Protein AF-A0A7R9MDF3-F1 (afdb_monomer_lite)

Foldseek 3Di:
DVVLCCLCVVLVCVLCVCPPVDDDDPVSVVVNVVVVVVSVVVNVVVCLCVPLPVVQVVVCVVVVPDDNQQAAPLVPDPDVVSNVCGSGVPLNVCLCPPQLVVCCVVVVDNLVSQLRSQQVVLVVVQVVVCVVVVHHDSPSSCCSSVVSNVSVVVVVVVVVVVVVCVVVVVVVVVVVVPDDDDDDDDDDDDDDDPPPPPPPPPQPDDQADEDDLVRLVVLLVVLVVVCVVPVVPVVSLLSNQQSQQQVLLVVLLVLLVVDPLSVVCLVVLDQQFCVRDPLVVLCVADPQFLSVLLSVLCVVQVHGLVPFDQHYYHPDPSSSSLSNLCRNCLSSLCSLLVFHPPLLSQLLSLLLCCLQRVGPSSVCSVVVSLVPDDPVSNVCSVPPRVVLSNCQSPQFARPSSDPVSVRRNPRSVVVCVVRVRPDHDDPD

Structure (mmCIF, N/CA/C/O backbone):
data_AF-A0A7R9MDF3-F1
#
_entry.id   AF-A0A7R9MDF3-F1
#
loop_
_atom_site.group_PDB
_atom_site.id
_atom_site.type_symbol
_atom_site.label_atom_id
_atom_site.label_alt_id
_atom_site.label_comp_id
_atom_site.label_asym_id
_atom_site.label_entity_id
_atom_site.label_seq_id
_atom_site.pdbx_PDB_ins_code
_atom_site.Cartn_x
_atom_site.Cartn_y
_atom_site.Cartn_z
_atom_site.occupancy
_atom_site.B_iso_or_equiv
_atom_site.auth_seq_id
_atom_site.auth_comp_id
_atom_site.auth_asym_id
_atom_site.auth_atom_id
_atom_site.pdbx_PDB_model_num
ATOM 1 N N . MET A 1 1 ? 37.115 18.706 -24.169 1.00 68.38 1 MET A N 1
ATOM 2 C CA . MET A 1 1 ? 36.790 19.291 -22.845 1.00 68.38 1 MET A CA 1
ATOM 3 C C . MET A 1 1 ? 36.381 20.760 -22.928 1.00 68.38 1 MET A C 1
ATOM 5 O O . MET A 1 1 ? 35.330 21.080 -22.397 1.00 68.38 1 MET A O 1
ATOM 9 N N . PHE A 1 2 ? 37.115 21.628 -23.641 1.00 79.25 2 PHE A N 1
ATOM 10 C CA . PHE A 1 2 ? 36.755 23.050 -23.806 1.00 79.25 2 PHE A CA 1
ATOM 11 C C . PHE A 1 2 ? 35.311 23.286 -24.289 1.00 79.25 2 PHE A C 1
ATOM 13 O O . PHE A 1 2 ? 34.586 24.057 -23.675 1.00 79.25 2 PHE A O 1
ATOM 20 N N . CYS A 1 3 ? 34.848 22.566 -25.318 1.00 78.06 3 CYS A N 1
ATOM 21 C CA . CYS A 1 3 ? 33.466 22.692 -25.799 1.00 78.06 3 CYS A CA 1
ATOM 22 C C . CYS A 1 3 ? 32.425 22.297 -24.742 1.00 78.06 3 CYS A C 1
ATOM 24 O O . CYS A 1 3 ? 31.401 22.958 -24.634 1.00 78.06 3 CYS A O 1
ATOM 26 N N . MET A 1 4 ? 32.691 21.260 -23.936 1.00 79.06 4 MET A N 1
ATOM 27 C CA . MET A 1 4 ? 31.781 20.870 -22.851 1.00 79.06 4 MET A CA 1
ATOM 28 C C . MET A 1 4 ? 31.710 21.967 -21.790 1.00 79.06 4 MET A C 1
ATOM 30 O O . MET A 1 4 ? 30.611 22.351 -21.420 1.00 79.06 4 MET A O 1
ATOM 34 N N . PHE A 1 5 ? 32.864 22.508 -21.377 1.00 80.38 5 PHE A N 1
ATOM 35 C CA . PHE A 1 5 ? 32.950 23.621 -20.429 1.00 80.38 5 PHE A CA 1
ATOM 36 C C . PHE A 1 5 ? 32.245 24.880 -20.948 1.00 80.38 5 PHE A C 1
ATOM 38 O O . PHE A 1 5 ? 31.465 25.487 -20.229 1.00 80.38 5 PHE A O 1
ATOM 45 N N . ALA A 1 6 ? 32.466 25.257 -22.210 1.00 81.06 6 ALA A N 1
ATOM 46 C CA . ALA A 1 6 ? 31.825 26.423 -22.809 1.00 81.06 6 ALA A CA 1
ATOM 47 C C . ALA A 1 6 ? 30.296 26.272 -22.879 1.00 81.06 6 ALA A C 1
ATOM 49 O O . ALA A 1 6 ? 29.574 27.236 -22.633 1.00 81.06 6 ALA A O 1
ATOM 50 N N . ILE A 1 7 ? 29.800 25.066 -23.183 1.00 81.19 7 ILE A N 1
ATOM 51 C CA . ILE A 1 7 ? 28.367 24.759 -23.215 1.00 81.19 7 ILE A CA 1
ATOM 52 C C . ILE A 1 7 ? 27.772 24.800 -21.803 1.00 81.19 7 ILE A C 1
ATOM 54 O O . ILE A 1 7 ? 26.760 25.469 -21.602 1.00 81.19 7 ILE A O 1
ATOM 58 N N . THR A 1 8 ? 28.388 24.144 -20.812 1.00 76.31 8 THR A N 1
ATOM 59 C CA . THR A 1 8 ? 27.881 24.172 -19.431 1.00 76.31 8 THR A CA 1
ATOM 60 C C . THR A 1 8 ? 27.947 25.571 -18.832 1.00 76.31 8 THR A C 1
ATOM 62 O O . THR A 1 8 ? 26.946 26.036 -18.298 1.00 76.31 8 THR A O 1
ATOM 65 N N . TRP A 1 9 ? 29.060 26.286 -18.989 1.00 78.12 9 TRP A N 1
ATOM 66 C CA . TRP A 1 9 ? 29.215 27.658 -18.503 1.00 78.12 9 TRP A CA 1
ATOM 67 C C . TRP A 1 9 ? 28.186 28.607 -19.130 1.00 78.12 9 TRP A C 1
ATOM 69 O O . TRP A 1 9 ? 27.423 29.269 -18.438 1.00 78.12 9 TRP A O 1
ATOM 79 N N . ARG A 1 10 ? 28.087 28.637 -20.464 1.00 80.00 10 ARG A N 1
ATOM 80 C CA . ARG A 1 10 ? 27.216 29.596 -21.158 1.00 80.00 10 ARG A CA 1
ATOM 81 C C . ARG A 1 10 ? 25.730 29.282 -21.000 1.00 80.00 10 ARG A C 1
ATOM 83 O O . ARG A 1 10 ? 24.923 30.206 -20.996 1.00 80.00 10 ARG A O 1
ATOM 90 N N . PHE A 1 11 ? 25.359 28.006 -20.918 1.00 78.94 11 PHE A N 1
ATOM 91 C CA . PHE A 1 11 ? 23.957 27.599 -20.925 1.00 78.94 11 PHE A CA 1
ATOM 92 C C . PHE A 1 11 ? 23.422 27.265 -19.530 1.00 78.94 11 PHE A C 1
ATOM 94 O O . PHE A 1 11 ? 22.339 27.726 -19.177 1.00 78.94 11 PHE A O 1
ATOM 101 N N . VAL A 1 12 ? 24.151 26.493 -18.721 1.00 72.19 12 VAL A N 1
ATOM 102 C CA . VAL A 1 12 ? 23.658 26.066 -17.401 1.00 72.19 12 VAL A CA 1
ATOM 103 C C . VAL A 1 12 ? 23.708 27.231 -16.418 1.00 72.19 12 VAL A C 1
ATOM 105 O O . VAL A 1 12 ? 22.706 27.511 -15.769 1.00 72.19 12 VAL A O 1
ATOM 108 N N . GLU A 1 13 ? 24.809 27.982 -16.364 1.00 72.19 13 GLU A N 1
ATOM 109 C CA . GLU A 1 13 ? 24.901 29.131 -15.456 1.00 72.19 13 GLU A CA 1
ATOM 110 C C . GLU A 1 13 ? 23.872 30.211 -15.813 1.00 72.19 13 GLU A C 1
ATOM 112 O O . GLU A 1 13 ? 23.175 30.710 -14.937 1.00 72.19 13 GLU A O 1
ATOM 117 N N . HIS A 1 14 ? 23.705 30.534 -17.100 1.00 75.44 14 HIS A N 1
ATOM 118 C CA . HIS A 1 14 ? 22.776 31.580 -17.534 1.00 75.44 14 HIS A CA 1
ATOM 119 C C . HIS A 1 14 ? 21.306 31.236 -17.251 1.00 75.44 14 HIS A C 1
ATOM 121 O O . HIS A 1 14 ? 20.558 32.089 -16.776 1.00 75.44 14 HIS A O 1
ATOM 127 N N . ASN A 1 15 ? 20.888 29.994 -17.521 1.00 71.50 15 ASN A N 1
ATOM 128 C CA . ASN A 1 15 ? 19.489 29.589 -17.370 1.00 71.50 15 ASN A CA 1
ATOM 129 C C . ASN A 1 15 ? 19.119 29.214 -15.926 1.00 71.50 15 ASN A C 1
ATOM 131 O O . ASN A 1 15 ? 17.970 29.399 -15.530 1.00 71.50 15 ASN A O 1
ATOM 135 N N . PHE A 1 16 ? 20.072 28.714 -15.131 1.00 73.06 16 PHE A N 1
ATOM 136 C CA . PHE A 1 16 ? 19.813 28.229 -13.772 1.00 73.06 16 PHE A CA 1
ATOM 137 C C . PHE A 1 16 ? 20.320 29.190 -12.677 1.00 73.06 16 PHE A C 1
ATOM 139 O O . PHE A 1 16 ? 20.167 28.898 -11.500 1.00 73.06 16 PHE A O 1
ATOM 146 N N . LYS A 1 17 ? 20.837 30.387 -13.006 1.00 72.19 17 LYS A N 1
ATOM 147 C CA . LYS A 1 17 ? 21.328 31.366 -12.006 1.00 72.19 17 LYS A CA 1
ATOM 148 C C . LYS A 1 17 ? 20.311 31.742 -10.919 1.00 72.19 17 LYS A C 1
ATOM 150 O O . LYS A 1 17 ? 20.692 32.098 -9.810 1.00 72.19 17 LYS A O 1
ATOM 155 N N . TRP A 1 18 ? 19.021 31.712 -11.257 1.00 65.50 18 TRP A N 1
ATOM 156 C CA . TRP A 1 18 ? 17.923 32.175 -10.399 1.00 65.50 18 TRP A CA 1
ATOM 157 C C . TRP A 1 18 ? 17.080 31.039 -9.801 1.00 65.50 18 TRP A C 1
ATOM 159 O O . TRP A 1 18 ? 16.069 31.305 -9.145 1.00 65.50 18 TRP A O 1
ATOM 169 N N . THR A 1 19 ? 17.465 29.776 -10.018 1.00 65.31 19 THR A N 1
ATOM 170 C CA . THR A 1 19 ? 16.733 28.622 -9.478 1.00 65.31 19 THR A CA 1
ATOM 171 C C . THR A 1 19 ? 16.757 28.636 -7.954 1.00 65.31 19 THR A C 1
ATOM 173 O O . THR A 1 19 ? 17.828 28.676 -7.359 1.00 65.31 19 THR A O 1
ATOM 176 N N . GLY A 1 20 ? 15.579 28.599 -7.324 1.00 62.78 20 GLY A N 1
ATOM 177 C CA . GLY A 1 20 ? 15.430 28.628 -5.862 1.00 62.78 20 GLY A CA 1
ATOM 178 C C . GLY A 1 20 ? 15.254 30.024 -5.250 1.00 62.78 20 GLY A C 1
ATOM 179 O O . GLY A 1 20 ? 14.946 30.117 -4.068 1.00 62.78 20 GLY A O 1
ATOM 180 N N . ILE A 1 21 ? 15.386 31.101 -6.039 1.00 71.06 21 ILE A N 1
ATOM 181 C CA . ILE A 1 21 ? 15.177 32.492 -5.584 1.00 71.06 21 ILE A CA 1
ATOM 182 C C . ILE A 1 21 ? 13.791 33.011 -6.001 1.00 71.06 21 ILE A C 1
ATOM 184 O O . ILE A 1 21 ? 13.160 33.768 -5.266 1.00 71.06 21 ILE A O 1
ATOM 188 N N . LYS A 1 22 ? 13.293 32.597 -7.174 1.00 70.44 22 LYS A N 1
ATOM 189 C CA . LYS A 1 22 ? 11.940 32.909 -7.663 1.00 70.44 22 LYS A CA 1
ATOM 190 C C . LYS A 1 22 ? 11.190 31.616 -8.009 1.00 70.44 22 LYS A C 1
ATOM 192 O O . LYS A 1 22 ? 11.811 30.709 -8.569 1.00 70.44 22 LYS A O 1
ATOM 197 N N . PRO A 1 23 ? 9.884 31.506 -7.703 1.00 68.56 23 PRO A N 1
ATOM 198 C CA . PRO A 1 23 ? 9.081 30.372 -8.145 1.00 68.56 23 PRO A CA 1
ATOM 199 C C . PRO A 1 23 ? 8.959 30.378 -9.675 1.00 68.56 23 PRO A C 1
ATOM 201 O O . PRO A 1 23 ? 8.759 31.429 -10.284 1.00 68.56 23 PRO A O 1
ATOM 204 N N . PHE A 1 24 ? 9.095 29.206 -10.296 1.00 70.06 24 PHE A N 1
ATOM 205 C CA . PHE A 1 24 ? 8.968 29.054 -11.745 1.00 70.06 24 PHE A CA 1
ATOM 206 C C . PHE A 1 24 ? 7.504 29.054 -12.179 1.00 70.06 24 PHE A C 1
ATOM 208 O O . PHE A 1 24 ? 6.682 28.322 -11.629 1.00 70.06 24 PHE A O 1
ATOM 215 N N . GLU A 1 25 ? 7.192 29.799 -13.237 1.00 78.62 25 GLU A N 1
ATOM 216 C CA . GLU A 1 25 ? 5.942 29.614 -13.971 1.00 78.62 25 GLU A CA 1
ATOM 217 C C . GLU A 1 25 ? 6.011 28.350 -14.841 1.00 78.62 25 GLU A C 1
ATOM 219 O O . GLU A 1 25 ? 7.042 28.044 -15.444 1.00 78.62 25 GLU A O 1
ATOM 224 N N . ILE A 1 26 ? 4.887 27.644 -14.990 1.00 77.25 26 ILE A N 1
ATOM 225 C CA . ILE A 1 26 ? 4.800 26.388 -15.762 1.00 77.25 26 ILE A CA 1
ATOM 226 C C . ILE A 1 26 ? 5.305 26.567 -17.206 1.00 77.25 26 ILE A C 1
ATOM 228 O O . ILE A 1 26 ? 5.991 25.698 -17.740 1.00 77.25 26 ILE A O 1
ATOM 232 N N . ARG A 1 27 ? 5.029 27.718 -17.836 1.00 78.81 27 ARG A N 1
ATOM 233 C CA . ARG A 1 27 ? 5.501 28.029 -19.199 1.00 78.81 27 ARG A CA 1
ATOM 234 C C . ARG A 1 27 ? 7.026 28.126 -19.281 1.00 78.81 27 ARG A C 1
ATOM 236 O O . ARG A 1 27 ? 7.623 27.629 -20.233 1.00 78.81 27 ARG A O 1
ATOM 243 N N . GLN A 1 28 ? 7.652 28.729 -18.271 1.00 78.38 28 GLN A N 1
ATOM 244 C CA . GLN A 1 28 ? 9.106 28.865 -18.189 1.00 78.38 28 GLN A CA 1
ATOM 245 C C . GLN A 1 28 ? 9.766 27.511 -17.925 1.00 78.38 28 GLN A C 1
ATOM 247 O O . GLN A 1 28 ? 10.794 27.208 -18.525 1.00 78.38 28 GLN A O 1
ATOM 252 N N . LEU A 1 29 ? 9.140 26.665 -17.102 1.00 75.75 29 LEU A N 1
ATOM 253 C CA . LEU A 1 29 ? 9.618 25.310 -16.838 1.00 75.75 29 LEU A CA 1
ATOM 254 C C . LEU A 1 29 ? 9.637 24.451 -18.112 1.00 75.75 29 LEU A C 1
ATOM 256 O O . LEU A 1 29 ? 10.630 23.781 -18.383 1.00 75.75 29 LEU A O 1
ATOM 260 N N . VAL A 1 30 ? 8.576 24.502 -18.925 1.00 77.00 30 VAL A N 1
ATOM 261 C CA . VAL A 1 30 ? 8.514 23.768 -20.203 1.00 77.00 30 VAL A CA 1
ATOM 262 C C . VAL A 1 30 ? 9.592 24.254 -21.177 1.00 77.00 30 VAL A C 1
ATOM 264 O O . VAL A 1 30 ? 10.297 23.437 -21.769 1.00 77.00 30 VAL A O 1
ATOM 267 N N . TYR A 1 31 ? 9.769 25.572 -21.309 1.00 80.62 31 TYR A N 1
ATOM 268 C CA . TYR A 1 31 ? 10.821 26.156 -22.148 1.00 80.62 31 TYR A CA 1
ATOM 269 C C . TYR A 1 31 ? 12.228 25.742 -21.686 1.00 80.62 31 TYR A C 1
ATOM 271 O O . TYR A 1 31 ? 13.074 25.359 -22.499 1.00 80.62 31 TYR A O 1
ATOM 279 N N . LEU A 1 32 ? 12.465 25.760 -20.373 1.00 78.38 32 LEU A N 1
ATOM 280 C CA . LEU A 1 32 ? 13.730 25.360 -19.765 1.00 78.38 32 LEU A CA 1
ATOM 281 C C . LEU A 1 32 ? 14.026 23.872 -19.992 1.00 78.38 32 LEU A C 1
ATOM 283 O O . LEU A 1 32 ? 15.152 23.528 -20.348 1.00 78.38 32 LEU A O 1
ATOM 287 N N . LEU A 1 33 ? 13.027 22.998 -19.838 1.00 76.38 33 LEU A N 1
ATOM 288 C CA . LEU A 1 33 ? 13.158 21.556 -20.073 1.00 76.38 33 LEU A CA 1
ATOM 289 C C . LEU A 1 33 ? 13.522 21.245 -21.529 1.00 76.38 33 LEU A C 1
ATOM 291 O O . LEU A 1 33 ? 14.462 20.489 -21.779 1.00 76.38 33 LEU A O 1
ATOM 295 N N . LEU A 1 34 ? 12.822 21.854 -22.490 1.00 74.69 34 LEU A N 1
ATOM 296 C CA . LEU A 1 34 ? 13.073 21.630 -23.915 1.00 74.69 34 LEU A CA 1
ATOM 297 C C . LEU A 1 34 ? 14.469 22.108 -24.325 1.00 74.69 34 LEU A C 1
ATOM 299 O O . LEU A 1 34 ? 15.221 21.342 -24.930 1.00 74.69 34 LEU A O 1
ATOM 303 N N . ASN A 1 35 ? 14.873 23.317 -23.930 1.00 77.75 35 ASN A N 1
ATOM 304 C CA . ASN A 1 35 ? 16.210 23.808 -24.266 1.00 77.75 35 ASN A CA 1
ATOM 305 C C . ASN A 1 35 ? 17.319 23.012 -23.561 1.00 77.75 35 ASN A C 1
ATOM 307 O O . ASN A 1 35 ? 18.345 22.708 -24.171 1.00 77.75 35 ASN A O 1
ATOM 311 N N . SER A 1 36 ? 17.102 22.608 -22.305 1.00 77.38 36 SER A N 1
ATOM 312 C CA . SER A 1 36 ? 18.065 21.780 -21.567 1.00 77.38 36 SER A CA 1
ATOM 313 C C . SER A 1 36 ? 18.221 20.389 -22.180 1.00 77.38 36 SER A C 1
ATOM 315 O O . SER A 1 36 ? 19.314 19.830 -22.142 1.00 77.38 36 SER A O 1
ATOM 317 N N . SER A 1 37 ? 17.169 19.838 -22.795 1.00 74.50 37 SER A N 1
ATOM 318 C CA . SER A 1 37 ? 17.240 18.537 -23.469 1.00 74.50 37 SER A CA 1
ATOM 319 C C . SER A 1 37 ? 18.177 18.552 -24.683 1.00 74.50 37 SER A C 1
ATOM 321 O O . SER A 1 37 ? 18.998 17.647 -24.833 1.00 74.50 37 SER A O 1
ATOM 323 N N . LEU A 1 38 ? 18.134 19.613 -25.499 1.00 76.56 38 LEU A N 1
ATOM 324 C CA . LEU A 1 38 ? 19.012 19.779 -26.663 1.00 76.56 38 LEU A CA 1
ATOM 325 C C . LEU A 1 38 ? 20.480 19.880 -26.243 1.00 76.56 38 LEU A C 1
ATOM 327 O O . LEU A 1 38 ? 21.344 19.196 -26.795 1.00 76.56 38 LEU A O 1
ATOM 331 N N . VAL A 1 39 ? 20.748 20.686 -25.217 1.00 81.06 39 VAL A N 1
ATOM 332 C CA . VAL A 1 39 ? 22.092 20.843 -24.652 1.00 81.06 39 VAL A CA 1
ATOM 333 C C . VAL A 1 39 ? 22.578 19.544 -24.008 1.00 81.06 39 VAL A C 1
ATOM 335 O O . VAL A 1 39 ? 23.728 19.149 -24.199 1.00 81.06 39 VAL A O 1
ATOM 338 N N . GLY A 1 40 ? 21.694 18.822 -23.317 1.00 79.06 40 GLY A N 1
ATOM 339 C CA . GLY A 1 40 ? 21.985 17.506 -22.754 1.00 79.06 40 GLY A CA 1
ATOM 340 C C . GLY A 1 40 ? 22.382 16.479 -23.818 1.00 79.06 40 GLY A C 1
ATOM 341 O O . GLY A 1 40 ? 23.361 15.756 -23.633 1.00 79.06 40 GLY A O 1
ATOM 342 N N . ILE A 1 41 ? 21.684 16.442 -24.960 1.00 80.75 41 ILE A N 1
ATOM 343 C CA . ILE A 1 41 ? 22.022 15.553 -26.085 1.00 80.75 41 ILE A CA 1
ATOM 344 C C . ILE A 1 41 ? 23.405 15.898 -26.652 1.00 80.75 41 ILE A C 1
ATOM 346 O O . ILE A 1 41 ? 24.223 15.000 -26.852 1.00 80.75 41 ILE A O 1
ATOM 350 N N . GLN A 1 42 ? 23.703 17.183 -26.856 1.00 82.06 42 GLN A N 1
ATOM 351 C CA . GLN A 1 42 ? 25.012 17.628 -27.347 1.00 82.06 42 GLN A CA 1
ATOM 352 C C . GLN A 1 42 ? 26.146 17.244 -26.390 1.00 82.06 42 GLN A C 1
ATOM 354 O O . GLN A 1 42 ? 27.158 16.687 -26.821 1.00 82.06 42 GLN A O 1
ATOM 359 N N . LEU A 1 43 ? 25.967 17.482 -25.087 1.00 83.31 43 LEU A N 1
ATOM 360 C CA . LEU A 1 43 ? 26.940 17.087 -24.068 1.00 83.31 43 LEU A CA 1
ATOM 361 C C . LEU A 1 43 ? 27.136 15.569 -24.040 1.00 83.31 43 LEU A C 1
ATOM 363 O O . LEU A 1 43 ? 28.276 15.112 -23.983 1.00 83.31 43 LEU A O 1
ATOM 367 N N . LYS A 1 44 ? 26.059 14.781 -24.156 1.00 82.69 44 LYS A N 1
ATOM 368 C CA . LYS A 1 44 ? 26.135 13.315 -24.216 1.00 82.69 44 LYS A CA 1
ATOM 369 C C . LYS A 1 44 ? 26.933 12.832 -25.430 1.00 82.69 44 LYS A C 1
ATOM 371 O O . LYS A 1 44 ? 27.767 11.946 -25.276 1.00 82.69 44 LYS A O 1
ATOM 376 N N . LEU A 1 45 ? 26.726 13.422 -26.609 1.00 86.44 45 LEU A N 1
ATOM 377 C CA . LEU A 1 45 ? 27.477 13.082 -27.827 1.00 86.44 45 LEU A CA 1
ATOM 378 C C . LEU A 1 45 ? 28.963 13.438 -27.709 1.00 86.44 45 LEU A C 1
ATOM 380 O O . LEU A 1 45 ? 29.822 12.629 -28.058 1.00 86.44 45 LEU A O 1
ATOM 384 N N . LEU A 1 46 ? 29.276 14.621 -27.176 1.00 88.44 46 LEU A N 1
ATOM 385 C CA . LEU A 1 46 ? 30.659 15.044 -26.949 1.00 88.44 46 LEU A CA 1
ATOM 386 C C . LEU A 1 46 ? 31.364 14.154 -25.923 1.00 88.44 46 LEU A C 1
ATOM 388 O O . LEU A 1 46 ? 32.536 13.827 -26.098 1.00 88.44 46 LEU A O 1
ATOM 392 N N . MET A 1 47 ? 30.664 13.769 -24.856 1.00 86.00 47 MET A N 1
ATOM 393 C CA . MET A 1 47 ? 31.196 12.890 -23.817 1.00 86.00 47 MET A CA 1
ATOM 394 C C . MET A 1 47 ? 31.410 11.472 -24.351 1.00 86.00 47 MET A C 1
ATOM 396 O O . MET A 1 47 ? 32.471 10.896 -24.127 1.00 86.00 47 MET A O 1
ATOM 400 N N . PHE A 1 48 ? 30.456 10.953 -25.131 1.00 89.00 48 PHE A N 1
ATOM 401 C CA . PHE A 1 48 ? 30.581 9.690 -25.856 1.00 89.00 48 PHE A CA 1
ATOM 402 C C . PHE A 1 48 ? 31.826 9.684 -26.751 1.00 89.00 48 PHE A C 1
ATOM 404 O O . PHE A 1 48 ? 32.679 8.810 -26.611 1.00 89.00 48 PHE A O 1
ATOM 411 N N . TYR A 1 49 ? 31.966 10.682 -27.627 1.00 90.56 49 TYR A N 1
ATOM 412 C CA . TYR A 1 49 ? 33.092 10.761 -28.555 1.00 90.56 49 TYR A CA 1
ATOM 413 C C . TYR A 1 49 ? 34.420 10.959 -27.813 1.00 90.56 49 TYR A C 1
ATOM 415 O O . TYR A 1 49 ? 35.399 10.269 -28.080 1.00 90.56 49 TYR A O 1
ATOM 423 N N . GLY A 1 50 ? 34.455 11.851 -26.821 1.00 89.12 50 GLY A N 1
ATOM 424 C CA . GLY A 1 50 ? 35.659 12.106 -26.034 1.00 89.12 50 GLY A CA 1
ATOM 425 C C . GLY A 1 50 ? 36.150 10.874 -25.270 1.00 89.12 50 GLY A C 1
ATOM 426 O O . GLY A 1 50 ? 37.351 10.612 -25.257 1.00 89.12 50 GLY A O 1
ATOM 427 N N . LEU A 1 51 ? 35.239 10.109 -24.664 1.00 88.06 51 LEU A N 1
ATOM 428 C CA . LEU A 1 51 ? 35.585 8.944 -23.852 1.00 88.06 51 LEU A CA 1
ATOM 429 C C . LEU A 1 51 ? 35.754 7.672 -24.696 1.00 88.06 51 LEU A C 1
ATOM 431 O O . LEU A 1 51 ? 36.836 7.092 -24.734 1.00 88.06 51 LEU A O 1
ATOM 435 N N . LEU A 1 52 ? 34.697 7.223 -25.376 1.00 88.00 52 LEU A N 1
ATOM 436 C CA . LEU A 1 52 ? 34.701 5.924 -26.057 1.00 88.00 52 LEU A CA 1
ATOM 437 C C . LEU A 1 52 ? 35.498 5.946 -27.362 1.00 88.00 52 LEU A C 1
ATOM 439 O O . LEU A 1 52 ? 36.117 4.942 -27.704 1.00 88.00 52 LEU A O 1
ATOM 443 N N . HIS A 1 53 ? 35.512 7.073 -28.081 1.00 90.38 53 HIS A N 1
ATOM 444 C CA . HIS A 1 53 ? 36.305 7.187 -29.301 1.00 90.38 53 HIS A CA 1
ATOM 445 C C . HIS A 1 53 ? 37.727 7.666 -29.001 1.00 90.38 53 HIS A C 1
ATOM 447 O O . HIS A 1 53 ? 38.662 6.901 -29.196 1.00 90.38 53 HIS A O 1
ATOM 453 N N . CYS A 1 54 ? 37.924 8.885 -28.493 1.00 91.44 54 CYS A N 1
ATOM 454 C CA . CYS A 1 54 ? 39.272 9.447 -28.354 1.00 91.44 54 CYS A CA 1
ATOM 455 C C . CYS A 1 54 ? 40.084 8.812 -27.216 1.00 91.44 54 CYS A C 1
ATOM 457 O O . CYS A 1 54 ? 41.203 8.360 -27.446 1.00 91.44 54 CYS A O 1
ATOM 459 N N . TRP A 1 55 ? 39.546 8.786 -25.993 1.00 88.69 55 TRP A N 1
ATOM 460 C CA . TRP A 1 55 ? 40.294 8.333 -24.817 1.00 88.69 55 TRP A CA 1
ATOM 461 C C . TRP A 1 55 ? 40.626 6.841 -24.890 1.00 88.69 55 TRP A C 1
ATOM 463 O O . TRP A 1 55 ? 41.796 6.475 -24.802 1.00 88.69 55 TRP A O 1
ATOM 473 N N . LEU A 1 56 ? 39.633 5.976 -25.119 1.00 88.94 56 LEU A N 1
ATOM 474 C CA . LEU A 1 56 ? 39.879 4.532 -25.179 1.00 88.94 56 LEU A CA 1
ATOM 475 C C . LEU A 1 56 ? 40.760 4.115 -26.360 1.00 88.94 56 LEU A C 1
ATOM 477 O O . LEU A 1 56 ? 41.629 3.270 -26.168 1.00 88.94 56 LEU A O 1
ATOM 481 N N . ASN A 1 57 ? 40.616 4.721 -27.547 1.00 89.06 57 ASN A N 1
ATOM 482 C CA . ASN A 1 57 ? 41.547 4.430 -28.646 1.00 89.06 57 ASN A CA 1
ATOM 483 C C . ASN A 1 57 ? 42.959 4.949 -28.356 1.00 89.06 57 ASN A C 1
ATOM 485 O O . ASN A 1 57 ? 43.921 4.262 -28.685 1.00 89.06 57 ASN A O 1
ATOM 489 N N . GLY A 1 58 ? 43.104 6.105 -27.698 1.00 91.19 58 GLY A N 1
ATOM 490 C CA . GLY A 1 58 ? 44.411 6.608 -27.268 1.00 91.19 58 GLY A CA 1
ATOM 491 C C . GLY A 1 58 ? 45.110 5.655 -26.293 1.00 91.19 58 GLY A C 1
ATOM 492 O O . GLY A 1 58 ? 46.281 5.325 -26.475 1.00 91.19 58 GLY A O 1
ATOM 493 N N . PHE A 1 59 ? 44.375 5.140 -25.304 1.00 87.62 59 PHE A N 1
ATOM 494 C CA . PHE A 1 59 ? 44.886 4.123 -24.380 1.00 87.62 59 PHE A CA 1
ATOM 495 C C . PHE A 1 59 ? 45.168 2.787 -25.070 1.00 87.62 59 PHE A C 1
ATOM 497 O O . PHE A 1 59 ? 46.179 2.151 -24.777 1.00 87.62 59 PHE A O 1
ATOM 504 N N . ALA A 1 60 ? 44.314 2.365 -26.003 1.00 90.81 60 ALA A N 1
ATOM 505 C CA . ALA A 1 60 ? 44.525 1.146 -26.771 1.00 90.81 60 ALA A CA 1
ATOM 506 C C . ALA A 1 60 ? 45.784 1.229 -27.640 1.00 90.81 60 ALA A C 1
ATOM 508 O O . ALA A 1 60 ? 46.537 0.264 -27.702 1.00 90.81 60 ALA A O 1
ATOM 509 N N . GLU A 1 61 ? 46.058 2.377 -28.261 1.00 92.62 61 GLU A N 1
ATOM 510 C CA . GLU A 1 61 ? 47.296 2.602 -29.011 1.00 92.62 61 GLU A CA 1
ATOM 511 C C . GLU A 1 61 ? 48.519 2.551 -28.085 1.00 92.62 61 GLU A C 1
ATOM 513 O O . GLU A 1 61 ? 49.466 1.809 -28.344 1.00 92.62 61 GLU A O 1
ATOM 518 N N . MET A 1 62 ? 48.460 3.254 -26.948 1.00 92.75 62 MET A N 1
ATOM 519 C CA . MET A 1 62 ? 49.541 3.280 -25.956 1.00 92.75 62 MET A CA 1
ATOM 520 C C . MET A 1 62 ? 49.865 1.885 -25.401 1.00 92.75 62 MET A C 1
ATOM 522 O O . MET A 1 62 ? 51.032 1.548 -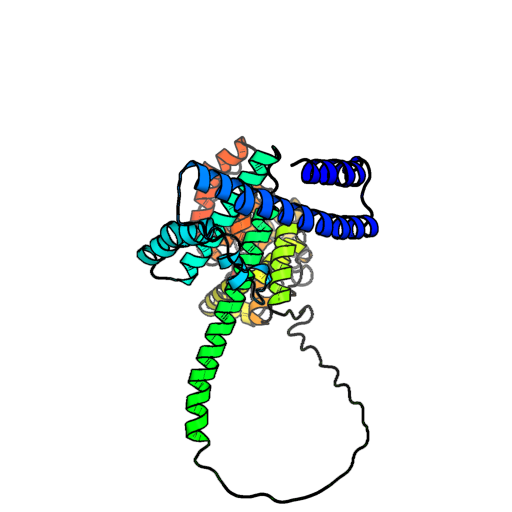25.213 1.00 92.75 62 MET A O 1
ATOM 526 N N . MET A 1 63 ? 48.844 1.056 -25.174 1.00 92.31 63 MET A N 1
ATOM 527 C CA . MET A 1 63 ? 48.994 -0.317 -24.680 1.00 92.31 63 MET A CA 1
ATOM 528 C C . MET A 1 63 ? 49.151 -1.360 -25.798 1.00 92.31 63 MET A C 1
ATOM 530 O O . MET A 1 63 ? 49.235 -2.550 -25.501 1.00 92.31 63 MET A O 1
ATOM 534 N N . ARG A 1 64 ? 49.178 -0.947 -27.075 1.00 90.00 64 ARG A N 1
ATOM 535 C CA . ARG A 1 64 ? 49.184 -1.836 -28.257 1.00 90.00 64 ARG A CA 1
ATOM 536 C C . ARG A 1 64 ? 48.048 -2.869 -28.252 1.00 90.00 64 ARG A C 1
ATOM 538 O O . ARG A 1 64 ? 48.201 -3.997 -28.717 1.00 90.00 64 ARG A O 1
ATOM 545 N N . PHE A 1 65 ? 46.893 -2.479 -27.730 1.00 86.88 65 PHE A N 1
ATOM 546 C CA . PHE A 1 65 ? 45.695 -3.300 -27.688 1.00 86.88 65 PHE A CA 1
ATOM 547 C C . PHE A 1 65 ? 45.013 -3.329 -29.067 1.00 86.88 65 PHE A C 1
ATOM 549 O O . PHE A 1 65 ? 44.671 -2.288 -29.641 1.00 86.88 65 PHE A O 1
ATOM 556 N N . GLY A 1 66 ? 44.845 -4.537 -29.615 1.00 84.56 66 GLY A N 1
ATOM 557 C CA . GLY A 1 66 ? 44.335 -4.754 -30.974 1.00 84.56 66 GLY A CA 1
ATOM 558 C C . GLY A 1 66 ? 42.809 -4.746 -31.102 1.00 84.56 66 GLY A C 1
ATOM 559 O O . GLY A 1 66 ? 42.297 -4.426 -32.172 1.00 84.56 66 GLY A O 1
ATOM 560 N N . TYR A 1 67 ? 42.065 -5.057 -30.035 1.00 84.19 67 TYR A N 1
ATOM 561 C CA . TYR A 1 67 ? 40.601 -5.139 -30.089 1.00 84.19 67 TYR A CA 1
ATOM 562 C C . TYR A 1 67 ? 39.964 -3.783 -29.756 1.00 84.19 67 TYR A C 1
ATOM 564 O O . TYR A 1 67 ? 39.797 -3.429 -28.594 1.00 84.19 67 TYR A O 1
ATOM 572 N N . ARG A 1 68 ? 39.639 -2.982 -30.775 1.00 86.38 68 ARG A N 1
ATOM 573 C CA . ARG A 1 68 ? 39.213 -1.573 -30.602 1.00 86.38 68 ARG A CA 1
ATOM 574 C C . ARG A 1 68 ? 37.714 -1.337 -30.782 1.00 86.38 68 ARG A C 1
ATOM 576 O O . ARG A 1 68 ? 37.270 -0.202 -30.947 1.00 86.38 68 ARG A O 1
ATOM 583 N N . GLU A 1 69 ? 36.922 -2.402 -30.755 1.00 89.75 69 GLU A N 1
ATOM 584 C CA . GLU A 1 69 ? 35.472 -2.324 -30.923 1.00 89.75 69 GLU A CA 1
ATOM 585 C C . GLU A 1 69 ? 34.783 -1.923 -29.607 1.00 89.75 69 GLU A C 1
ATOM 587 O O . GLU A 1 69 ? 34.149 -2.720 -28.923 1.00 89.75 69 GLU A O 1
ATOM 592 N N . PHE A 1 70 ? 34.938 -0.659 -29.211 1.00 91.31 70 PHE A N 1
ATOM 593 C CA . PHE A 1 70 ? 34.341 -0.137 -27.975 1.00 91.31 70 PHE A CA 1
ATOM 594 C C . PHE A 1 70 ? 32.847 0.200 -28.126 1.00 91.31 70 PHE A C 1
ATOM 596 O O . PHE A 1 70 ? 32.103 0.236 -27.142 1.00 91.31 70 PHE A O 1
ATOM 603 N N . TYR A 1 71 ? 32.406 0.451 -29.358 1.00 92.69 71 TYR A N 1
ATOM 604 C CA . TYR A 1 71 ? 31.027 0.735 -29.743 1.00 92.69 71 TYR A CA 1
ATOM 605 C C . TYR A 1 71 ? 30.808 0.362 -31.220 1.00 92.69 71 TYR A C 1
ATOM 607 O O . TYR A 1 71 ? 31.768 0.260 -31.983 1.00 92.69 71 TYR A O 1
ATOM 615 N N . SER A 1 72 ? 29.548 0.203 -31.630 1.00 90.88 72 SER A N 1
ATOM 616 C CA . SER A 1 72 ? 29.139 -0.098 -33.015 1.00 90.88 72 SER A CA 1
ATOM 617 C C . SER A 1 72 ? 28.216 1.001 -33.574 1.00 90.88 72 SER A C 1
ATOM 619 O O . SER A 1 72 ? 28.097 2.070 -32.979 1.00 90.88 72 SER A O 1
ATOM 621 N N . ASP A 1 73 ? 27.556 0.778 -34.711 1.00 89.50 73 ASP A N 1
ATOM 622 C CA . ASP A 1 73 ? 26.678 1.719 -35.430 1.00 89.50 73 ASP A CA 1
ATOM 623 C C . ASP A 1 73 ? 25.334 1.976 -34.711 1.00 89.50 73 ASP A C 1
ATOM 625 O O . ASP A 1 73 ? 24.235 1.810 -35.246 1.00 89.50 73 ASP A O 1
ATOM 629 N N . TRP A 1 74 ? 25.408 2.397 -33.448 1.00 86.50 74 TRP A N 1
ATOM 630 C CA . TRP A 1 74 ? 24.257 2.606 -32.572 1.00 86.50 74 TRP A CA 1
ATOM 631 C C . TRP A 1 74 ? 23.341 3.747 -33.033 1.00 86.50 74 TRP A C 1
ATOM 633 O O . TRP A 1 74 ? 22.158 3.752 -32.701 1.00 86.50 74 TRP A O 1
ATOM 643 N N . TRP A 1 75 ? 23.860 4.697 -33.813 1.00 84.81 75 TRP A N 1
ATOM 644 C CA . TRP A 1 75 ? 23.100 5.829 -34.357 1.00 84.81 75 TRP A CA 1
ATOM 645 C C . TRP A 1 75 ? 22.134 5.431 -35.482 1.00 84.81 75 TRP A C 1
ATOM 647 O O . TRP A 1 75 ? 21.186 6.163 -35.742 1.00 84.81 75 TRP A O 1
ATOM 657 N N . ASN A 1 76 ? 22.328 4.265 -36.105 1.00 83.44 76 ASN A N 1
ATOM 658 C CA . ASN A 1 76 ? 21.428 3.720 -37.128 1.00 83.44 76 ASN A CA 1
ATOM 659 C C . ASN A 1 76 ? 20.352 2.789 -36.541 1.00 83.44 76 ASN A C 1
ATOM 661 O O . ASN A 1 76 ? 19.605 2.146 -37.277 1.00 83.44 76 ASN A O 1
ATOM 665 N N . CYS A 1 77 ? 20.286 2.655 -35.214 1.00 79.38 77 CYS A N 1
ATOM 666 C CA . CYS A 1 77 ? 19.358 1.734 -34.572 1.00 79.38 77 CYS A CA 1
ATOM 667 C C . CYS A 1 77 ? 17.924 2.274 -34.599 1.00 79.38 77 CYS A C 1
ATOM 669 O O . CYS A 1 77 ? 17.653 3.360 -34.098 1.00 79.38 77 CYS A O 1
ATOM 671 N N . SER A 1 78 ? 16.990 1.464 -35.098 1.00 74.69 78 SER A N 1
ATOM 672 C CA . SER A 1 78 ? 15.547 1.730 -35.031 1.00 74.69 78 SER A CA 1
ATOM 673 C C . SER A 1 78 ? 14.904 1.272 -33.715 1.00 74.69 78 SER A C 1
ATOM 675 O O . SER A 1 78 ? 13.745 1.582 -33.454 1.00 74.69 78 SER A O 1
ATOM 677 N N . ASP A 1 79 ? 15.639 0.515 -32.896 1.00 75.25 79 ASP A N 1
ATOM 678 C CA . ASP A 1 79 ? 15.158 -0.088 -31.654 1.00 75.25 79 ASP A CA 1
ATOM 679 C C . ASP A 1 79 ? 16.108 0.232 -30.490 1.00 75.25 79 ASP A C 1
ATOM 681 O O . ASP A 1 79 ? 17.336 0.122 -30.601 1.00 75.25 79 ASP A O 1
ATOM 685 N N . TYR A 1 80 ? 15.526 0.604 -29.350 1.00 72.44 80 TYR A N 1
ATOM 686 C CA . TYR A 1 80 ? 16.251 0.943 -28.129 1.00 72.44 80 TYR A CA 1
ATOM 687 C C . TYR A 1 80 ? 17.085 -0.216 -27.568 1.00 72.44 80 TYR A C 1
ATOM 689 O O . TYR A 1 80 ? 18.151 0.017 -27.001 1.00 72.44 80 TYR A O 1
ATOM 697 N N . VAL A 1 81 ? 16.646 -1.466 -27.717 1.00 77.38 81 VAL A N 1
ATOM 698 C CA . VAL A 1 81 ? 17.419 -2.635 -27.275 1.00 77.38 81 VAL A CA 1
ATOM 699 C C . VAL A 1 81 ? 18.691 -2.759 -28.091 1.00 77.38 81 VAL A C 1
ATOM 701 O O . VAL A 1 81 ? 19.762 -2.997 -27.540 1.00 77.38 81 VAL A O 1
ATOM 704 N N . VAL A 1 82 ? 18.596 -2.565 -29.407 1.00 79.69 82 VAL A N 1
ATOM 705 C CA . VAL A 1 82 ? 19.768 -2.604 -30.285 1.00 79.69 82 VAL A CA 1
ATOM 706 C C . VAL A 1 82 ? 20.717 -1.458 -29.931 1.00 79.69 82 VAL A C 1
ATOM 708 O O . VAL A 1 82 ? 21.918 -1.695 -29.805 1.00 79.69 82 VAL A O 1
ATOM 711 N N . PHE A 1 83 ? 20.180 -0.263 -29.664 1.00 83.12 83 PHE A N 1
ATOM 712 C CA . PHE A 1 83 ? 20.953 0.879 -29.177 1.00 83.12 83 PHE A CA 1
ATOM 713 C C . PHE A 1 83 ? 21.739 0.544 -27.896 1.00 83.12 83 PHE A C 1
ATOM 715 O O . PHE A 1 83 ? 22.954 0.736 -27.869 1.00 83.12 83 PHE A O 1
ATOM 722 N N . TYR A 1 84 ? 21.093 -0.020 -26.866 1.00 83.19 84 TYR A N 1
ATOM 723 C CA . TYR A 1 84 ? 21.746 -0.329 -25.584 1.00 83.19 84 TYR A CA 1
ATOM 724 C C . TYR A 1 84 ? 22.877 -1.360 -25.692 1.00 83.19 84 TYR A C 1
ATOM 726 O O . TYR A 1 84 ? 23.818 -1.302 -24.904 1.00 83.19 84 TYR A O 1
ATOM 734 N N . ARG A 1 85 ? 22.822 -2.261 -26.678 1.00 85.44 85 ARG A N 1
ATOM 735 C CA . ARG A 1 85 ? 23.904 -3.224 -26.941 1.00 85.44 85 ARG A CA 1
ATOM 736 C C . ARG A 1 85 ? 25.066 -2.611 -27.719 1.00 85.44 85 ARG A C 1
ATOM 738 O O . ARG A 1 85 ? 26.211 -2.976 -27.492 1.00 85.44 85 ARG A O 1
ATOM 745 N N . LYS A 1 86 ? 24.777 -1.694 -28.646 1.00 87.88 86 LYS A N 1
ATOM 746 C CA . LYS A 1 86 ? 25.776 -1.154 -29.580 1.00 87.88 86 LYS A CA 1
ATOM 747 C C . LYS A 1 86 ? 26.490 0.100 -29.080 1.00 87.88 86 LYS A C 1
ATOM 749 O O . LYS A 1 86 ? 27.616 0.346 -29.502 1.00 87.88 86 LYS A O 1
ATOM 754 N N . TRP A 1 87 ? 25.856 0.919 -28.237 1.00 86.44 87 TRP A N 1
ATOM 755 C CA . TRP A 1 87 ? 26.425 2.222 -27.865 1.00 86.44 87 TRP A CA 1
ATOM 756 C C . TRP A 1 87 ? 27.666 2.106 -26.973 1.00 86.44 87 TRP A C 1
ATOM 758 O O . TRP A 1 87 ? 28.553 2.943 -27.059 1.00 86.44 87 TRP A O 1
ATOM 768 N N . ASN A 1 88 ? 27.741 1.080 -26.126 1.00 91.19 88 ASN A N 1
ATOM 769 C CA . ASN A 1 88 ? 28.876 0.833 -25.247 1.00 91.19 88 ASN A CA 1
ATOM 770 C C . ASN A 1 88 ? 29.034 -0.676 -25.062 1.00 91.19 88 ASN A C 1
ATOM 772 O O . ASN A 1 88 ? 28.453 -1.269 -24.149 1.00 91.19 88 ASN A O 1
ATOM 776 N N . ILE A 1 89 ? 29.796 -1.284 -25.970 1.00 92.06 89 ILE A N 1
ATOM 777 C CA . ILE A 1 89 ? 29.973 -2.738 -26.037 1.00 92.06 89 ILE A CA 1
ATOM 778 C C . ILE A 1 89 ? 30.698 -3.238 -24.790 1.00 92.06 89 ILE A C 1
ATOM 780 O O . ILE A 1 89 ? 30.308 -4.250 -24.226 1.00 92.06 89 ILE A O 1
ATOM 784 N N . ILE A 1 90 ? 31.673 -2.475 -24.289 1.00 90.62 90 ILE A N 1
ATOM 785 C CA . ILE A 1 90 ? 32.453 -2.833 -23.095 1.00 90.62 90 ILE A CA 1
ATOM 786 C C . ILE A 1 90 ? 31.534 -3.052 -21.893 1.00 90.62 90 ILE A C 1
ATOM 788 O O . ILE A 1 90 ? 31.599 -4.083 -21.225 1.00 90.62 90 ILE A O 1
ATOM 792 N N . VAL A 1 91 ? 30.664 -2.077 -21.614 1.00 90.69 91 VAL A N 1
ATOM 793 C CA 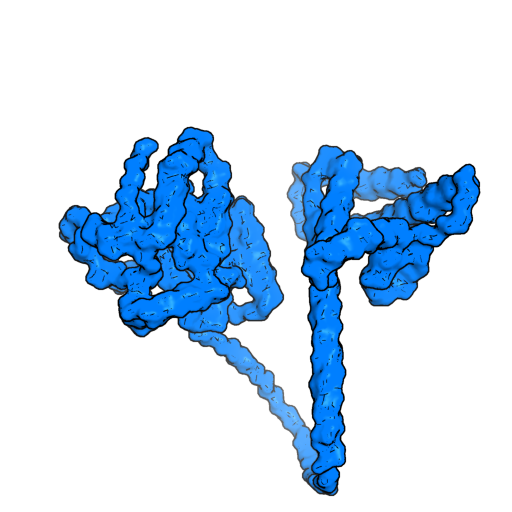. VAL A 1 91 ? 29.737 -2.166 -20.482 1.00 90.69 91 VAL A CA 1
ATOM 794 C C . VAL A 1 91 ? 28.682 -3.231 -20.744 1.00 90.69 91 VAL A C 1
ATOM 796 O O . VAL A 1 91 ? 28.364 -3.991 -19.835 1.00 90.69 91 VAL A O 1
ATOM 799 N N . HIS A 1 92 ? 28.155 -3.320 -21.966 1.00 89.50 92 HIS A N 1
ATOM 800 C CA . HIS A 1 92 ? 27.189 -4.355 -22.321 1.00 89.50 92 HIS A CA 1
ATOM 801 C C . HIS A 1 92 ? 27.743 -5.766 -22.073 1.00 89.50 92 HIS A C 1
ATOM 803 O O . HIS A 1 92 ? 27.088 -6.571 -21.409 1.00 89.50 92 HIS A O 1
ATOM 809 N N . ASP A 1 93 ? 28.947 -6.056 -22.557 1.00 90.88 93 ASP A N 1
ATOM 810 C CA . ASP A 1 93 ? 29.562 -7.377 -22.448 1.00 90.88 93 ASP A CA 1
ATOM 811 C C . ASP A 1 93 ? 29.936 -7.701 -21.004 1.00 90.88 93 ASP A C 1
ATOM 813 O O . ASP A 1 93 ? 29.722 -8.827 -20.556 1.00 90.88 93 ASP A O 1
ATOM 817 N N . TRP A 1 94 ? 30.390 -6.704 -20.237 1.00 92.44 94 TRP A N 1
ATOM 818 C CA . TRP A 1 94 ? 30.627 -6.860 -18.805 1.00 92.44 94 TRP A CA 1
ATOM 819 C C . TRP A 1 94 ? 29.332 -7.174 -18.040 1.00 92.44 94 TRP A C 1
ATOM 821 O O . TRP A 1 94 ? 29.277 -8.141 -17.279 1.00 92.44 94 TRP A O 1
ATOM 831 N N . LEU A 1 95 ? 28.260 -6.407 -18.277 1.00 90.19 95 LEU A N 1
ATOM 832 C CA . LEU A 1 95 ? 26.948 -6.652 -17.667 1.00 90.19 95 LEU A CA 1
ATOM 833 C C . LEU A 1 95 ? 26.415 -8.039 -18.048 1.00 90.19 95 LEU A C 1
ATOM 835 O O . LEU A 1 95 ? 25.830 -8.732 -17.216 1.00 90.19 95 LEU A O 1
ATOM 839 N N . ARG A 1 96 ? 26.623 -8.466 -19.296 1.00 88.75 96 ARG A N 1
ATOM 840 C CA . ARG A 1 96 ? 26.192 -9.780 -19.764 1.00 88.75 96 ARG A CA 1
ATOM 841 C C . ARG A 1 96 ? 26.962 -10.907 -19.074 1.00 88.75 96 ARG A C 1
ATOM 843 O O . ARG A 1 96 ? 26.339 -11.761 -18.450 1.00 88.75 96 ARG A O 1
ATOM 850 N N . ALA A 1 97 ? 28.288 -10.881 -19.150 1.00 89.38 97 ALA A N 1
ATOM 851 C CA . ALA A 1 97 ? 29.131 -11.965 -18.661 1.00 89.38 97 ALA A CA 1
ATOM 852 C C . ALA A 1 97 ? 29.092 -12.102 -17.131 1.00 89.38 97 ALA A C 1
ATOM 854 O O . ALA A 1 97 ? 29.019 -13.214 -16.615 1.00 89.38 97 ALA A O 1
ATOM 855 N N . TYR A 1 98 ? 29.125 -10.985 -16.396 1.00 90.44 98 TYR A N 1
ATOM 856 C CA . TYR A 1 98 ? 29.276 -11.024 -14.938 1.00 90.44 98 TYR A CA 1
ATOM 857 C C . TYR A 1 98 ? 27.960 -10.953 -14.173 1.00 90.44 98 TYR A C 1
ATOM 859 O O . TYR A 1 98 ? 27.876 -11.504 -13.076 1.00 90.44 98 TYR A O 1
ATOM 867 N N . ILE A 1 99 ? 26.935 -10.297 -14.720 1.00 90.56 99 ILE A N 1
ATOM 868 C CA . ILE A 1 99 ? 25.647 -10.146 -14.033 1.00 90.56 99 ILE A CA 1
ATOM 869 C C . ILE A 1 99 ? 24.609 -11.061 -14.663 1.00 90.56 99 ILE A C 1
ATOM 871 O O . ILE A 1 99 ? 24.057 -11.910 -13.972 1.00 90.56 99 ILE A O 1
ATOM 875 N N . PHE A 1 100 ? 24.335 -10.916 -15.960 1.00 89.06 100 PHE A N 1
ATOM 876 C CA . PHE A 1 100 ? 23.230 -11.632 -16.593 1.00 89.06 100 PHE A CA 1
ATOM 877 C C . PHE A 1 100 ? 23.430 -13.150 -16.578 1.00 89.06 100 PHE A C 1
ATOM 879 O O . PHE A 1 100 ? 22.554 -13.869 -16.094 1.00 89.06 100 PHE A O 1
ATOM 886 N N . ASP A 1 101 ? 24.578 -13.632 -17.060 1.00 88.88 101 ASP A N 1
ATOM 887 C CA . ASP A 1 101 ? 24.871 -15.065 -17.150 1.00 88.88 101 ASP A CA 1
ATOM 888 C C . ASP A 1 101 ? 24.990 -15.695 -15.749 1.00 88.88 101 ASP A C 1
ATOM 890 O O . ASP A 1 101 ? 24.422 -16.762 -15.498 1.00 88.88 101 ASP A O 1
ATOM 894 N N . THR A 1 102 ? 25.601 -14.987 -14.791 1.00 90.12 102 THR A N 1
ATOM 895 C CA . THR A 1 102 ? 25.637 -15.391 -13.374 1.00 90.12 102 THR A CA 1
ATOM 896 C C . THR A 1 102 ? 24.229 -15.502 -12.786 1.00 90.12 102 THR A C 1
ATOM 898 O O . THR A 1 102 ? 23.861 -16.550 -12.256 1.00 90.12 102 THR A O 1
ATOM 901 N N . CYS A 1 103 ? 23.389 -14.472 -12.930 1.00 86.31 103 CYS A N 1
ATOM 902 C CA . CYS A 1 103 ? 22.011 -14.502 -12.439 1.00 86.31 103 CYS A CA 1
ATOM 903 C C . CYS A 1 103 ? 21.185 -15.607 -13.109 1.00 86.31 103 CYS A C 1
ATOM 905 O O . CYS A 1 103 ? 20.357 -16.225 -12.445 1.00 86.31 103 CYS A O 1
ATOM 907 N N . ILE A 1 104 ? 21.386 -15.871 -14.405 1.00 89.62 104 ILE A N 1
ATOM 908 C CA . ILE A 1 104 ? 20.731 -16.990 -15.097 1.00 89.62 104 ILE A CA 1
ATOM 909 C C . ILE A 1 104 ? 21.152 -18.321 -14.489 1.00 89.62 104 ILE A C 1
ATOM 911 O O . ILE A 1 104 ? 20.285 -19.151 -14.228 1.00 89.62 104 ILE A O 1
ATOM 915 N N . SER A 1 105 ? 22.447 -18.527 -14.243 1.00 86.81 105 SER A N 1
ATOM 916 C CA . SER A 1 105 ? 22.934 -19.784 -13.669 1.00 86.81 105 SER A CA 1
ATOM 917 C C . SER A 1 105 ? 22.372 -20.063 -12.271 1.00 86.81 105 SER A C 1
ATOM 919 O O . SER A 1 105 ? 22.187 -21.222 -11.915 1.00 86.81 105 SER A O 1
ATOM 921 N N . TRP A 1 106 ? 22.056 -19.019 -11.496 1.00 83.75 106 TRP A N 1
ATOM 922 C CA . TRP A 1 106 ? 21.530 -19.151 -10.133 1.00 83.75 106 TRP A CA 1
ATOM 923 C C . TRP A 1 106 ? 20.001 -19.239 -10.077 1.00 83.75 106 TRP A C 1
ATOM 925 O O . TRP A 1 106 ? 19.455 -20.017 -9.302 1.00 83.75 106 TRP A O 1
ATOM 935 N N . ILE A 1 107 ? 19.300 -18.424 -10.869 1.00 84.94 107 ILE A N 1
ATOM 936 C CA . ILE A 1 107 ? 17.842 -18.234 -10.762 1.00 84.94 107 ILE A CA 1
ATOM 937 C C . ILE A 1 107 ? 17.092 -19.035 -11.838 1.00 84.94 107 ILE A C 1
ATOM 939 O O . ILE A 1 107 ? 15.910 -19.335 -11.686 1.00 84.94 107 ILE A O 1
ATOM 943 N N . GLY A 1 108 ? 17.742 -19.354 -12.960 1.00 81.38 108 GLY A N 1
ATOM 944 C CA . GLY A 1 108 ? 17.142 -20.058 -14.099 1.00 81.38 108 GLY A CA 1
ATOM 945 C C . GLY A 1 108 ? 16.129 -19.235 -14.907 1.00 81.38 108 GLY A C 1
ATOM 946 O O . GLY A 1 108 ? 15.660 -19.692 -15.950 1.00 81.38 108 GLY A O 1
ATOM 947 N N . ASN A 1 109 ? 15.797 -18.013 -14.474 1.00 83.69 109 ASN A N 1
ATOM 948 C CA . ASN A 1 109 ? 14.800 -17.165 -15.119 1.00 83.69 109 ASN A CA 1
ATOM 949 C C . ASN A 1 109 ? 15.429 -15.932 -15.786 1.00 83.69 109 ASN A C 1
ATOM 951 O O . ASN A 1 109 ? 15.842 -14.988 -15.113 1.00 83.69 109 ASN A O 1
ATOM 955 N N . LYS A 1 110 ? 15.395 -15.913 -17.126 1.00 80.50 110 LYS A N 1
ATOM 956 C CA . LYS A 1 110 ? 15.887 -14.811 -17.973 1.00 80.50 110 LYS A CA 1
ATOM 957 C C . LYS A 1 110 ? 15.260 -13.463 -17.620 1.00 80.50 110 LYS A C 1
ATOM 959 O O . LYS A 1 110 ? 15.921 -12.433 -17.745 1.00 80.50 110 LYS A O 1
ATOM 964 N N . ASP A 1 111 ? 14.006 -13.483 -17.174 1.00 77.19 111 ASP A N 1
ATOM 965 C CA . ASP A 1 111 ? 13.235 -12.283 -16.887 1.00 77.19 111 ASP A CA 1
ATOM 966 C C . ASP A 1 111 ? 13.758 -11.558 -15.643 1.00 77.19 111 ASP A C 1
ATOM 968 O O . ASP A 1 111 ? 13.981 -10.346 -15.636 1.00 77.19 111 ASP A O 1
ATOM 972 N N . ILE A 1 112 ? 14.042 -12.336 -14.604 1.00 81.19 112 ILE A N 1
ATOM 973 C CA . ILE A 1 112 ? 14.595 -11.833 -13.350 1.00 81.19 112 ILE A CA 1
ATOM 974 C C . ILE A 1 112 ? 16.045 -11.383 -13.568 1.00 81.19 112 ILE A C 1
ATOM 976 O O . ILE A 1 112 ? 16.437 -10.321 -13.090 1.00 81.19 112 ILE A O 1
ATOM 980 N N . SER A 1 113 ? 16.830 -12.126 -14.353 1.00 84.44 113 SER A N 1
ATOM 981 C CA . SER A 1 113 ? 18.214 -11.760 -14.681 1.00 84.44 113 SER A CA 1
ATOM 982 C C . SER A 1 113 ? 18.311 -10.440 -15.449 1.00 84.44 113 SER A C 1
ATOM 984 O O . SER A 1 113 ? 19.187 -9.626 -15.163 1.00 84.44 113 SER A O 1
ATOM 986 N N . ALA A 1 114 ? 17.396 -10.182 -16.389 1.00 83.88 114 ALA A N 1
ATOM 987 C CA . ALA A 1 114 ? 17.343 -8.903 -17.095 1.00 83.88 114 ALA A CA 1
ATOM 988 C C . ALA A 1 114 ? 17.008 -7.741 -16.146 1.00 83.88 114 ALA A C 1
ATOM 990 O O . ALA A 1 114 ? 17.639 -6.685 -16.219 1.00 83.88 114 ALA A O 1
ATOM 991 N N . LEU A 1 115 ? 16.065 -7.943 -15.218 1.00 85.25 115 LEU A N 1
ATOM 992 C CA . LEU A 1 115 ? 15.717 -6.941 -14.209 1.00 85.25 115 LEU A CA 1
ATOM 993 C C . LEU A 1 115 ? 16.920 -6.581 -13.322 1.00 85.25 115 LEU A C 1
ATOM 995 O O . LEU A 1 115 ? 17.151 -5.401 -13.060 1.00 85.25 115 LEU A O 1
ATOM 999 N N . TRP A 1 116 ? 17.719 -7.574 -12.918 1.00 85.88 116 TRP A N 1
ATOM 1000 C CA . TRP A 1 116 ? 18.950 -7.360 -12.148 1.00 85.88 116 TRP A CA 1
ATOM 1001 C C . TRP A 1 116 ? 19.992 -6.530 -12.898 1.00 85.88 116 TRP A C 1
ATOM 1003 O O . TRP A 1 116 ? 20.592 -5.632 -12.307 1.00 85.88 116 TRP A O 1
ATOM 1013 N N . VAL A 1 117 ? 20.168 -6.766 -14.202 1.00 87.50 117 VAL A N 1
ATOM 1014 C CA . VAL A 1 117 ? 21.066 -5.955 -15.042 1.00 87.50 117 VAL A CA 1
ATOM 1015 C C . VAL A 1 117 ? 20.627 -4.490 -15.054 1.00 87.50 117 VAL A C 1
ATOM 1017 O O . VAL A 1 117 ? 21.455 -3.601 -14.850 1.00 87.50 117 VAL A O 1
ATOM 1020 N N . PHE A 1 118 ? 19.331 -4.222 -15.239 1.00 86.81 118 PHE A N 1
ATOM 1021 C CA . PHE A 1 118 ? 18.811 -2.852 -15.211 1.00 86.81 118 PHE A CA 1
ATOM 1022 C C . PHE A 1 118 ? 18.936 -2.204 -13.831 1.00 86.81 118 PHE A C 1
ATOM 1024 O O . PHE A 1 118 ? 19.294 -1.030 -13.750 1.00 86.81 118 PHE A O 1
ATOM 1031 N N . LEU A 1 119 ? 18.680 -2.955 -12.756 1.00 87.88 119 LEU A N 1
ATOM 1032 C CA . LEU A 1 119 ? 18.797 -2.462 -11.385 1.00 87.88 119 LEU A CA 1
ATOM 1033 C C . LEU A 1 119 ? 20.234 -2.041 -11.064 1.00 87.88 119 LEU A C 1
ATOM 1035 O O . LEU A 1 119 ? 20.468 -0.905 -10.657 1.00 87.88 119 LEU A O 1
ATOM 1039 N N . ILE A 1 120 ? 21.199 -2.935 -11.289 1.00 88.81 120 ILE A N 1
ATOM 1040 C CA . ILE A 1 120 ? 22.612 -2.668 -10.997 1.00 88.81 120 ILE A CA 1
ATOM 1041 C C . ILE A 1 120 ? 23.126 -1.521 -11.867 1.00 88.81 120 ILE A C 1
ATOM 1043 O O . ILE A 1 120 ? 23.797 -0.618 -11.367 1.00 88.81 120 ILE A O 1
ATOM 1047 N N . SER A 1 121 ? 22.755 -1.501 -13.151 1.00 89.06 121 SER A N 1
ATOM 1048 C CA . SER A 1 121 ? 23.104 -0.396 -14.040 1.00 89.06 121 SER A CA 1
ATOM 1049 C C . SER A 1 121 ? 22.561 0.938 -13.513 1.00 89.06 121 SER A C 1
ATOM 1051 O O . SER A 1 121 ? 23.320 1.900 -13.422 1.00 89.06 121 SER A O 1
ATOM 1053 N N . ALA A 1 122 ? 21.293 1.004 -13.093 1.00 87.88 122 ALA A N 1
ATOM 1054 C CA . ALA A 1 122 ? 20.693 2.227 -12.556 1.00 87.88 122 ALA A CA 1
ATOM 1055 C C . ALA A 1 122 ? 21.393 2.718 -11.275 1.00 87.88 122 ALA A C 1
ATOM 1057 O O . ALA A 1 122 ? 21.649 3.915 -11.148 1.00 87.88 122 ALA A O 1
ATOM 1058 N N . ILE A 1 123 ? 21.751 1.809 -10.358 1.00 88.25 123 ILE A N 1
ATOM 1059 C CA . ILE A 1 123 ? 22.485 2.142 -9.124 1.00 88.25 123 ILE A CA 1
ATOM 1060 C C . ILE A 1 123 ? 23.849 2.753 -9.453 1.00 88.25 123 ILE A C 1
ATOM 1062 O O . ILE A 1 123 ? 24.208 3.788 -8.899 1.00 88.25 123 ILE A O 1
ATOM 1066 N N . ILE A 1 124 ? 24.601 2.139 -10.371 1.00 88.12 124 ILE A N 1
ATOM 1067 C CA . ILE A 1 124 ? 25.937 2.618 -10.747 1.00 88.12 124 ILE A CA 1
ATOM 1068 C C . ILE A 1 124 ? 25.856 4.003 -11.400 1.00 88.12 124 ILE A C 1
ATOM 1070 O O . ILE A 1 124 ? 26.654 4.879 -11.073 1.00 88.12 124 ILE A O 1
ATOM 1074 N N . HIS A 1 125 ? 24.890 4.227 -12.293 1.00 86.56 125 HIS A N 1
ATOM 1075 C CA . HIS A 1 125 ? 24.716 5.534 -12.931 1.00 86.56 125 HIS A CA 1
ATOM 1076 C C . HIS A 1 125 ? 24.374 6.628 -11.912 1.00 86.56 125 HIS A C 1
ATOM 1078 O O . HIS A 1 125 ? 24.948 7.714 -11.971 1.00 86.56 125 HIS A O 1
ATOM 1084 N N . GLU A 1 126 ? 23.484 6.340 -10.960 1.00 87.62 126 GLU A N 1
ATOM 1085 C CA . GLU A 1 126 ? 23.142 7.270 -9.881 1.00 87.62 126 GLU A CA 1
ATOM 1086 C C . GLU A 1 126 ? 24.341 7.546 -8.970 1.00 87.62 126 GLU A C 1
ATOM 1088 O O . GLU A 1 126 ? 24.615 8.694 -8.641 1.00 87.62 126 GLU A O 1
ATOM 1093 N N . TYR A 1 127 ? 25.110 6.513 -8.621 1.00 87.50 127 TYR A N 1
ATOM 1094 C CA . TYR A 1 127 ? 26.323 6.653 -7.820 1.00 87.50 127 TYR A CA 1
ATOM 1095 C C . TYR A 1 127 ? 27.361 7.558 -8.495 1.00 87.50 127 TYR A C 1
ATOM 1097 O O . TYR A 1 127 ? 27.885 8.473 -7.862 1.00 87.50 127 TYR A O 1
ATOM 1105 N N . ILE A 1 128 ? 27.625 7.350 -9.790 1.00 84.56 128 ILE A N 1
ATOM 1106 C CA . ILE A 1 128 ? 28.569 8.178 -10.555 1.00 84.56 128 ILE A CA 1
ATOM 1107 C C . ILE A 1 128 ? 28.111 9.639 -10.569 1.00 84.56 128 ILE A C 1
ATOM 1109 O O . ILE A 1 128 ? 28.931 10.531 -10.356 1.00 84.56 128 ILE A O 1
ATOM 1113 N N . LEU A 1 129 ? 26.816 9.897 -10.784 1.00 81.69 129 LEU A N 1
ATOM 1114 C CA . LEU A 1 129 ? 26.285 11.260 -10.753 1.00 81.69 129 LEU A CA 1
ATOM 1115 C C . LEU A 1 129 ? 26.346 11.880 -9.356 1.00 81.69 129 LEU A C 1
ATOM 1117 O O . LEU A 1 129 ? 26.733 13.039 -9.235 1.00 81.69 129 LEU A O 1
ATOM 1121 N N . ALA A 1 130 ? 26.017 11.120 -8.313 1.00 82.94 130 ALA A N 1
ATOM 1122 C CA . ALA A 1 130 ? 26.058 11.600 -6.938 1.00 82.94 130 ALA A CA 1
ATOM 1123 C C . ALA A 1 130 ? 27.478 12.011 -6.524 1.00 82.94 130 ALA A C 1
ATOM 1125 O O . ALA A 1 130 ? 27.669 13.061 -5.913 1.00 82.94 130 ALA A O 1
ATOM 1126 N N . VAL A 1 131 ? 28.484 11.224 -6.920 1.00 82.88 131 VAL A N 1
ATOM 1127 C CA . VAL A 1 131 ? 29.899 11.561 -6.710 1.00 82.88 131 VAL A CA 1
ATOM 1128 C C . VAL A 1 131 ? 30.316 12.761 -7.564 1.00 82.88 131 VAL A C 1
ATOM 1130 O O . VAL A 1 131 ? 31.005 13.647 -7.066 1.00 82.88 131 VAL A O 1
ATOM 1133 N N . ALA A 1 132 ? 29.891 12.827 -8.830 1.00 78.94 132 ALA A N 1
ATOM 1134 C CA . ALA A 1 132 ? 30.270 13.910 -9.739 1.00 78.94 132 ALA A CA 1
ATOM 1135 C C . ALA A 1 132 ? 29.677 15.273 -9.344 1.00 78.94 132 ALA A C 1
ATOM 1137 O O . ALA A 1 132 ? 30.338 16.296 -9.512 1.00 78.94 132 ALA A O 1
ATOM 1138 N N . PHE A 1 133 ? 28.444 15.299 -8.833 1.00 78.06 133 PHE A N 1
ATOM 1139 C CA . PHE A 1 133 ? 27.749 16.533 -8.461 1.00 78.06 133 PHE A CA 1
ATOM 1140 C C . PHE A 1 133 ? 27.848 16.881 -6.971 1.00 78.06 133 PHE A C 1
ATOM 1142 O O . PHE A 1 133 ? 27.542 18.011 -6.595 1.00 78.06 133 PHE A O 1
ATOM 1149 N N . GLY A 1 134 ? 28.266 15.941 -6.119 1.00 77.25 134 GLY A N 1
ATOM 1150 C CA . GLY A 1 134 ? 28.372 16.150 -4.672 1.00 77.25 134 GLY A CA 1
ATOM 1151 C C . GLY A 1 134 ? 27.026 16.194 -3.938 1.00 77.25 134 GLY A C 1
ATOM 1152 O O . GLY A 1 134 ? 26.982 16.567 -2.768 1.00 77.25 134 GLY A O 1
ATOM 1153 N N . PHE A 1 135 ? 25.928 15.816 -4.599 1.00 75.19 135 PHE A N 1
ATOM 1154 C CA . PHE A 1 135 ? 24.608 15.661 -3.990 1.00 75.19 135 PHE A CA 1
ATOM 1155 C C . PHE A 1 135 ? 23.869 14.468 -4.599 1.00 75.19 135 PHE A C 1
ATOM 1157 O O . PHE A 1 135 ? 24.080 14.113 -5.756 1.00 75.19 135 PHE A O 1
ATOM 1164 N N . PHE A 1 136 ? 22.986 13.853 -3.814 1.00 80.50 136 PHE A N 1
ATOM 1165 C CA . PHE A 1 136 ? 22.193 12.700 -4.237 1.00 80.50 136 PHE A CA 1
ATOM 1166 C C . PHE A 1 136 ? 20.802 13.143 -4.703 1.00 80.50 136 PHE A C 1
ATOM 1168 O O . PHE A 1 136 ? 20.066 13.767 -3.935 1.00 80.50 136 PHE A O 1
ATOM 1175 N N . LEU A 1 137 ? 20.432 12.817 -5.946 1.00 79.69 137 LEU A N 1
ATOM 1176 C CA . LEU A 1 137 ? 19.117 13.126 -6.508 1.00 79.69 137 LEU A CA 1
ATOM 1177 C C . LEU A 1 137 ? 18.652 11.977 -7.423 1.00 79.69 137 LEU A C 1
ATOM 1179 O O . LEU A 1 137 ? 18.986 11.992 -8.609 1.00 79.69 137 LEU A O 1
ATOM 1183 N N . PRO A 1 138 ? 17.793 11.055 -6.933 1.00 81.06 138 PRO A N 1
ATOM 1184 C CA . PRO A 1 138 ? 17.507 9.753 -7.557 1.00 81.06 138 PRO A CA 1
ATOM 1185 C C . PRO A 1 138 ? 16.653 9.804 -8.839 1.00 81.06 138 PRO A C 1
ATOM 1187 O O . PRO A 1 138 ? 15.963 8.846 -9.192 1.00 81.06 138 PRO A O 1
ATOM 1190 N N . VAL A 1 139 ? 16.658 10.924 -9.558 1.00 78.50 139 VAL A N 1
ATOM 1191 C CA . VAL A 1 139 ? 15.899 11.125 -10.796 1.00 78.50 139 VAL A CA 1
ATOM 1192 C C . VAL A 1 139 ? 16.430 10.226 -11.913 1.00 78.50 139 VAL A C 1
ATOM 1194 O O . VAL A 1 139 ? 15.633 9.676 -12.682 1.00 78.50 139 VAL A O 1
ATOM 1197 N N . LEU A 1 140 ? 17.752 10.028 -12.010 1.00 75.31 140 LEU A N 1
ATOM 1198 C CA . LEU A 1 140 ? 18.312 9.141 -13.029 1.00 75.31 140 LEU A CA 1
ATOM 1199 C C . LEU A 1 140 ? 18.037 7.679 -12.681 1.00 75.31 140 LEU A C 1
ATOM 1201 O O . LEU A 1 140 ? 17.568 6.950 -13.550 1.00 75.31 140 LEU A O 1
ATOM 1205 N N . PHE A 1 141 ? 18.227 7.272 -11.424 1.00 81.25 141 PHE A N 1
ATOM 1206 C CA . PHE A 1 141 ? 17.847 5.935 -10.962 1.00 81.25 141 PHE A CA 1
ATOM 1207 C C . PHE A 1 141 ? 16.397 5.586 -11.333 1.00 81.25 141 PHE A C 1
ATOM 1209 O O . PHE A 1 141 ? 16.142 4.577 -11.994 1.00 81.25 141 PHE A O 1
ATOM 1216 N N . LEU A 1 142 ? 15.448 6.458 -10.974 1.00 80.19 142 LEU A N 1
ATOM 1217 C CA . LEU A 1 142 ? 14.028 6.244 -11.243 1.00 80.19 142 LEU A CA 1
ATOM 1218 C C . LEU A 1 142 ? 13.731 6.225 -12.745 1.00 80.19 142 LEU A C 1
ATOM 1220 O O . LEU A 1 142 ? 13.052 5.320 -13.224 1.00 80.19 142 LEU A O 1
ATOM 1224 N N . SER A 1 143 ? 14.252 7.183 -13.514 1.00 75.38 143 SER A N 1
ATOM 1225 C CA . SER A 1 143 ? 13.984 7.246 -14.957 1.00 75.38 143 SER A CA 1
ATOM 1226 C C . SER A 1 143 ? 14.610 6.081 -15.727 1.00 75.38 143 SER A C 1
ATOM 1228 O O . SER A 1 143 ? 13.946 5.497 -16.583 1.00 75.38 143 SER A O 1
ATOM 1230 N N . PHE A 1 144 ? 15.843 5.693 -15.404 1.00 72.00 144 PHE A N 1
ATOM 1231 C CA . PHE A 1 144 ? 16.576 4.630 -16.090 1.00 72.00 144 PHE A CA 1
ATOM 1232 C C . PHE A 1 144 ? 16.013 3.246 -15.750 1.00 72.00 144 PHE A C 1
ATOM 1234 O O . PHE A 1 144 ? 15.777 2.441 -16.653 1.00 72.00 144 PHE A O 1
ATOM 1241 N N . PHE A 1 145 ? 15.703 2.990 -14.474 1.00 74.44 145 PHE A N 1
ATOM 1242 C CA . PHE A 1 145 ? 15.112 1.724 -14.040 1.00 74.44 145 PHE A CA 1
ATOM 1243 C C . PHE A 1 145 ? 13.671 1.565 -14.542 1.00 74.44 145 PHE A C 1
ATOM 1245 O O . PHE A 1 145 ? 13.330 0.528 -15.108 1.00 74.44 145 PHE A O 1
ATOM 1252 N N . ILE A 1 146 ? 12.829 2.602 -14.430 1.00 71.38 146 ILE A N 1
ATOM 1253 C CA . ILE A 1 146 ? 11.424 2.532 -14.864 1.00 71.38 146 ILE A CA 1
ATOM 1254 C C . ILE A 1 146 ? 11.316 2.438 -16.389 1.00 71.38 146 ILE A C 1
ATOM 1256 O O . ILE A 1 146 ? 10.508 1.660 -16.895 1.00 71.38 146 ILE A O 1
ATOM 1260 N N . MET A 1 147 ? 12.100 3.213 -17.145 1.00 65.94 147 MET A N 1
ATOM 1261 C CA . MET A 1 147 ? 12.054 3.184 -18.611 1.00 65.94 147 MET A CA 1
ATOM 1262 C C . MET A 1 147 ? 12.672 1.898 -19.171 1.00 65.94 147 MET A C 1
ATOM 1264 O O . MET A 1 147 ? 12.080 1.293 -20.065 1.00 65.94 147 MET A O 1
ATOM 1268 N N . GLY A 1 148 ? 13.793 1.439 -18.599 1.00 62.41 148 GLY A N 1
ATOM 1269 C CA . GLY A 1 148 ? 14.415 0.156 -18.932 1.00 62.41 148 GLY A CA 1
ATOM 1270 C C . GLY A 1 148 ? 13.485 -1.027 -18.655 1.00 62.41 148 GLY A C 1
ATOM 1271 O O . GLY A 1 148 ? 13.239 -1.838 -19.549 1.00 62.41 148 GLY A O 1
ATOM 1272 N N . ALA A 1 149 ? 12.862 -1.068 -17.472 1.00 60.44 149 ALA A N 1
ATOM 1273 C CA . ALA A 1 149 ? 11.904 -2.109 -17.103 1.00 60.44 149 ALA A CA 1
ATOM 1274 C C . ALA A 1 149 ? 10.625 -2.070 -17.956 1.00 60.44 149 ALA A C 1
ATOM 1276 O O . ALA A 1 149 ? 10.143 -3.117 -18.381 1.00 60.44 149 ALA A O 1
ATOM 1277 N N . LYS A 1 150 ? 10.082 -0.882 -18.270 1.00 59.28 150 LYS A N 1
ATOM 1278 C CA . LYS A 1 150 ? 8.884 -0.735 -19.122 1.00 59.28 150 LYS A CA 1
ATOM 1279 C C . LYS A 1 150 ? 9.130 -1.153 -20.569 1.00 59.28 150 LYS A C 1
ATOM 1281 O O . LYS A 1 150 ? 8.266 -1.793 -21.167 1.00 59.28 150 LYS A O 1
ATOM 1286 N N . LEU A 1 151 ? 10.274 -0.784 -21.142 1.00 59.31 151 LEU A N 1
ATOM 1287 C CA . LEU A 1 151 ? 10.637 -1.168 -22.505 1.00 59.31 151 LEU A CA 1
ATOM 1288 C C . LEU A 1 151 ? 10.842 -2.685 -22.605 1.00 59.31 151 LEU A C 1
ATOM 1290 O O . LEU A 1 151 ? 10.324 -3.325 -23.516 1.00 59.31 151 LEU A O 1
ATOM 1294 N N . TRP A 1 152 ? 11.531 -3.263 -21.624 1.00 51.69 152 TRP A N 1
ATOM 1295 C CA . TRP A 1 152 ? 11.774 -4.696 -21.557 1.00 51.69 152 TRP A CA 1
ATOM 1296 C C . TRP A 1 152 ? 10.477 -5.497 -21.293 1.00 51.69 152 TRP A C 1
ATOM 1298 O O . TRP A 1 152 ? 10.209 -6.478 -21.986 1.00 51.69 152 TRP A O 1
ATOM 1308 N N . ALA A 1 153 ? 9.579 -5.010 -20.427 1.00 54.28 153 ALA A N 1
ATOM 1309 C CA . ALA A 1 153 ? 8.253 -5.600 -20.204 1.00 54.28 153 ALA A CA 1
ATOM 1310 C C . ALA A 1 153 ? 7.351 -5.556 -21.453 1.00 54.28 153 ALA A C 1
ATOM 1312 O O . ALA A 1 153 ? 6.664 -6.535 -21.754 1.00 54.28 153 ALA A O 1
ATOM 1313 N N . ARG A 1 154 ? 7.377 -4.457 -22.226 1.00 57.50 154 ARG A N 1
ATOM 1314 C CA . ARG A 1 154 ? 6.665 -4.362 -23.515 1.00 57.50 154 ARG A CA 1
ATOM 1315 C C . ARG A 1 154 ? 7.145 -5.412 -24.517 1.00 57.50 154 ARG A C 1
ATOM 1317 O O . ARG A 1 154 ? 6.330 -5.945 -25.262 1.00 57.50 154 ARG A O 1
ATOM 1324 N N . LEU A 1 155 ? 8.433 -5.742 -24.511 1.00 54.19 155 LEU A N 1
ATOM 1325 C CA . LEU A 1 155 ? 9.016 -6.743 -25.405 1.00 54.19 155 LEU A CA 1
ATOM 1326 C C . LEU A 1 155 ? 8.721 -8.176 -24.967 1.00 54.19 155 LEU A C 1
ATOM 1328 O O . LEU A 1 155 ? 8.413 -9.005 -25.817 1.00 54.19 155 LEU A O 1
ATOM 1332 N N . VAL A 1 156 ? 8.741 -8.471 -23.664 1.00 53.56 156 VAL A N 1
ATOM 1333 C CA . VAL A 1 156 ? 8.267 -9.766 -23.144 1.00 53.56 156 VAL A CA 1
ATOM 1334 C C . VAL A 1 156 ? 6.802 -9.980 -23.527 1.00 53.56 156 VAL A C 1
ATOM 1336 O O . VAL A 1 156 ? 6.442 -11.059 -23.994 1.00 53.56 156 VAL A O 1
ATOM 1339 N N . PHE A 1 157 ? 5.968 -8.944 -23.403 1.00 52.03 157 PHE A N 1
ATOM 1340 C CA . PHE A 1 157 ? 4.557 -9.014 -23.778 1.00 52.03 157 PHE A CA 1
ATOM 1341 C C . PHE A 1 157 ? 4.368 -9.174 -25.294 1.00 52.03 157 PHE A C 1
ATOM 1343 O O . PHE A 1 157 ? 3.615 -10.044 -25.725 1.00 52.03 157 PHE A O 1
ATOM 1350 N N . ALA A 1 158 ? 5.096 -8.409 -26.114 1.00 52.72 158 ALA A N 1
ATOM 1351 C CA . ALA A 1 158 ? 5.051 -8.517 -27.573 1.00 52.72 158 ALA A CA 1
ATOM 1352 C C . ALA A 1 158 ? 5.553 -9.882 -28.078 1.00 52.72 158 ALA A C 1
ATOM 1354 O O . ALA A 1 158 ? 4.915 -10.479 -28.941 1.00 52.72 158 ALA A O 1
ATOM 1355 N N . ASN A 1 159 ? 6.636 -10.416 -27.503 1.00 46.03 159 ASN A N 1
ATOM 1356 C CA . ASN A 1 159 ? 7.187 -11.724 -27.867 1.00 46.03 159 ASN A CA 1
ATOM 1357 C C . ASN A 1 159 ? 6.286 -12.879 -27.416 1.00 46.03 159 ASN A C 1
ATOM 1359 O O . ASN A 1 159 ? 6.059 -13.800 -28.197 1.00 46.03 159 ASN A O 1
ATOM 1363 N N . LYS A 1 160 ? 5.709 -12.826 -26.205 1.00 47.81 160 LYS A N 1
ATOM 1364 C CA . LYS A 1 160 ? 4.707 -13.814 -25.768 1.00 47.81 160 LYS A CA 1
ATOM 1365 C C . LYS A 1 160 ? 3.461 -13.764 -26.655 1.00 47.81 160 LYS A C 1
ATOM 1367 O O . LYS A 1 160 ? 2.986 -14.811 -27.077 1.00 47.81 160 LYS A O 1
ATOM 1372 N N . CYS A 1 161 ? 2.998 -12.569 -27.021 1.00 41.06 161 CYS A N 1
ATOM 1373 C CA . CYS A 1 161 ? 1.851 -12.380 -27.908 1.00 41.06 161 CYS A CA 1
ATOM 1374 C C . CYS A 1 161 ? 2.135 -12.855 -29.348 1.00 41.06 161 CYS A C 1
ATOM 1376 O O . CYS A 1 161 ? 1.272 -13.469 -29.965 1.00 41.06 161 CYS A O 1
ATOM 1378 N N . LEU A 1 162 ? 3.351 -12.661 -29.876 1.00 48.22 162 LEU A N 1
ATOM 1379 C CA . LEU A 1 162 ? 3.773 -13.173 -31.189 1.00 48.22 162 LEU A CA 1
ATOM 1380 C C . LEU A 1 162 ? 3.895 -14.700 -31.218 1.00 48.22 162 LEU A C 1
ATOM 1382 O O . LEU A 1 162 ? 3.409 -15.322 -32.160 1.00 48.22 162 LEU A O 1
ATOM 1386 N N . ILE A 1 163 ? 4.478 -15.309 -30.181 1.00 50.72 163 ILE A N 1
ATOM 1387 C CA . ILE A 1 163 ? 4.556 -16.772 -30.044 1.00 50.72 163 ILE A CA 1
ATOM 1388 C C . ILE A 1 163 ? 3.145 -17.354 -29.917 1.00 50.72 163 ILE A C 1
ATOM 1390 O O . ILE A 1 163 ? 2.813 -18.324 -30.591 1.00 50.72 163 ILE A O 1
ATOM 1394 N N . GLN A 1 164 ? 2.271 -16.715 -29.139 1.00 46.53 164 GLN A N 1
ATOM 1395 C CA . GLN A 1 164 ? 0.868 -17.103 -29.029 1.00 46.53 164 GLN A CA 1
ATOM 1396 C C . GLN A 1 164 ? 0.140 -16.931 -30.375 1.00 46.53 164 GLN A C 1
ATOM 1398 O O . GLN A 1 164 ? -0.570 -17.827 -30.813 1.00 46.53 164 GLN A O 1
ATOM 1403 N N . ARG A 1 165 ? 0.392 -15.857 -31.128 1.00 45.53 165 ARG A N 1
ATOM 1404 C CA . ARG A 1 165 ? -0.192 -15.644 -32.462 1.00 45.53 165 ARG A CA 1
ATOM 1405 C C . ARG A 1 165 ? 0.323 -16.635 -33.513 1.00 45.53 165 ARG A C 1
ATOM 1407 O O . ARG A 1 165 ? -0.446 -17.012 -34.392 1.00 45.53 165 ARG A O 1
ATOM 1414 N N . GLN A 1 166 ? 1.571 -17.097 -33.424 1.00 50.34 166 GLN A N 1
ATOM 1415 C CA . GLN A 1 166 ? 2.110 -18.156 -34.290 1.00 50.34 166 GLN A CA 1
ATOM 1416 C C . GLN A 1 166 ? 1.566 -19.541 -33.915 1.00 50.34 166 GLN A C 1
ATOM 1418 O O . GLN A 1 166 ? 1.141 -20.277 -34.801 1.00 50.34 166 GLN A O 1
ATOM 1423 N N . VAL A 1 167 ? 1.503 -19.877 -32.623 1.00 53.72 167 VAL A N 1
ATOM 1424 C CA . VAL A 1 167 ? 1.003 -21.174 -32.131 1.00 53.72 167 VAL A CA 1
ATOM 1425 C C . VAL A 1 167 ? -0.510 -21.317 -32.351 1.00 53.72 167 VAL A C 1
ATOM 1427 O O . VAL A 1 167 ? -0.963 -22.336 -32.868 1.00 53.72 167 VAL A O 1
ATOM 1430 N N . TYR A 1 168 ? -1.301 -20.283 -32.052 1.00 51.34 168 TYR A N 1
ATOM 1431 C CA . TYR A 1 168 ? -2.749 -20.286 -32.301 1.00 51.34 168 TYR A CA 1
ATOM 1432 C C . TYR A 1 168 ? -3.095 -20.021 -33.781 1.00 51.34 168 TYR A C 1
ATOM 1434 O O . TYR A 1 168 ? -4.087 -20.546 -34.288 1.00 51.34 168 TYR A O 1
ATOM 1442 N N . GLY A 1 169 ? -2.260 -19.274 -34.514 1.00 47.31 169 GLY A N 1
ATOM 1443 C CA . GLY A 1 169 ? -2.427 -19.032 -35.953 1.00 47.31 169 GLY A CA 1
ATOM 1444 C C . GLY A 1 169 ? -2.141 -20.255 -36.834 1.00 47.31 169 GLY A C 1
ATOM 1445 O O . GLY A 1 169 ? -2.789 -20.423 -37.866 1.00 47.31 169 GLY A O 1
ATOM 1446 N N . LEU A 1 170 ? -1.228 -21.144 -36.421 1.00 47.34 170 LEU A N 1
ATOM 1447 C CA . LEU A 1 170 ? -0.974 -22.425 -37.097 1.00 47.34 170 LEU A CA 1
ATOM 1448 C C . LEU A 1 170 ? -2.106 -23.440 -36.873 1.00 47.34 170 LEU A C 1
ATOM 1450 O O . LEU A 1 170 ? -2.467 -24.154 -37.807 1.00 47.34 170 LEU A O 1
ATOM 1454 N N . ASN A 1 171 ? -2.723 -23.454 -35.686 1.00 43.34 171 ASN A N 1
ATOM 1455 C CA . ASN A 1 171 ? -3.883 -24.311 -35.412 1.00 43.34 171 ASN A CA 1
ATOM 1456 C C . ASN A 1 171 ? -5.141 -23.859 -36.171 1.00 43.34 171 ASN A C 1
ATOM 1458 O O . ASN A 1 171 ? -5.888 -24.699 -36.664 1.00 43.34 171 ASN A O 1
ATOM 1462 N N . SER A 1 172 ? -5.339 -22.549 -36.359 1.00 41.81 172 SER A N 1
ATOM 1463 C CA . SER A 1 172 ? -6.481 -22.024 -37.126 1.00 41.81 172 SER A CA 1
ATOM 1464 C C . SER A 1 172 ? -6.371 -22.304 -38.638 1.00 41.81 172 SER A C 1
ATOM 1466 O O . SER A 1 172 ? -7.360 -22.636 -39.291 1.00 41.81 172 SER A O 1
ATOM 1468 N N . ARG A 1 173 ? -5.153 -22.300 -39.208 1.00 42.12 173 ARG A N 1
ATOM 1469 C CA . ARG A 1 173 ? -4.928 -22.633 -40.632 1.00 42.12 173 ARG A CA 1
ATOM 1470 C C . ARG A 1 173 ? -5.179 -24.102 -40.985 1.00 42.12 173 ARG A C 1
ATOM 1472 O O . ARG A 1 173 ? -5.436 -24.393 -42.148 1.00 42.12 173 ARG A O 1
ATOM 1479 N N . ARG A 1 174 ? -5.136 -25.019 -40.012 1.00 39.62 174 ARG A N 1
ATOM 1480 C CA . ARG A 1 174 ? -5.485 -26.434 -40.229 1.00 39.62 174 ARG A CA 1
ATOM 1481 C C . ARG A 1 174 ? -7.000 -26.663 -40.275 1.00 39.62 174 ARG A C 1
ATOM 1483 O O . ARG A 1 174 ? -7.441 -27.578 -40.958 1.00 39.62 174 ARG A O 1
ATOM 1490 N N . CYS A 1 175 ? -7.782 -25.810 -39.610 1.00 36.84 175 CYS A N 1
ATOM 1491 C CA . CYS A 1 175 ? -9.246 -25.883 -39.608 1.00 36.84 175 CYS A CA 1
ATOM 1492 C C . CYS A 1 175 ? -9.890 -25.159 -40.802 1.00 36.84 175 CYS A C 1
ATOM 1494 O O . CYS A 1 175 ? -10.976 -25.535 -41.224 1.00 36.84 175 CYS A O 1
ATOM 1496 N N . LEU A 1 176 ? -9.212 -24.165 -41.387 1.00 39.31 176 LEU A N 1
ATOM 1497 C CA . LEU A 1 176 ? -9.720 -23.386 -42.528 1.00 39.31 176 LEU A CA 1
ATOM 1498 C C . LEU A 1 176 ? -9.451 -24.018 -43.906 1.00 39.31 176 LEU A C 1
ATOM 1500 O O . LEU A 1 176 ? -9.868 -23.469 -44.918 1.00 39.31 176 LEU A O 1
ATOM 1504 N N . ALA A 1 177 ? -8.783 -25.173 -43.970 1.00 37.50 177 ALA A N 1
ATOM 1505 C CA . ALA A 1 177 ? -8.542 -25.885 -45.228 1.00 37.50 177 ALA A CA 1
ATOM 1506 C C . ALA A 1 177 ? -9.721 -26.776 -45.671 1.00 37.50 177 ALA A C 1
ATOM 1508 O O . ALA A 1 177 ? -9.600 -27.463 -46.679 1.00 37.50 177 ALA A O 1
ATOM 1509 N N . ASN A 1 178 ? -10.835 -26.796 -44.926 1.00 37.94 178 ASN A N 1
ATOM 1510 C CA . ASN A 1 178 ? -11.900 -27.780 -45.129 1.00 37.94 178 ASN A CA 1
ATOM 1511 C C . ASN A 1 178 ? -13.320 -27.201 -45.201 1.00 37.94 178 ASN A C 1
ATOM 1513 O O . ASN A 1 178 ? -14.264 -27.897 -44.840 1.00 37.94 178 ASN A O 1
ATOM 1517 N N . GLN A 1 179 ? -13.486 -25.959 -45.665 1.00 32.25 179 GLN A N 1
ATOM 1518 C CA . GLN A 1 179 ? -14.790 -25.435 -46.091 1.00 32.25 179 GLN A CA 1
ATOM 1519 C C . GLN A 1 179 ? -14.600 -24.487 -47.284 1.00 32.25 179 GLN A C 1
ATOM 1521 O O . GLN A 1 179 ? -14.188 -23.342 -47.125 1.00 32.25 179 GLN A O 1
ATOM 1526 N N . GLY A 1 180 ? -14.842 -25.015 -48.485 1.00 29.48 180 GLY A N 1
ATOM 1527 C CA . GLY A 1 180 ? -15.085 -24.239 -49.703 1.00 29.48 180 GLY A CA 1
ATOM 1528 C C . GLY A 1 180 ? -16.583 -24.182 -50.030 1.00 29.48 180 GLY A C 1
ATOM 1529 O O . GLY A 1 180 ? -17.361 -24.868 -49.368 1.00 29.48 180 GLY A O 1
ATOM 1530 N N . SER A 1 181 ? -16.914 -23.427 -51.090 1.00 28.00 181 SER A N 1
ATOM 1531 C CA . SER A 1 181 ? -18.231 -23.151 -51.731 1.00 28.00 181 SER A CA 1
ATOM 1532 C C . SER A 1 181 ? -19.181 -22.230 -50.944 1.00 28.00 181 SER A C 1
ATOM 1534 O O . SER A 1 181 ? -19.387 -22.462 -49.761 1.00 28.00 181 SER A O 1
ATOM 1536 N N . ASP A 1 182 ? -19.802 -21.164 -51.467 1.00 28.44 182 ASP A N 1
ATOM 1537 C CA . ASP A 1 182 ? -19.888 -20.506 -52.791 1.00 28.44 182 ASP A CA 1
ATOM 1538 C C . ASP A 1 182 ? -20.371 -19.034 -52.592 1.00 28.44 182 ASP A C 1
ATOM 1540 O O . ASP A 1 182 ? -20.761 -18.693 -51.470 1.00 28.44 182 ASP A O 1
ATOM 1544 N N . PRO A 1 183 ? -20.351 -18.146 -53.618 1.00 37.50 183 PRO A N 1
ATOM 1545 C CA . PRO A 1 183 ? -20.693 -16.720 -53.493 1.00 37.50 183 PRO A CA 1
ATOM 1546 C C . PRO A 1 183 ? -21.928 -16.268 -54.310 1.00 37.50 183 PRO A C 1
ATOM 1548 O O . PRO A 1 183 ? -21.948 -16.460 -55.517 1.00 37.50 183 PRO A O 1
ATOM 1551 N N . GLU A 1 184 ? -22.872 -15.545 -53.695 1.00 26.70 184 GLU A N 1
ATOM 1552 C CA . GLU A 1 184 ? -23.968 -14.762 -54.328 1.00 26.70 184 GLU A CA 1
ATOM 1553 C C . GLU A 1 184 ? -24.458 -13.723 -53.289 1.00 26.70 184 GLU A C 1
ATOM 1555 O O . GLU A 1 184 ? -24.409 -14.016 -52.097 1.00 26.70 184 GLU A O 1
ATOM 1560 N N . GLU A 1 185 ? -24.981 -12.521 -53.541 1.00 23.97 185 GLU A N 1
ATOM 1561 C CA . GLU A 1 185 ? -25.082 -11.543 -54.639 1.00 23.97 185 GLU A CA 1
ATOM 1562 C C . GLU A 1 185 ? -25.641 -10.233 -53.984 1.00 23.97 185 GLU A C 1
ATOM 1564 O O . GLU A 1 185 ? -26.306 -10.342 -52.958 1.00 23.97 185 GLU A O 1
ATOM 1569 N N . TYR A 1 186 ? -25.343 -9.049 -54.566 1.00 22.92 186 TYR A N 1
ATOM 1570 C CA . TYR A 1 186 ? -26.062 -7.729 -54.627 1.00 22.92 186 TYR A CA 1
ATOM 1571 C C . TYR A 1 186 ? -26.885 -7.178 -53.405 1.00 22.92 186 TYR A C 1
ATOM 1573 O O . TYR A 1 186 ? -27.504 -7.918 -52.665 1.00 22.92 186 TYR A O 1
ATOM 1581 N N . GLU A 1 187 ? -27.049 -5.882 -53.079 1.00 24.52 187 GLU A N 1
ATOM 1582 C CA . GLU A 1 187 ? -26.846 -4.576 -53.728 1.00 24.52 187 GLU A CA 1
ATOM 1583 C C . GLU A 1 187 ? -27.011 -3.416 -52.697 1.00 24.52 187 GLU A C 1
ATOM 1585 O O . GLU A 1 187 ? -27.794 -3.518 -51.761 1.00 24.52 187 GLU A O 1
ATOM 1590 N N . GLN A 1 188 ? -26.287 -2.312 -52.937 1.00 24.59 188 GLN A N 1
ATOM 1591 C CA . GLN A 1 188 ? -26.613 -0.870 -52.792 1.00 24.59 188 GLN A CA 1
ATOM 1592 C C . GLN A 1 188 ? -27.268 -0.171 -51.563 1.00 24.59 188 GLN A C 1
ATOM 1594 O O . GLN A 1 188 ? -28.327 -0.527 -51.067 1.00 24.59 188 GLN A O 1
ATOM 1599 N N . GLN A 1 189 ? -26.691 1.028 -51.327 1.00 23.41 189 GLN A N 1
ATOM 1600 C CA . GLN A 1 189 ? -27.267 2.334 -50.917 1.00 23.41 189 GLN A CA 1
ATOM 1601 C C . GLN A 1 189 ? -27.134 2.823 -49.453 1.00 23.41 189 GLN A C 1
ATOM 1603 O O . GLN A 1 189 ? -27.891 2.479 -48.555 1.00 23.41 189 GLN A O 1
ATOM 1608 N N . ASP A 1 190 ? -26.176 3.749 -49.289 1.00 26.38 190 ASP A N 1
ATOM 1609 C CA . ASP A 1 190 ? -26.071 4.845 -48.298 1.00 26.38 190 ASP A CA 1
ATOM 1610 C C . ASP A 1 190 ? -27.234 5.864 -48.527 1.00 26.38 190 ASP A C 1
ATOM 1612 O O . ASP A 1 190 ? -27.695 5.929 -49.674 1.00 26.38 190 ASP A O 1
ATOM 1616 N N . PRO A 1 191 ? -27.710 6.708 -47.568 1.00 34.69 191 PRO A N 1
ATOM 1617 C CA . PRO A 1 191 ? -26.865 7.585 -46.752 1.00 34.69 191 PRO A CA 1
ATOM 1618 C C . PRO A 1 191 ? -27.279 7.810 -45.277 1.00 34.69 191 PRO A C 1
ATOM 1620 O O . PRO A 1 191 ? -28.442 8.011 -44.943 1.00 34.69 191 PRO A O 1
ATOM 1623 N N . LYS A 1 192 ? -26.260 7.977 -44.426 1.00 35.97 192 LYS A N 1
ATOM 1624 C CA . LYS A 1 192 ? -26.220 8.902 -43.268 1.00 35.97 192 LYS A CA 1
ATOM 1625 C C . LYS A 1 192 ? -27.393 8.852 -42.270 1.00 35.97 192 LYS A C 1
ATOM 1627 O O . LYS A 1 192 ? -28.318 9.659 -42.333 1.00 35.97 192 LYS A O 1
ATOM 1632 N N . HIS A 1 193 ? -27.204 8.082 -41.200 1.00 27.67 193 HIS A N 1
ATOM 1633 C CA . HIS A 1 193 ? -27.704 8.469 -39.881 1.00 27.67 193 HIS A CA 1
ATOM 1634 C C . HIS A 1 193 ? -26.557 8.365 -38.872 1.00 27.67 193 HIS A C 1
ATOM 1636 O O . HIS A 1 193 ? -26.107 7.276 -38.522 1.00 27.67 193 HIS A O 1
ATOM 1642 N N . ASP A 1 194 ? -26.047 9.522 -38.453 1.00 32.00 194 ASP A N 1
ATOM 1643 C CA . ASP A 1 194 ? -25.102 9.658 -37.348 1.00 32.00 194 ASP A CA 1
ATOM 1644 C C . ASP A 1 194 ? -25.830 9.283 -36.051 1.00 32.00 194 ASP A C 1
ATOM 1646 O O . ASP A 1 194 ? -26.482 10.105 -35.412 1.00 32.00 194 ASP A O 1
ATOM 1650 N N . HIS A 1 195 ? -25.791 7.999 -35.708 1.00 31.83 195 HIS A N 1
ATOM 1651 C CA . HIS A 1 195 ? -25.953 7.552 -34.336 1.00 31.83 195 HIS A CA 1
ATOM 1652 C C . HIS A 1 195 ? -24.558 7.309 -33.781 1.00 31.83 195 HIS A C 1
ATOM 1654 O O . HIS A 1 195 ? -24.070 6.181 -33.723 1.00 31.83 195 HIS A O 1
ATOM 1660 N N . ARG A 1 196 ? -23.917 8.393 -33.340 1.00 31.28 196 ARG A N 1
ATOM 1661 C CA . ARG A 1 196 ? -22.928 8.321 -32.274 1.00 31.28 196 ARG A CA 1
ATOM 1662 C C . ARG A 1 196 ? -23.618 7.660 -31.083 1.00 31.28 196 ARG A C 1
ATOM 1664 O O . ARG A 1 196 ? -24.359 8.297 -30.342 1.00 31.28 196 ARG A O 1
ATOM 1671 N N . SER A 1 197 ? -23.449 6.349 -30.967 1.00 33.09 197 SER A N 1
ATOM 1672 C CA . SER A 1 197 ? -23.792 5.602 -29.773 1.00 33.09 197 SER A CA 1
ATOM 1673 C C . SER A 1 197 ? -22.956 6.189 -28.645 1.00 33.09 197 SER A C 1
ATOM 1675 O O . SER A 1 197 ? -21.753 5.932 -28.567 1.00 33.09 197 SER A O 1
ATOM 1677 N N . ASP A 1 198 ? -23.582 7.016 -27.812 1.00 36.66 198 ASP A N 1
ATOM 1678 C CA . ASP A 1 198 ? -23.097 7.273 -26.468 1.00 36.66 198 ASP A CA 1
ATOM 1679 C C . ASP A 1 198 ? -22.914 5.899 -25.814 1.00 36.66 198 ASP A C 1
ATOM 1681 O O . ASP A 1 198 ? -23.884 5.232 -25.446 1.00 36.66 198 ASP A O 1
ATOM 1685 N N . GLU A 1 199 ? -21.665 5.430 -25.748 1.00 40.38 199 GLU A N 1
ATOM 1686 C CA . GLU A 1 199 ? -21.275 4.323 -24.887 1.00 40.38 199 GLU A CA 1
ATOM 1687 C C . GLU A 1 199 ? -21.698 4.726 -23.476 1.00 40.38 199 GLU A C 1
ATOM 1689 O O . GLU A 1 199 ? -21.025 5.501 -22.795 1.00 40.38 199 GLU A O 1
ATOM 1694 N N . LYS A 1 200 ? -22.870 4.244 -23.053 1.00 42.78 200 LYS A N 1
ATOM 1695 C CA . LYS A 1 200 ? -23.300 4.278 -21.662 1.00 42.78 200 LYS A CA 1
ATOM 1696 C C . LYS A 1 200 ? -22.190 3.605 -20.870 1.00 42.78 200 LYS A C 1
ATOM 1698 O O . LYS A 1 200 ? -22.077 2.381 -20.870 1.00 42.78 200 LYS A O 1
ATOM 1703 N N . ILE A 1 201 ? -21.361 4.413 -20.223 1.00 51.88 201 ILE A N 1
ATOM 1704 C CA . ILE A 1 201 ? -20.431 3.942 -19.213 1.00 51.88 201 ILE A CA 1
ATOM 1705 C C . ILE A 1 201 ? -21.278 3.185 -18.187 1.00 51.88 201 ILE A C 1
ATOM 1707 O O . ILE A 1 201 ? -22.127 3.774 -17.517 1.00 51.88 201 ILE A O 1
ATOM 1711 N N . ILE A 1 202 ? -21.115 1.864 -18.128 1.00 58.47 202 ILE A N 1
ATOM 1712 C CA . ILE A 1 202 ? -21.816 1.026 -17.159 1.00 58.47 202 ILE A CA 1
ATOM 1713 C C . ILE A 1 202 ? -21.164 1.305 -15.804 1.00 58.47 202 ILE A C 1
ATOM 1715 O O . ILE A 1 202 ? -20.137 0.716 -15.473 1.00 58.47 202 ILE A O 1
ATOM 1719 N N . ASN A 1 203 ? -21.734 2.234 -15.037 1.00 69.00 203 ASN A N 1
ATOM 1720 C CA . ASN A 1 203 ? -21.346 2.430 -13.644 1.00 69.00 203 ASN A CA 1
ATOM 1721 C C . ASN A 1 203 ? -21.821 1.212 -12.845 1.00 69.00 203 ASN A C 1
ATOM 1723 O O . ASN A 1 203 ? -23.022 0.948 -12.777 1.00 69.00 203 ASN A O 1
ATOM 1727 N N . LEU A 1 204 ? -20.882 0.469 -12.255 1.00 83.19 204 LEU A N 1
ATOM 1728 C CA . LEU A 1 204 ? -21.181 -0.737 -11.469 1.00 83.19 204 LEU A CA 1
ATOM 1729 C C . LEU A 1 204 ? -21.943 -0.413 -10.173 1.00 83.19 204 LEU A C 1
ATOM 1731 O O . LEU A 1 204 ? -22.726 -1.222 -9.684 1.00 83.19 204 LEU A O 1
ATOM 1735 N N . TYR A 1 205 ? -21.713 0.779 -9.625 1.00 85.12 205 TYR A N 1
ATOM 1736 C CA . TYR A 1 205 ? -22.394 1.348 -8.464 1.00 85.12 205 TYR A CA 1
ATOM 1737 C C . TYR A 1 205 ? -22.341 2.884 -8.545 1.00 85.12 205 TYR A C 1
ATOM 1739 O O . TYR A 1 205 ? -21.583 3.438 -9.340 1.00 85.12 205 TYR A O 1
ATOM 1747 N N . GLU A 1 206 ? -23.146 3.584 -7.740 1.00 82.38 206 GLU A N 1
ATOM 1748 C CA . GLU A 1 206 ? -23.411 5.032 -7.867 1.00 82.38 206 GLU A CA 1
ATOM 1749 C C . GLU A 1 206 ? -22.146 5.909 -7.945 1.00 82.38 206 GLU A C 1
ATOM 1751 O O . GLU A 1 206 ? -22.085 6.851 -8.731 1.00 82.38 206 GLU A O 1
ATOM 1756 N N . THR A 1 207 ? -21.112 5.574 -7.168 1.00 86.69 207 THR A N 1
ATOM 1757 C CA . THR A 1 207 ? -19.843 6.316 -7.094 1.00 86.69 207 THR A CA 1
ATOM 1758 C C . THR A 1 207 ? -18.712 5.714 -7.934 1.00 86.69 207 THR A C 1
ATOM 1760 O O . THR A 1 207 ? -17.568 6.160 -7.810 1.00 86.69 207 THR A O 1
ATOM 1763 N N . HIS A 1 208 ? -18.990 4.691 -8.751 1.00 90.94 208 HIS A N 1
ATOM 1764 C CA . HIS A 1 208 ? -17.977 3.986 -9.540 1.00 90.94 208 HIS A CA 1
ATOM 1765 C C . HIS A 1 208 ? -17.400 4.888 -10.631 1.00 90.94 208 HIS A C 1
ATOM 1767 O O . HIS A 1 208 ? -18.126 5.537 -11.381 1.00 90.94 208 HIS A O 1
ATOM 1773 N N . ILE A 1 209 ? -16.072 4.913 -10.712 1.00 87.44 209 ILE A N 1
ATOM 1774 C CA . ILE A 1 209 ? -15.314 5.561 -11.773 1.00 87.44 209 ILE A CA 1
ATOM 1775 C C . ILE A 1 209 ? -14.536 4.452 -12.483 1.00 87.44 209 ILE A C 1
ATOM 1777 O O . ILE A 1 209 ? -13.550 3.958 -11.922 1.00 87.44 209 ILE A O 1
ATOM 1781 N N . PRO A 1 210 ? -14.936 4.054 -13.703 1.00 85.25 210 PRO A N 1
ATOM 1782 C CA . PRO A 1 210 ? -14.228 3.018 -14.437 1.00 85.25 210 PRO A CA 1
ATOM 1783 C C . PRO A 1 210 ? -12.815 3.485 -14.771 1.00 85.25 210 PRO A C 1
ATOM 1785 O O . PRO A 1 210 ? -12.591 4.619 -15.207 1.00 85.25 210 PRO A O 1
ATOM 1788 N N . THR A 1 211 ? -11.846 2.593 -14.591 1.00 85.69 211 THR A N 1
ATOM 1789 C CA . THR A 1 211 ? -10.445 2.885 -14.896 1.00 85.69 211 THR A CA 1
ATOM 1790 C C . THR A 1 211 ? -9.824 1.788 -15.742 1.00 85.69 211 THR A C 1
ATOM 1792 O O . THR A 1 211 ? -10.015 0.598 -15.518 1.00 85.69 211 THR A O 1
ATOM 1795 N N . THR A 1 212 ? -9.021 2.184 -16.725 1.00 85.88 212 THR A N 1
ATOM 1796 C CA . THR A 1 212 ? -8.136 1.251 -17.432 1.00 85.88 212 THR A CA 1
ATOM 1797 C C . THR A 1 212 ? -6.988 0.817 -16.519 1.00 85.88 212 THR A C 1
ATOM 1799 O O . THR A 1 212 ? -6.584 1.556 -15.621 1.00 85.88 212 THR A O 1
ATOM 1802 N N . ASN A 1 213 ? -6.361 -0.329 -16.800 1.00 83.25 213 ASN A N 1
ATOM 1803 C CA . ASN A 1 213 ? -5.180 -0.784 -16.049 1.00 83.25 213 ASN A CA 1
ATOM 1804 C C . ASN A 1 213 ? -4.061 0.274 -16.005 1.00 83.25 213 ASN A C 1
ATOM 1806 O O . ASN A 1 213 ? -3.390 0.431 -14.989 1.00 83.25 213 ASN A O 1
ATOM 1810 N N . ALA A 1 214 ? -3.879 1.038 -17.088 1.00 79.62 214 ALA A N 1
ATOM 1811 C CA . ALA A 1 214 ? -2.898 2.118 -17.135 1.00 79.62 214 ALA A CA 1
ATOM 1812 C C . ALA A 1 214 ? -3.273 3.288 -16.209 1.00 79.62 214 ALA A C 1
ATOM 1814 O O . ALA A 1 214 ? -2.417 3.775 -15.469 1.00 79.62 214 ALA A O 1
ATOM 1815 N N . GLN A 1 215 ? -4.542 3.713 -16.215 1.00 84.94 215 GLN A N 1
ATOM 1816 C CA . GLN A 1 215 ? -5.047 4.740 -15.297 1.00 84.94 215 GLN A CA 1
ATOM 1817 C C . GLN A 1 215 ? -4.960 4.275 -13.845 1.00 84.94 215 GLN A C 1
ATOM 1819 O O . GLN A 1 215 ? -4.528 5.047 -12.999 1.00 84.94 215 GLN A O 1
ATOM 1824 N N . LYS A 1 216 ? -5.286 3.010 -13.564 1.00 86.12 216 LYS A N 1
ATOM 1825 C CA . LYS A 1 216 ? -5.199 2.427 -12.223 1.00 86.12 216 LYS A CA 1
ATOM 1826 C C . LYS A 1 216 ? -3.769 2.444 -11.692 1.00 86.12 216 LYS A C 1
ATOM 1828 O O . LYS A 1 216 ? -3.544 2.953 -10.604 1.00 86.12 216 LYS A O 1
ATOM 1833 N N . VAL A 1 217 ? -2.791 2.016 -12.496 1.00 84.62 217 VAL A N 1
ATOM 1834 C CA . VAL A 1 217 ? -1.363 2.109 -12.136 1.00 84.62 217 VAL A CA 1
ATOM 1835 C C . VAL A 1 217 ? -0.936 3.560 -11.901 1.00 84.62 217 VAL A C 1
ATOM 1837 O O . VAL A 1 217 ? -0.220 3.846 -10.944 1.00 84.62 217 VAL A O 1
ATOM 1840 N N . MET A 1 218 ? -1.369 4.490 -12.756 1.00 85.56 218 MET A N 1
ATOM 1841 C CA . MET A 1 218 ? -1.049 5.910 -12.596 1.00 85.56 218 MET A CA 1
ATOM 1842 C C . MET A 1 218 ? -1.656 6.492 -11.314 1.00 85.56 218 MET A C 1
ATOM 1844 O O . MET A 1 218 ? -0.966 7.219 -10.601 1.00 85.56 218 MET A O 1
ATOM 1848 N N . LEU A 1 219 ? -2.907 6.142 -11.003 1.00 87.12 219 LEU A N 1
ATOM 1849 C CA . LEU A 1 219 ? -3.584 6.525 -9.769 1.00 87.12 219 LEU A CA 1
ATOM 1850 C C . LEU A 1 219 ? -2.866 5.945 -8.553 1.00 87.12 219 LEU A C 1
ATOM 1852 O O . LEU A 1 219 ? -2.568 6.716 -7.652 1.00 87.12 219 LEU A O 1
ATOM 1856 N N . SER A 1 220 ? -2.497 4.658 -8.558 1.00 85.50 220 SER A N 1
ATOM 1857 C CA . SER A 1 220 ? -1.744 4.036 -7.460 1.00 85.50 220 SER A CA 1
ATOM 1858 C C . SER A 1 220 ? -0.421 4.746 -7.190 1.00 85.50 220 SER A C 1
ATOM 1860 O O . SER A 1 220 ? -0.098 5.049 -6.046 1.00 85.50 220 SER A O 1
ATOM 1862 N N . VAL A 1 221 ? 0.362 5.025 -8.237 1.00 81.75 221 VAL A N 1
ATOM 1863 C CA . VAL A 1 221 ? 1.661 5.698 -8.084 1.00 81.75 221 VAL A CA 1
ATOM 1864 C C . VAL A 1 221 ? 1.467 7.139 -7.613 1.00 81.75 221 VAL A C 1
ATOM 1866 O O . VAL A 1 221 ? 2.140 7.575 -6.681 1.00 81.75 221 VAL A O 1
ATOM 1869 N N . GLY A 1 222 ? 0.537 7.875 -8.226 1.00 82.50 222 GLY A N 1
ATOM 1870 C CA . GLY A 1 222 ? 0.253 9.261 -7.864 1.00 82.50 222 GLY A CA 1
ATOM 1871 C C . GLY A 1 222 ? -0.265 9.399 -6.433 1.00 82.50 222 GLY A C 1
ATOM 1872 O O . GLY A 1 222 ? 0.201 10.264 -5.694 1.00 82.50 222 GLY A O 1
ATOM 1873 N N . SER A 1 223 ? -1.175 8.517 -6.018 1.00 86.56 223 SER A N 1
ATOM 1874 C CA . SER A 1 223 ? -1.749 8.522 -4.675 1.00 86.56 223 SER A CA 1
ATOM 1875 C C . SER A 1 223 ? -0.743 8.069 -3.616 1.00 86.56 223 SER A C 1
ATOM 1877 O O . SER A 1 223 ? -0.711 8.653 -2.538 1.00 86.56 223 SER A O 1
ATOM 1879 N N . ALA A 1 224 ? 0.136 7.108 -3.926 1.00 82.69 224 ALA A N 1
ATOM 1880 C CA . ALA A 1 224 ? 1.231 6.715 -3.037 1.00 82.69 224 ALA A CA 1
ATOM 1881 C C . ALA A 1 224 ? 2.194 7.880 -2.772 1.00 82.69 224 ALA A C 1
ATOM 1883 O O . ALA A 1 224 ? 2.498 8.184 -1.620 1.00 82.69 224 ALA A O 1
ATOM 1884 N N . ILE A 1 225 ? 2.640 8.567 -3.832 1.00 78.50 225 ILE A N 1
ATOM 1885 C CA . ILE A 1 225 ? 3.518 9.739 -3.705 1.00 78.50 225 ILE A CA 1
ATOM 1886 C C . ILE A 1 225 ? 2.816 10.821 -2.881 1.00 78.50 225 ILE A C 1
ATOM 1888 O O . ILE A 1 225 ? 3.395 11.322 -1.920 1.00 78.50 225 ILE A O 1
ATOM 1892 N N . ALA A 1 226 ? 1.559 11.134 -3.211 1.00 79.94 226 ALA A N 1
ATOM 1893 C CA . ALA A 1 226 ? 0.795 12.168 -2.525 1.00 79.94 226 ALA A CA 1
ATOM 1894 C C . ALA A 1 226 ? 0.600 11.869 -1.026 1.00 79.94 226 ALA A C 1
ATOM 1896 O O . ALA A 1 226 ? 0.807 12.762 -0.207 1.00 79.94 226 ALA A O 1
ATOM 1897 N N . ALA A 1 227 ? 0.275 10.624 -0.661 1.00 79.31 227 ALA A N 1
ATOM 1898 C CA . ALA A 1 227 ? 0.098 10.201 0.731 1.00 79.31 227 ALA A CA 1
ATOM 1899 C C . ALA A 1 227 ? 1.406 10.233 1.546 1.00 79.31 227 ALA A C 1
ATOM 1901 O O . ALA A 1 227 ? 1.390 10.486 2.751 1.00 79.31 227 ALA A O 1
ATOM 1902 N N . ILE A 1 228 ? 2.553 9.993 0.900 1.00 73.75 228 ILE A N 1
ATOM 1903 C CA . ILE A 1 228 ? 3.868 10.117 1.545 1.00 73.75 228 ILE A CA 1
ATOM 1904 C C . ILE A 1 228 ? 4.213 11.592 1.777 1.00 73.75 228 ILE A C 1
ATOM 1906 O O . ILE A 1 228 ? 4.716 11.932 2.850 1.00 73.75 228 ILE A O 1
ATOM 1910 N N . THR A 1 229 ? 3.947 12.456 0.790 1.00 73.75 229 THR A N 1
ATOM 1911 C CA . THR A 1 229 ? 4.257 13.892 0.871 1.00 73.75 229 THR A CA 1
ATOM 1912 C C . THR A 1 229 ? 3.350 14.647 1.836 1.00 73.75 229 THR A C 1
ATOM 1914 O O . THR A 1 229 ? 3.837 15.508 2.562 1.00 73.75 229 THR A O 1
ATOM 1917 N N . ASP A 1 230 ? 2.057 14.319 1.863 1.00 72.81 230 ASP A N 1
ATOM 1918 C CA . ASP A 1 230 ? 1.069 14.927 2.749 1.00 72.81 230 ASP A CA 1
ATOM 1919 C C . ASP A 1 230 ? 0.234 13.831 3.432 1.00 72.81 230 ASP A C 1
ATOM 1921 O O . ASP A 1 230 ? -0.694 13.280 2.835 1.00 72.81 230 ASP A O 1
ATOM 1925 N N . PRO A 1 231 ? 0.548 13.497 4.693 1.00 66.50 231 PRO A N 1
ATOM 1926 C CA . PRO A 1 231 ? -0.145 12.446 5.432 1.00 66.50 231 PRO A CA 1
ATOM 1927 C C . PRO A 1 231 ? -1.594 12.769 5.794 1.00 66.50 231 PRO A C 1
ATOM 1929 O O . PRO A 1 231 ? -2.350 11.849 6.096 1.00 66.50 231 PRO A O 1
ATOM 1932 N N . TYR A 1 232 ? -1.977 14.049 5.787 1.00 70.25 232 TYR A N 1
ATOM 1933 C CA . TYR A 1 232 ? -3.342 14.483 6.101 1.00 70.25 232 TYR A CA 1
ATOM 1934 C C . TYR A 1 232 ? -4.286 14.312 4.904 1.00 70.25 232 TYR A C 1
ATOM 1936 O O . TYR A 1 232 ? -5.503 14.459 5.027 1.00 70.25 232 TYR A O 1
ATOM 1944 N N . ARG A 1 233 ? -3.747 13.929 3.740 1.00 75.50 233 ARG A N 1
ATOM 1945 C CA . ARG A 1 233 ? -4.512 13.531 2.559 1.00 75.50 233 ARG A CA 1
ATOM 1946 C C . ARG A 1 233 ? -5.003 12.092 2.651 1.00 75.50 233 ARG A C 1
ATOM 1948 O O . ARG A 1 233 ? -4.579 11.198 1.912 1.00 75.50 233 ARG A O 1
ATOM 1955 N N . HIS A 1 234 ? -5.948 11.879 3.562 1.00 78.62 234 HIS A N 1
ATOM 1956 C CA . HIS A 1 234 ? -6.632 10.597 3.747 1.00 78.62 234 HIS A CA 1
ATOM 1957 C C . HIS A 1 234 ? -7.316 10.104 2.458 1.00 78.62 234 HIS A C 1
ATOM 1959 O O . HIS A 1 234 ? -7.415 8.896 2.234 1.00 78.62 234 HIS A O 1
ATOM 1965 N N . ASP A 1 235 ? -7.702 11.023 1.565 1.00 84.38 235 ASP A N 1
ATOM 1966 C CA . ASP A 1 235 ? -8.221 10.719 0.231 1.00 84.38 235 ASP A CA 1
ATOM 1967 C C . ASP A 1 235 ? -7.225 9.910 -0.609 1.00 84.38 235 ASP A C 1
ATOM 1969 O O . ASP A 1 235 ? -7.607 8.944 -1.265 1.00 84.38 235 ASP A O 1
ATOM 1973 N N . MET A 1 236 ? -5.935 10.240 -0.563 1.00 88.19 236 MET A N 1
ATOM 1974 C CA . MET A 1 236 ? -4.915 9.544 -1.356 1.00 88.19 236 MET A CA 1
ATOM 1975 C C . MET A 1 236 ? -4.571 8.174 -0.799 1.00 88.19 236 MET A C 1
ATOM 1977 O O . MET A 1 236 ? -4.328 7.240 -1.562 1.00 88.19 236 MET A O 1
ATOM 1981 N N . VAL A 1 237 ? -4.624 8.025 0.520 1.00 85.19 237 VAL A N 1
ATOM 1982 C CA . VAL A 1 237 ? -4.500 6.721 1.176 1.00 85.19 237 VAL A CA 1
ATOM 1983 C C . VAL A 1 237 ? -5.665 5.810 0.766 1.00 85.19 237 VAL A C 1
ATOM 1985 O O . VAL A 1 237 ? -5.452 4.642 0.438 1.00 85.19 237 VAL A O 1
ATOM 1988 N N . ALA A 1 238 ? -6.881 6.360 0.680 1.00 86.75 238 ALA A N 1
ATOM 1989 C CA . ALA A 1 238 ? -8.061 5.650 0.194 1.00 86.75 238 ALA A CA 1
ATOM 1990 C C . ALA A 1 238 ? -7.927 5.222 -1.283 1.00 86.75 238 ALA A C 1
ATOM 1992 O O . ALA A 1 238 ? -8.151 4.049 -1.588 1.00 86.75 238 ALA A O 1
ATOM 1993 N N . VAL A 1 239 ? -7.497 6.122 -2.181 1.00 89.81 239 VAL A N 1
ATOM 1994 C CA . VAL A 1 239 ? -7.245 5.793 -3.603 1.00 89.81 239 VAL A CA 1
ATOM 1995 C C . VAL A 1 239 ? -6.150 4.737 -3.752 1.00 89.81 239 VAL A C 1
ATOM 1997 O O . VAL A 1 239 ? -6.283 3.807 -4.552 1.00 89.81 239 VAL A O 1
ATOM 2000 N N . PHE A 1 240 ? -5.076 4.840 -2.968 1.00 90.44 240 PHE A N 1
ATOM 2001 C CA . PHE A 1 240 ? -3.997 3.858 -2.991 1.00 90.44 240 PHE A CA 1
ATOM 2002 C C . PHE A 1 240 ? -4.507 2.465 -2.606 1.00 90.44 240 PHE A C 1
ATOM 2004 O O . PHE A 1 240 ? -4.224 1.493 -3.307 1.00 90.44 240 PHE A O 1
ATOM 2011 N N . GLY A 1 241 ? -5.325 2.381 -1.554 1.00 88.81 241 GLY A N 1
ATOM 2012 C CA . GLY A 1 241 ? -5.982 1.144 -1.134 1.00 88.81 241 GLY A CA 1
ATOM 2013 C C . GLY A 1 241 ? -6.858 0.519 -2.216 1.00 88.81 241 GLY A C 1
ATOM 2014 O O . GLY A 1 241 ? -6.702 -0.656 -2.527 1.00 88.81 241 GLY A O 1
ATOM 2015 N N . GLU A 1 242 ? -7.739 1.306 -2.838 1.00 92.25 242 GLU A N 1
ATOM 2016 C CA . GLU A 1 242 ? -8.660 0.809 -3.877 1.00 92.25 242 GLU A CA 1
ATOM 2017 C C . GLU A 1 242 ? -7.924 0.285 -5.112 1.00 92.25 242 GLU A C 1
ATOM 2019 O O . GLU A 1 242 ? -8.293 -0.736 -5.689 1.00 92.25 242 GLU A O 1
ATOM 2024 N N . THR A 1 243 ? -6.870 0.985 -5.524 1.00 91.25 243 THR A N 1
ATOM 2025 C CA . THR A 1 243 ? -6.173 0.682 -6.778 1.00 91.25 243 THR A CA 1
ATOM 2026 C C . THR A 1 243 ? -5.156 -0.453 -6.646 1.00 91.25 243 THR A C 1
ATOM 2028 O O . THR A 1 243 ? -4.831 -1.086 -7.650 1.00 91.25 243 THR A O 1
ATOM 2031 N N . THR A 1 244 ? -4.684 -0.749 -5.430 1.00 91.62 244 THR A N 1
ATOM 2032 C CA . THR A 1 244 ? -3.698 -1.815 -5.165 1.00 91.62 244 THR A CA 1
ATOM 2033 C C . THR A 1 244 ? -4.278 -3.037 -4.450 1.00 91.62 244 THR A C 1
ATOM 2035 O O . THR A 1 244 ? -3.688 -4.113 -4.508 1.00 91.62 244 THR A O 1
ATOM 2038 N N . GLY A 1 245 ? -5.444 -2.910 -3.813 1.00 92.00 245 GLY A N 1
ATOM 2039 C CA . GLY A 1 245 ? -6.007 -3.917 -2.912 1.00 92.00 245 GLY A CA 1
ATOM 2040 C C . GLY A 1 245 ? -6.790 -5.058 -3.564 1.00 92.00 245 GLY A C 1
ATOM 2041 O O . GLY A 1 245 ? -7.414 -5.816 -2.838 1.00 92.00 245 GLY A O 1
ATOM 2042 N N . TYR A 1 246 ? -6.799 -5.216 -4.893 1.00 93.69 246 TYR A N 1
ATOM 2043 C CA . TYR A 1 246 ? -7.673 -6.194 -5.570 1.00 93.69 246 TYR A CA 1
ATOM 2044 C C . TYR A 1 246 ? -7.558 -7.626 -5.013 1.00 93.69 246 TYR A C 1
ATOM 2046 O O . TYR A 1 246 ? -8.571 -8.252 -4.706 1.00 93.69 246 TYR A O 1
ATOM 2054 N N . PHE A 1 247 ? -6.334 -8.141 -4.854 1.00 93.56 247 PHE A N 1
ATOM 2055 C CA . PHE A 1 247 ? -6.118 -9.498 -4.337 1.00 93.56 247 PHE A CA 1
ATOM 2056 C C . PHE A 1 247 ? -6.537 -9.625 -2.867 1.00 93.56 247 PHE A C 1
ATOM 2058 O O . PHE A 1 247 ? -7.249 -10.562 -2.522 1.00 93.56 247 PHE A O 1
ATOM 2065 N N . ALA A 1 248 ? -6.183 -8.641 -2.040 1.00 95.75 248 ALA A N 1
ATOM 2066 C CA . ALA A 1 248 ? -6.587 -8.553 -0.639 1.00 95.75 248 ALA A CA 1
ATOM 2067 C C . ALA A 1 248 ? -8.119 -8.527 -0.476 1.00 95.75 248 ALA A C 1
ATOM 2069 O O . ALA A 1 248 ? -8.684 -9.289 0.303 1.00 95.75 248 ALA A O 1
ATOM 2070 N N . LEU A 1 249 ? -8.817 -7.715 -1.279 1.00 97.12 249 LEU A N 1
ATOM 2071 C CA . LEU A 1 249 ? -10.283 -7.656 -1.317 1.00 97.12 249 LEU A CA 1
ATOM 2072 C C . LEU A 1 249 ? -10.905 -8.990 -1.700 1.00 97.12 249 LEU A C 1
ATOM 2074 O O . LEU A 1 249 ? -11.887 -9.405 -1.087 1.00 97.12 249 LEU A O 1
ATOM 2078 N N . LYS A 1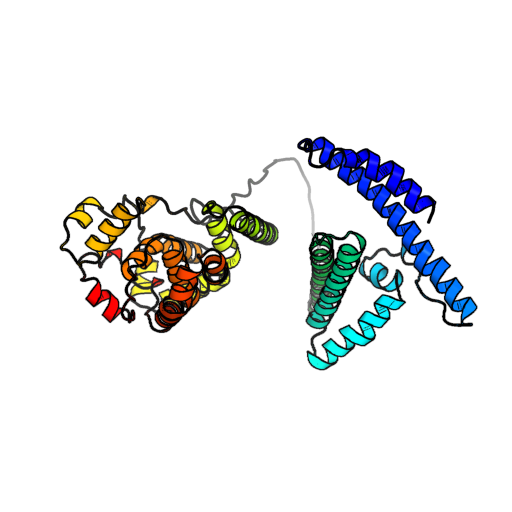 250 ? -10.323 -9.679 -2.683 1.00 96.94 250 LYS A N 1
ATOM 2079 C CA . LYS A 1 250 ? -10.792 -10.999 -3.090 1.00 96.94 250 LYS A CA 1
ATOM 2080 C C . LYS A 1 250 ? -10.655 -12.015 -1.956 1.00 96.94 250 LYS A C 1
ATOM 2082 O O . LYS A 1 250 ? -11.611 -12.736 -1.689 1.00 96.94 250 LYS A O 1
ATOM 2087 N N . GLU A 1 251 ? -9.518 -12.052 -1.269 1.00 96.56 251 GLU A N 1
ATOM 2088 C CA . GLU A 1 251 ? -9.311 -12.968 -0.141 1.00 96.56 251 GLU A CA 1
ATOM 2089 C C . GLU A 1 251 ? -10.213 -12.636 1.054 1.00 96.56 251 GLU A C 1
ATOM 2091 O O . GLU A 1 251 ? -10.813 -13.541 1.636 1.00 96.56 251 GLU A O 1
ATOM 2096 N N . MET A 1 252 ? -10.402 -11.351 1.372 1.00 97.38 252 MET A N 1
ATOM 2097 C CA . MET A 1 252 ? -11.362 -10.918 2.393 1.00 97.38 252 MET A CA 1
ATOM 2098 C C . MET A 1 252 ? -12.790 -11.345 2.044 1.00 97.38 252 MET A C 1
ATOM 2100 O O . MET A 1 252 ? -13.476 -11.918 2.886 1.00 97.38 252 MET A O 1
ATOM 2104 N N . TYR A 1 253 ? -13.220 -11.153 0.796 1.00 97.62 253 TYR A N 1
ATOM 2105 C CA . TYR A 1 253 ? -14.529 -11.608 0.326 1.00 97.62 253 TYR A CA 1
ATOM 2106 C C . TYR A 1 253 ? -14.694 -13.130 0.476 1.00 97.62 253 TYR A C 1
ATOM 2108 O O . TYR A 1 253 ? -15.703 -13.600 0.998 1.00 97.62 253 TYR A O 1
ATOM 2116 N N . GLN A 1 254 ? -13.680 -13.915 0.095 1.00 97.50 254 GLN A N 1
ATOM 2117 C CA . GLN A 1 254 ? -13.695 -15.373 0.279 1.00 97.50 254 GLN A CA 1
ATOM 2118 C C . GLN A 1 254 ? -13.678 -15.783 1.759 1.00 97.50 254 GLN A C 1
ATOM 2120 O O . GLN A 1 254 ? -14.264 -16.800 2.132 1.00 97.50 254 GLN A O 1
ATOM 2125 N N . SER A 1 255 ? -13.000 -15.025 2.621 1.00 96.69 255 SER A N 1
ATOM 2126 C CA . SER A 1 255 ? -13.049 -15.216 4.073 1.00 96.69 255 SER A CA 1
ATOM 2127 C C . SER A 1 255 ? -14.465 -14.992 4.613 1.00 96.69 255 SER A C 1
ATOM 2129 O O . SER A 1 255 ? -14.994 -15.860 5.307 1.00 96.69 255 SER A O 1
ATOM 2131 N N . MET A 1 256 ? -15.115 -13.896 4.211 1.00 97.88 256 MET A N 1
ATOM 2132 C CA . MET A 1 256 ? -16.486 -13.568 4.612 1.00 97.88 256 MET A CA 1
ATOM 2133 C C . MET A 1 256 ? -17.499 -14.600 4.105 1.00 97.88 256 MET A C 1
ATOM 2135 O O . MET A 1 256 ? -18.369 -15.007 4.860 1.00 97.88 256 MET A O 1
ATOM 2139 N N . ILE A 1 257 ? -17.365 -15.103 2.872 1.00 97.50 257 ILE A N 1
ATOM 2140 C CA . ILE A 1 257 ? -18.252 -16.158 2.344 1.00 97.50 257 ILE A CA 1
ATOM 2141 C C . ILE A 1 257 ? -18.143 -17.467 3.130 1.00 97.50 257 ILE A C 1
ATOM 2143 O O . ILE A 1 257 ? -19.123 -18.205 3.256 1.00 97.50 257 ILE A O 1
ATOM 2147 N N . ARG A 1 258 ? -16.952 -17.819 3.615 1.00 97.06 258 ARG A N 1
ATOM 2148 C CA . ARG A 1 258 ? -16.757 -19.072 4.360 1.00 97.06 258 ARG A CA 1
ATOM 2149 C C . ARG A 1 258 ? -17.397 -19.008 5.744 1.00 97.06 258 ARG A C 1
ATOM 2151 O O . ARG A 1 258 ? -17.879 -20.030 6.236 1.00 97.06 258 ARG A O 1
ATOM 2158 N N . ASP A 1 259 ? -17.469 -17.819 6.320 1.00 97.19 259 ASP A N 1
ATOM 2159 C CA . ASP A 1 259 ? -18.033 -17.571 7.637 1.00 97.19 259 ASP A CA 1
ATOM 2160 C C . ASP A 1 259 ? -19.561 -17.335 7.591 1.00 97.19 259 ASP A C 1
ATOM 2162 O O . ASP A 1 259 ? -20.040 -16.592 6.736 1.00 97.19 259 ASP A O 1
ATOM 2166 N N . PRO A 1 260 ? -20.371 -17.966 8.464 1.00 97.50 260 PRO A N 1
ATOM 2167 C CA . PRO A 1 260 ? -21.819 -17.744 8.483 1.00 97.50 260 PRO A CA 1
ATOM 2168 C C . PRO A 1 260 ? -22.233 -16.293 8.768 1.00 97.50 260 PRO A C 1
ATOM 2170 O O . PRO A 1 260 ? -23.158 -15.803 8.124 1.00 97.50 260 PRO A O 1
ATOM 2173 N N . GLU A 1 261 ? -21.557 -15.615 9.699 1.00 96.94 261 GLU A N 1
ATOM 2174 C CA . GLU A 1 261 ? -21.819 -14.212 10.045 1.00 96.94 261 GLU A CA 1
ATOM 2175 C C . GLU A 1 261 ? -21.330 -13.300 8.910 1.00 96.94 261 GLU A C 1
ATOM 2177 O O . GLU A 1 261 ? -22.058 -12.416 8.458 1.00 96.94 261 GLU A O 1
ATOM 2182 N N . GLY A 1 262 ? -20.155 -13.605 8.348 1.00 97.00 262 GLY A N 1
ATOM 2183 C CA . GLY A 1 262 ? -19.614 -12.947 7.157 1.00 97.00 262 GLY A CA 1
ATOM 2184 C C . GLY A 1 262 ? -20.546 -13.005 5.938 1.00 97.00 262 GLY A C 1
ATOM 2185 O O . GLY A 1 262 ? -20.733 -11.987 5.271 1.00 97.00 262 GLY A O 1
ATOM 2186 N N . ARG A 1 263 ? -21.184 -14.153 5.662 1.00 97.56 263 ARG A N 1
ATOM 2187 C CA . ARG A 1 263 ? -22.194 -14.276 4.591 1.00 97.56 263 ARG A CA 1
ATOM 2188 C C . ARG A 1 263 ? -23.393 -13.380 4.840 1.00 97.56 263 ARG A C 1
ATOM 2190 O O . ARG A 1 263 ? -23.799 -12.660 3.934 1.00 97.56 263 ARG A O 1
ATOM 2197 N N . GLN A 1 264 ? -23.912 -13.391 6.065 1.00 97.50 264 GLN A N 1
ATOM 2198 C CA . GLN A 1 264 ? -25.049 -12.556 6.426 1.00 97.50 264 GLN A CA 1
ATOM 2199 C C . GLN A 1 264 ? -24.721 -11.067 6.261 1.00 97.50 264 GLN A C 1
ATOM 2201 O O . GLN A 1 264 ? -25.542 -10.310 5.762 1.00 97.50 264 GLN A O 1
ATOM 2206 N N . ILE A 1 265 ? -23.505 -10.643 6.611 1.00 97.25 265 ILE A N 1
ATOM 2207 C CA . ILE A 1 265 ? -23.042 -9.268 6.390 1.00 97.25 265 ILE A CA 1
ATOM 2208 C C . ILE A 1 265 ? -23.008 -8.916 4.897 1.00 97.25 265 ILE A C 1
ATOM 2210 O O . ILE A 1 265 ? -23.372 -7.802 4.529 1.00 97.25 265 ILE A O 1
ATOM 2214 N N . LEU A 1 266 ? -22.552 -9.827 4.032 1.00 96.31 266 LEU A N 1
ATOM 2215 C CA . LEU A 1 266 ? -22.512 -9.588 2.584 1.00 96.31 266 LEU A CA 1
ATOM 2216 C C . LEU A 1 266 ? -23.917 -9.498 1.971 1.00 96.31 266 LEU A C 1
ATOM 2218 O O . LEU A 1 266 ? -24.119 -8.717 1.042 1.00 96.31 266 LEU A O 1
ATOM 2222 N N . GLU A 1 267 ? -24.869 -10.276 2.489 1.00 95.44 267 GLU A N 1
ATOM 2223 C CA . GLU A 1 267 ? -26.278 -10.250 2.081 1.00 95.44 267 GLU A CA 1
ATOM 2224 C C . GLU A 1 267 ? -26.992 -8.982 2.568 1.00 95.44 267 GLU A C 1
ATOM 2226 O O . GLU A 1 267 ? -27.586 -8.264 1.762 1.00 95.44 267 GLU A O 1
ATOM 2231 N N . ASP A 1 268 ? -26.887 -8.680 3.866 1.00 95.50 268 ASP A N 1
ATOM 2232 C CA . ASP A 1 268 ? -27.518 -7.515 4.496 1.00 95.50 268 ASP A CA 1
ATOM 2233 C C . ASP A 1 268 ? -26.870 -6.199 4.007 1.00 95.50 268 ASP A C 1
ATOM 2235 O O . ASP A 1 268 ? -27.524 -5.156 3.973 1.00 95.50 268 ASP A O 1
ATOM 2239 N N . ASN A 1 269 ? -25.582 -6.243 3.627 1.00 92.81 269 ASN A N 1
ATOM 2240 C CA . ASN A 1 269 ? -24.741 -5.108 3.221 1.00 92.81 269 ASN A CA 1
ATOM 2241 C C . ASN A 1 269 ? -24.978 -3.853 4.094 1.00 92.81 269 ASN A C 1
ATOM 2243 O O . ASN A 1 269 ? -25.311 -2.779 3.567 1.00 92.81 269 ASN A O 1
ATOM 2247 N N . PRO A 1 270 ? -24.850 -3.978 5.433 1.00 93.62 270 PRO A N 1
ATOM 2248 C CA . PRO A 1 270 ? -25.177 -2.899 6.350 1.00 93.62 270 PRO A CA 1
ATOM 2249 C C . PRO A 1 270 ? -24.248 -1.709 6.121 1.00 93.62 270 PRO A C 1
ATOM 2251 O O . PRO A 1 270 ? -23.060 -1.862 5.831 1.00 93.62 270 PRO A O 1
ATOM 2254 N N . ARG A 1 271 ? -24.807 -0.506 6.253 1.00 92.50 271 ARG A N 1
ATOM 2255 C CA . ARG A 1 271 ? -24.054 0.748 6.195 1.00 92.50 271 ARG A CA 1
ATOM 2256 C C . ARG A 1 271 ? -23.858 1.276 7.599 1.00 92.50 271 ARG A C 1
ATOM 2258 O O . ARG A 1 271 ? -24.807 1.267 8.372 1.00 92.50 271 ARG A O 1
ATOM 2265 N N . ILE A 1 272 ? -22.663 1.773 7.887 1.00 89.88 272 ILE A N 1
ATOM 2266 C CA . ILE A 1 272 ? -22.328 2.408 9.164 1.00 89.88 272 ILE A CA 1
ATOM 2267 C C . ILE A 1 272 ? -22.194 3.907 8.911 1.00 89.88 272 ILE A C 1
ATOM 2269 O O . ILE A 1 272 ? -21.184 4.384 8.397 1.00 89.88 272 ILE A O 1
ATOM 2273 N N . ASN A 1 273 ? -23.251 4.653 9.217 1.00 89.19 273 ASN A N 1
ATOM 2274 C CA . ASN A 1 273 ? -23.304 6.110 9.091 1.00 89.19 273 ASN A CA 1
ATOM 2275 C C . ASN A 1 273 ? -24.329 6.692 10.078 1.00 89.19 273 ASN A C 1
ATOM 2277 O O . ASN A 1 273 ? -25.110 5.953 10.681 1.00 89.19 273 ASN A O 1
ATOM 2281 N N . SER A 1 274 ? -24.393 8.015 10.215 1.00 85.94 274 SER A N 1
ATOM 2282 C CA . SER A 1 274 ? -25.295 8.645 11.195 1.00 85.94 274 SER A CA 1
ATOM 2283 C C . SER A 1 274 ? -26.786 8.490 10.862 1.00 85.94 274 SER A C 1
ATOM 2285 O O . SER A 1 274 ? -27.635 8.822 11.680 1.00 85.94 274 SER A O 1
ATOM 2287 N N . LYS A 1 275 ? -27.142 8.001 9.663 1.00 85.94 275 LYS A N 1
ATOM 2288 C CA . LYS A 1 275 ? -28.541 7.700 9.296 1.00 85.94 275 LYS A CA 1
ATOM 2289 C C . LYS A 1 275 ? -28.984 6.307 9.739 1.00 85.94 275 LYS A C 1
ATOM 2291 O O . LYS A 1 275 ? -30.177 6.037 9.782 1.00 85.94 275 LYS A O 1
ATOM 2296 N N . THR A 1 276 ? -28.030 5.417 9.978 1.00 87.62 276 THR A N 1
ATOM 2297 C CA . THR A 1 276 ? -28.261 3.994 10.268 1.00 87.62 276 THR A CA 1
ATOM 2298 C C . THR A 1 276 ? -27.972 3.655 11.723 1.00 87.62 276 THR A C 1
ATOM 2300 O O . THR A 1 276 ? -28.572 2.728 12.257 1.00 87.62 276 THR A O 1
ATOM 2303 N N . ILE A 1 277 ? -27.096 4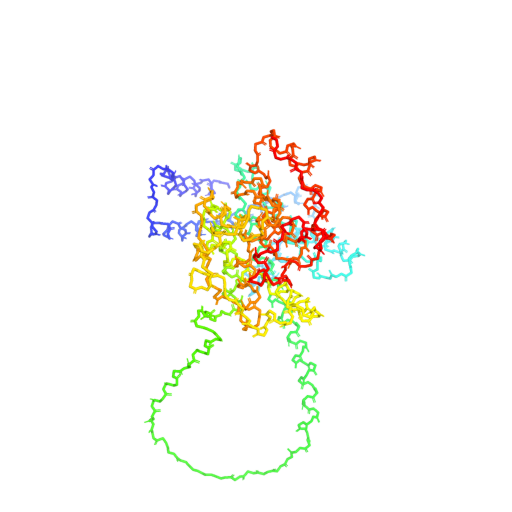.424 12.371 1.00 90.19 277 ILE A N 1
ATOM 2304 C CA . ILE A 1 277 ? -26.740 4.270 13.778 1.00 90.19 277 ILE A CA 1
ATOM 2305 C C . ILE A 1 277 ? -27.217 5.499 14.546 1.00 90.19 277 ILE A C 1
ATOM 2307 O O . ILE A 1 277 ? -26.799 6.620 14.258 1.00 90.19 277 ILE A O 1
ATOM 2311 N N . ASP A 1 278 ? -28.058 5.273 15.552 1.00 92.50 278 ASP A N 1
ATOM 2312 C CA . ASP A 1 278 ? -28.491 6.310 16.485 1.00 92.50 278 ASP A CA 1
ATOM 2313 C C . ASP A 1 278 ? -27.412 6.538 17.556 1.00 92.50 278 ASP A C 1
ATOM 2315 O O . ASP A 1 278 ? -27.264 5.771 18.510 1.00 92.50 278 ASP A O 1
ATOM 2319 N N . ILE A 1 279 ? -26.628 7.601 17.368 1.00 91.25 279 ILE A N 1
ATOM 2320 C CA . ILE A 1 279 ? -25.520 7.978 18.254 1.00 91.25 279 ILE A CA 1
ATOM 2321 C C . ILE A 1 279 ? -26.017 8.385 19.647 1.00 91.25 279 ILE A C 1
ATOM 2323 O O . ILE A 1 279 ? -25.344 8.099 20.639 1.00 91.25 279 ILE A O 1
ATOM 2327 N N . GLU A 1 280 ? -27.198 9.000 19.737 1.00 93.00 280 GLU A N 1
ATOM 2328 C CA . GLU A 1 280 ? -27.787 9.401 21.016 1.00 93.00 280 GLU A CA 1
ATOM 2329 C C . GLU A 1 280 ? -28.261 8.171 21.793 1.00 93.00 280 GLU A C 1
ATOM 2331 O O . GLU A 1 280 ? -28.034 8.069 22.998 1.00 93.00 280 GLU A O 1
ATOM 2336 N N . TRP A 1 281 ? -28.827 7.174 21.107 1.00 95.88 281 TRP A N 1
ATOM 2337 C CA . TRP A 1 281 ? -29.156 5.889 21.723 1.00 95.88 281 TRP A CA 1
ATOM 2338 C C . TRP A 1 281 ? -27.913 5.162 22.253 1.00 95.88 281 TRP A C 1
ATOM 2340 O O . TRP A 1 281 ? -27.933 4.686 23.392 1.00 95.88 281 TRP A O 1
ATOM 2350 N N . LEU A 1 282 ? -26.800 5.136 21.508 1.00 95.75 282 LEU A N 1
ATOM 2351 C CA . LEU A 1 282 ? -25.532 4.578 22.008 1.00 95.75 282 LEU A CA 1
ATOM 2352 C C . LEU A 1 282 ? -25.067 5.280 23.295 1.00 95.75 282 LEU A C 1
ATOM 2354 O O . LEU A 1 282 ? -24.520 4.643 24.200 1.00 95.75 282 LEU A O 1
ATOM 2358 N N . ALA A 1 283 ? -25.351 6.581 23.414 1.00 95.56 283 ALA A N 1
ATOM 2359 C CA . ALA A 1 283 ? -25.101 7.378 24.608 1.00 95.56 283 ALA A CA 1
ATOM 2360 C C . ALA A 1 283 ? -26.061 7.078 25.778 1.00 95.56 283 ALA A C 1
ATOM 2362 O O . ALA A 1 283 ? -25.936 7.697 26.839 1.00 95.56 283 ALA A O 1
ATOM 2363 N N . THR A 1 284 ? -26.992 6.132 25.652 1.00 97.44 284 THR A N 1
ATOM 2364 C CA . THR A 1 284 ? -27.849 5.664 26.757 1.00 97.44 284 THR A CA 1
ATOM 2365 C C . THR A 1 284 ? -27.457 4.282 27.283 1.00 97.44 284 THR A C 1
ATOM 2367 O O . THR A 1 284 ? -27.808 3.944 28.412 1.00 97.44 284 THR A O 1
ATOM 2370 N N . LEU A 1 285 ? -26.657 3.516 26.534 1.00 97.50 285 LEU A N 1
ATOM 2371 C CA . LEU A 1 285 ? -26.264 2.152 26.900 1.00 97.50 285 LEU A CA 1
ATOM 2372 C C . LEU A 1 285 ? -25.388 2.092 28.170 1.00 97.50 285 LEU A C 1
ATOM 2374 O O . LEU A 1 285 ? -24.692 3.058 28.478 1.00 97.50 285 LEU A O 1
ATOM 2378 N N . PRO A 1 286 ? -25.372 0.991 28.937 1.00 97.56 286 PRO A N 1
ATOM 2379 C CA . PRO A 1 286 ? -24.506 0.874 30.116 1.00 97.56 286 PRO A CA 1
ATOM 2380 C C . PRO A 1 286 ? -23.001 1.002 29.797 1.00 97.56 286 PRO A C 1
ATOM 2382 O O . PRO A 1 286 ? -22.552 0.618 28.716 1.00 97.56 286 PRO A O 1
ATOM 2385 N N . GLU A 1 287 ? -22.211 1.513 30.750 1.00 96.19 287 GLU A N 1
ATOM 2386 C CA . GLU A 1 287 ? -20.735 1.526 30.671 1.00 96.19 287 GLU A CA 1
ATOM 2387 C C . GLU A 1 287 ? -20.168 0.113 30.475 1.00 96.19 287 GLU A C 1
ATOM 2389 O O . GLU A 1 287 ? -20.681 -0.859 31.035 1.00 96.19 287 GLU A O 1
ATOM 2394 N N . GLY A 1 288 ? -19.125 -0.008 29.649 1.00 95.31 288 GLY A N 1
ATOM 2395 C CA . GLY A 1 288 ? -18.534 -1.294 29.273 1.00 95.31 288 GLY A CA 1
ATOM 2396 C C . GLY A 1 288 ? -19.301 -2.086 28.205 1.00 95.31 288 GLY A C 1
ATOM 2397 O O . GLY A 1 288 ? -18.858 -3.174 27.831 1.00 95.31 288 GLY A O 1
ATOM 2398 N N . THR A 1 289 ? -20.423 -1.578 27.682 1.00 98.19 289 THR A N 1
ATOM 2399 C CA . THR A 1 289 ? -21.016 -2.107 26.438 1.00 98.19 289 THR A CA 1
ATOM 2400 C C . THR A 1 289 ? -20.271 -1.578 25.215 1.00 98.19 289 THR A C 1
ATOM 2402 O O . THR A 1 289 ? -19.786 -0.446 25.214 1.00 98.19 289 THR A O 1
ATOM 2405 N N . PHE A 1 290 ? -20.188 -2.373 24.147 1.00 98.00 290 PHE A N 1
ATOM 2406 C CA . PHE A 1 290 ? -19.479 -1.985 22.928 1.00 98.00 290 PHE A CA 1
ATOM 2407 C C . PHE A 1 290 ? -20.014 -0.674 22.333 1.00 98.00 290 PHE A C 1
ATOM 2409 O O . PHE A 1 290 ? -19.241 0.186 21.919 1.00 98.00 290 PHE A O 1
ATOM 2416 N N . GLY A 1 291 ? -21.334 -0.484 22.343 1.00 97.25 291 GLY A N 1
ATOM 2417 C CA . GLY A 1 291 ? -21.988 0.719 21.843 1.00 97.25 291 GLY A CA 1
ATOM 2418 C C . GLY A 1 291 ? -21.672 1.969 22.663 1.00 97.25 291 GLY A C 1
ATOM 2419 O O . GLY A 1 291 ? -21.364 3.011 22.080 1.00 97.25 291 GLY A O 1
ATOM 2420 N N . ARG A 1 292 ? -21.662 1.863 24.001 1.00 97.44 292 ARG A N 1
ATOM 2421 C CA . ARG A 1 292 ? -21.243 2.965 24.881 1.00 97.44 292 ARG A CA 1
ATOM 2422 C C . ARG A 1 292 ? -19.785 3.352 24.637 1.00 97.44 292 ARG A C 1
ATOM 2424 O O . ARG A 1 292 ? -19.482 4.540 24.518 1.00 97.44 292 ARG A O 1
ATOM 2431 N N . GLU A 1 293 ? -18.898 2.365 24.529 1.00 97.06 293 GLU A N 1
ATOM 2432 C CA . GLU A 1 293 ? -17.476 2.600 24.257 1.00 97.06 293 GLU A CA 1
ATOM 2433 C C . GLU A 1 293 ? -17.253 3.204 22.867 1.00 97.06 293 GLU A C 1
ATOM 2435 O O . GLU A 1 293 ? -16.448 4.124 22.717 1.00 97.06 293 GLU A O 1
ATOM 2440 N N . TYR A 1 294 ? -18.012 2.766 21.859 1.00 96.62 294 TYR A N 1
ATOM 2441 C CA . TYR A 1 294 ? -17.957 3.339 20.515 1.00 96.62 294 TYR A CA 1
ATOM 2442 C C . TYR A 1 294 ? -18.419 4.801 20.507 1.00 96.62 294 TYR A C 1
ATOM 2444 O O . TYR A 1 294 ? -17.728 5.664 19.965 1.00 96.62 294 TYR A O 1
ATOM 2452 N N . HIS A 1 295 ? -19.521 5.124 21.191 1.00 96.44 295 HIS A N 1
ATOM 2453 C CA . HIS A 1 295 ? -19.945 6.513 21.389 1.00 96.44 295 HIS A CA 1
ATOM 2454 C C . HIS A 1 295 ? -18.851 7.348 22.082 1.00 96.44 295 HIS A C 1
ATOM 2456 O O . HIS A 1 295 ? -18.520 8.452 21.638 1.00 96.44 295 HIS A O 1
ATOM 2462 N N . ASN A 1 296 ? -18.248 6.820 23.152 1.00 95.75 296 ASN A N 1
ATOM 2463 C CA . ASN A 1 296 ? -17.160 7.490 23.862 1.00 95.75 296 ASN A CA 1
ATOM 2464 C C . ASN A 1 296 ? -15.948 7.729 22.950 1.00 95.75 296 ASN A C 1
ATOM 2466 O O . ASN A 1 296 ? -15.388 8.828 22.967 1.00 95.75 296 ASN A O 1
ATOM 2470 N N . PHE A 1 297 ? -15.587 6.753 22.115 1.00 94.94 297 PHE A N 1
ATOM 2471 C CA . PHE A 1 297 ? -14.524 6.875 21.123 1.00 94.94 297 PHE A CA 1
ATOM 2472 C C . PHE A 1 297 ? -14.801 8.003 20.120 1.00 94.94 297 PHE A C 1
ATOM 2474 O O . PHE A 1 297 ? -13.937 8.864 19.923 1.00 94.94 297 PHE A O 1
ATOM 2481 N N . LEU A 1 298 ? -16.001 8.044 19.528 1.00 93.44 298 LEU A N 1
ATOM 2482 C CA . LEU A 1 298 ? -16.395 9.093 18.579 1.00 93.44 298 LEU A CA 1
ATOM 2483 C C . LEU A 1 298 ? -16.306 10.484 19.227 1.00 93.44 298 LEU A C 1
ATOM 2485 O O . LEU A 1 298 ? -15.703 11.406 18.669 1.00 93.44 298 LEU A O 1
ATOM 2489 N N . ARG A 1 299 ? -16.825 10.618 20.455 1.00 94.00 299 ARG A N 1
ATOM 2490 C CA . ARG A 1 299 ? -16.817 11.870 21.226 1.00 94.00 299 ARG A CA 1
ATOM 2491 C C . ARG A 1 299 ? -15.404 12.340 21.581 1.00 94.00 299 ARG A C 1
ATOM 2493 O O . ARG A 1 299 ? -15.108 13.527 21.446 1.00 94.00 299 ARG A O 1
ATOM 2500 N N . ILE A 1 300 ? -14.538 11.440 22.053 1.00 91.69 300 ILE A N 1
ATOM 2501 C CA . ILE A 1 300 ? -13.165 11.768 22.479 1.00 91.69 300 ILE A CA 1
ATOM 2502 C C . ILE A 1 300 ? -12.311 12.184 21.281 1.00 91.69 300 ILE A C 1
ATOM 2504 O O . ILE A 1 300 ? -11.609 13.195 21.349 1.00 91.69 300 ILE A O 1
ATOM 2508 N N . ASN A 1 301 ? -12.396 11.437 20.179 1.00 88.19 301 ASN A N 1
ATOM 2509 C CA . ASN A 1 301 ? -11.573 11.679 18.995 1.00 88.19 301 ASN A CA 1
ATOM 2510 C C . ASN A 1 301 ? -12.179 12.726 18.046 1.00 88.19 301 ASN A C 1
ATOM 2512 O O . ASN A 1 301 ? -11.520 13.125 17.089 1.00 88.19 301 ASN A O 1
ATOM 2516 N N . LYS A 1 302 ? -13.396 13.216 18.333 1.00 89.00 302 LYS A N 1
ATOM 2517 C CA . LYS A 1 302 ? -14.131 14.209 17.529 1.00 89.00 302 LYS A CA 1
ATOM 2518 C C . LYS A 1 302 ? -14.309 13.766 16.072 1.00 89.00 302 LYS A C 1
ATOM 2520 O O . LYS A 1 302 ? -14.175 14.569 15.150 1.00 89.00 302 LYS A O 1
ATOM 2525 N N . VAL A 1 303 ? -14.600 12.482 15.881 1.00 85.62 303 VAL A N 1
ATOM 2526 C CA . VAL A 1 303 ? -14.845 11.867 14.570 1.00 85.62 303 VAL A CA 1
ATOM 2527 C C . VAL A 1 303 ? -16.311 11.461 14.446 1.00 85.62 303 VAL A C 1
ATOM 2529 O O . VAL A 1 303 ? -16.986 11.237 15.449 1.00 85.62 303 VAL A O 1
ATOM 2532 N N . SER A 1 304 ? -16.808 11.382 13.211 1.00 86.75 304 SER A N 1
ATOM 2533 C CA . SER A 1 304 ? -18.165 10.920 12.897 1.00 86.75 304 SER A CA 1
ATOM 2534 C C . SER A 1 304 ? -18.105 9.707 11.961 1.00 86.75 304 SER A C 1
ATOM 2536 O O . SER A 1 304 ? -17.233 9.685 11.081 1.00 86.75 304 SER A O 1
ATOM 2538 N N . PRO A 1 305 ? -19.047 8.748 12.077 1.00 83.56 305 PRO A N 1
ATOM 2539 C CA . PRO A 1 305 ? -19.198 7.650 11.121 1.00 83.56 305 PRO A CA 1
ATOM 2540 C C . PRO A 1 305 ? -19.303 8.116 9.656 1.00 83.56 305 PRO A C 1
ATOM 2542 O O . PRO A 1 305 ? -18.854 7.422 8.748 1.00 83.56 305 PRO A O 1
ATOM 2545 N N . ASP A 1 306 ? -19.820 9.326 9.409 1.00 84.00 306 ASP A N 1
ATOM 2546 C CA . ASP A 1 306 ? -20.011 9.872 8.054 1.00 84.00 306 ASP A CA 1
ATOM 2547 C C . ASP A 1 306 ? -18.717 10.349 7.377 1.00 84.00 306 ASP A C 1
ATOM 2549 O O . ASP A 1 306 ? -18.712 10.678 6.192 1.00 84.00 306 ASP A O 1
ATOM 2553 N N . THR A 1 307 ? -17.601 10.418 8.106 1.00 77.06 307 THR A N 1
ATOM 2554 C CA . THR A 1 307 ? -16.325 10.921 7.564 1.00 77.06 307 THR A CA 1
ATOM 2555 C C . THR A 1 307 ? -15.680 9.973 6.545 1.00 77.06 307 THR A C 1
ATOM 2557 O O . THR A 1 307 ? -14.710 10.339 5.874 1.00 77.06 307 THR A O 1
ATOM 2560 N N . ARG A 1 308 ? -16.209 8.751 6.393 1.00 84.44 308 ARG A N 1
ATOM 2561 C CA . ARG A 1 308 ? -15.649 7.704 5.533 1.00 84.44 308 ARG A CA 1
ATOM 2562 C C . ARG A 1 308 ? -16.045 7.896 4.069 1.00 84.44 308 ARG A C 1
ATOM 2564 O O . ARG A 1 308 ? -17.214 7.889 3.701 1.00 84.44 308 ARG A O 1
ATOM 2571 N N . MET A 1 309 ? -15.038 8.012 3.203 1.00 83.69 309 MET A N 1
ATOM 2572 C CA . MET A 1 309 ? -15.238 8.176 1.762 1.00 83.69 309 MET A CA 1
ATOM 2573 C C . MET A 1 309 ? -15.816 6.919 1.104 1.00 83.69 309 MET A C 1
ATOM 2575 O O . MET A 1 309 ? -15.300 5.813 1.297 1.00 83.69 309 MET A O 1
ATOM 2579 N N . SER A 1 310 ? -16.799 7.120 0.225 1.00 89.00 310 SER A N 1
ATOM 2580 C CA . SER A 1 310 ? -17.304 6.081 -0.674 1.00 89.00 310 SER A CA 1
ATOM 2581 C C . SER A 1 310 ? -16.203 5.553 -1.601 1.00 89.00 310 SER A C 1
ATOM 2583 O O . SER A 1 310 ? -15.387 6.328 -2.108 1.00 89.00 310 SER A O 1
ATOM 2585 N N . VAL A 1 311 ? -16.189 4.241 -1.830 1.00 93.06 311 VAL A N 1
ATOM 2586 C CA . VAL A 1 311 ? -15.307 3.565 -2.801 1.00 93.06 311 VAL A CA 1
ATOM 2587 C C . VAL A 1 311 ? -15.599 4.048 -4.228 1.00 93.06 311 VAL A C 1
ATOM 2589 O O . VAL A 1 311 ? -16.750 4.341 -4.551 1.00 93.06 311 VAL A O 1
ATOM 2592 N N . LYS A 1 312 ? -14.576 4.158 -5.092 1.00 91.56 312 LYS A N 1
ATOM 2593 C CA . LYS A 1 312 ? -14.706 4.712 -6.457 1.00 91.56 312 LYS A CA 1
ATOM 2594 C C . LYS A 1 312 ? -14.041 3.875 -7.553 1.00 91.56 312 LYS A C 1
ATOM 2596 O O . LYS A 1 312 ? -14.620 3.735 -8.619 1.00 91.56 312 LYS A O 1
ATOM 2601 N N . PHE A 1 313 ? -12.870 3.303 -7.303 1.00 91.62 313 PHE A N 1
ATOM 2602 C CA . PHE A 1 313 ? -11.962 2.727 -8.305 1.00 91.62 313 PHE A CA 1
ATOM 2603 C C . PHE A 1 313 ? -11.864 1.192 -8.257 1.00 91.62 313 PHE A C 1
ATOM 2605 O O . PHE A 1 313 ? -10.929 0.607 -8.816 1.00 91.62 313 PHE A O 1
ATOM 2612 N N . VAL A 1 314 ? -12.798 0.529 -7.567 1.00 92.19 314 VAL A N 1
ATOM 2613 C CA . VAL A 1 314 ? -12.883 -0.935 -7.509 1.00 92.19 314 VAL A CA 1
ATOM 2614 C C . VAL A 1 314 ? -13.859 -1.405 -8.585 1.00 92.19 314 VAL A C 1
ATOM 2616 O O . VAL A 1 314 ? -15.043 -1.104 -8.525 1.00 92.19 314 VAL A O 1
ATOM 2619 N N . ASP A 1 315 ? -13.369 -2.154 -9.572 1.00 90.31 315 ASP A N 1
ATOM 2620 C CA . ASP A 1 315 ? -14.161 -2.579 -10.740 1.00 90.31 315 ASP A CA 1
ATOM 2621 C C . ASP A 1 315 ? -14.948 -3.882 -10.495 1.00 90.31 315 ASP A C 1
ATOM 2623 O O . ASP A 1 315 ? -15.069 -4.724 -11.382 1.00 90.31 315 ASP A O 1
ATOM 2627 N N . ASP A 1 316 ? -15.448 -4.071 -9.274 1.00 92.00 316 ASP A N 1
ATOM 2628 C CA . ASP A 1 316 ? -16.280 -5.207 -8.871 1.00 92.00 316 ASP A CA 1
ATOM 2629 C C . ASP A 1 316 ? -17.191 -4.775 -7.712 1.00 92.00 316 ASP A C 1
ATOM 2631 O O . ASP A 1 316 ? -16.717 -4.209 -6.724 1.00 92.00 316 ASP A O 1
ATOM 2635 N N . VAL A 1 317 ? -18.499 -5.023 -7.835 1.00 93.19 317 VAL A N 1
ATOM 2636 C CA . VAL A 1 317 ? -19.506 -4.583 -6.853 1.00 93.19 317 VAL A CA 1
ATOM 2637 C C . VAL A 1 317 ? -19.290 -5.248 -5.493 1.00 93.19 317 VAL A C 1
ATOM 2639 O O . VAL A 1 317 ? -19.341 -4.570 -4.468 1.00 93.19 317 VAL A O 1
ATOM 2642 N N . HIS A 1 318 ? -18.999 -6.547 -5.469 1.00 94.31 318 HIS A N 1
ATOM 2643 C CA . HIS A 1 318 ? -18.805 -7.297 -4.232 1.00 94.31 318 HIS A CA 1
ATOM 2644 C C . HIS A 1 318 ? -17.510 -6.892 -3.531 1.00 94.31 318 HIS A C 1
ATOM 2646 O O . HIS A 1 318 ? -17.487 -6.686 -2.318 1.00 94.31 318 HIS A O 1
ATOM 2652 N N . LEU A 1 319 ? -16.430 -6.694 -4.290 1.00 96.12 319 LEU A N 1
ATOM 2653 C CA . LEU A 1 319 ? -15.176 -6.201 -3.716 1.00 96.12 319 LEU A CA 1
ATOM 2654 C C . LEU A 1 319 ? -15.303 -4.749 -3.237 1.00 96.12 319 LEU A C 1
ATOM 2656 O O . LEU A 1 319 ? -14.700 -4.382 -2.228 1.00 96.12 319 LEU A O 1
ATOM 2660 N N . ALA A 1 320 ? -16.105 -3.927 -3.919 1.00 95.12 320 ALA A N 1
ATOM 2661 C CA . ALA A 1 320 ? -16.400 -2.569 -3.478 1.00 95.12 320 ALA A CA 1
ATOM 2662 C C . ALA A 1 320 ? -17.180 -2.562 -2.154 1.00 95.12 320 ALA A C 1
ATOM 2664 O O . ALA A 1 320 ? -16.852 -1.765 -1.275 1.00 95.12 320 ALA A O 1
ATOM 2665 N N . GLN A 1 321 ? -18.143 -3.475 -1.966 1.00 95.25 321 GLN A N 1
ATOM 2666 C CA . GLN A 1 321 ? -18.845 -3.667 -0.688 1.00 95.25 321 GLN A CA 1
ATOM 2667 C C . GLN A 1 321 ? -17.868 -4.026 0.441 1.00 95.25 321 GLN A C 1
ATOM 2669 O O . GLN A 1 321 ? -17.890 -3.395 1.497 1.00 95.25 321 GLN A O 1
ATOM 2674 N N . VAL A 1 322 ? -16.951 -4.969 0.198 1.00 97.25 322 VAL A N 1
ATOM 2675 C CA . VAL A 1 322 ? -15.923 -5.371 1.176 1.00 97.25 322 VAL A CA 1
ATOM 2676 C C . VAL A 1 322 ? -14.990 -4.209 1.524 1.00 97.25 322 VAL A C 1
ATOM 2678 O O . VAL A 1 322 ? -14.761 -3.934 2.702 1.00 97.25 322 VAL A O 1
ATOM 2681 N N . MET A 1 323 ? -14.493 -3.477 0.521 1.00 96.56 323 MET A N 1
ATOM 2682 C CA . MET A 1 323 ? -13.629 -2.310 0.738 1.00 96.56 323 MET A CA 1
ATOM 2683 C C . MET A 1 323 ? -14.346 -1.218 1.537 1.00 96.56 323 MET A C 1
ATOM 2685 O O . MET A 1 323 ? -13.749 -0.543 2.377 1.00 96.56 323 MET A O 1
ATOM 2689 N N . GLN A 1 324 ? -15.635 -1.031 1.271 1.00 95.69 324 GLN A N 1
ATOM 2690 C CA . GLN A 1 324 ? -16.438 -0.036 1.950 1.00 95.69 324 GLN A CA 1
ATOM 2691 C C . GLN A 1 324 ? -16.715 -0.424 3.404 1.00 95.69 324 GLN A C 1
ATOM 2693 O O . GLN A 1 324 ? -16.552 0.425 4.279 1.00 95.69 324 GLN A O 1
ATOM 2698 N N . ARG A 1 325 ? -17.024 -1.699 3.677 1.00 95.75 325 ARG A N 1
ATOM 2699 C CA . ARG A 1 325 ? -17.127 -2.215 5.048 1.00 95.75 325 ARG A CA 1
ATOM 2700 C C . ARG A 1 325 ? -15.824 -2.006 5.810 1.00 95.75 325 ARG A C 1
ATOM 2702 O O . ARG A 1 325 ? -15.867 -1.483 6.915 1.00 95.75 325 ARG A O 1
ATOM 2709 N N . TYR A 1 326 ? -14.679 -2.342 5.212 1.00 96.50 326 TYR A N 1
ATOM 2710 C CA . TYR A 1 326 ? -13.363 -2.154 5.837 1.00 96.50 326 TYR A CA 1
ATOM 2711 C C . TYR A 1 326 ? -13.157 -0.705 6.318 1.00 96.50 326 TYR A C 1
ATOM 2713 O O . TYR A 1 326 ? -12.684 -0.475 7.429 1.00 96.50 326 TYR A O 1
ATOM 2721 N N . ARG A 1 327 ? -13.569 0.288 5.517 1.00 94.38 327 ARG A N 1
ATOM 2722 C CA . ARG A 1 327 ? -13.493 1.709 5.907 1.00 94.38 327 ARG A CA 1
ATOM 2723 C C . ARG A 1 327 ? -14.417 2.058 7.058 1.00 94.38 327 ARG A C 1
ATOM 2725 O O . ARG A 1 327 ? -14.037 2.843 7.918 1.00 94.38 327 ARG A O 1
ATOM 2732 N N . GLU A 1 328 ? -15.627 1.528 7.011 1.00 94.50 328 GLU A N 1
ATOM 2733 C CA . GLU A 1 328 ? -16.715 1.837 7.930 1.00 94.50 328 GLU A CA 1
ATOM 2734 C C . GLU A 1 328 ? -16.502 1.233 9.319 1.00 94.50 328 GLU A C 1
ATOM 2736 O O . GLU A 1 328 ? -16.742 1.902 10.321 1.00 94.50 328 GLU A O 1
ATOM 2741 N N . ILE A 1 329 ? -15.958 0.017 9.397 1.00 95.56 329 ILE A N 1
ATOM 2742 C CA . ILE A 1 329 ? -15.674 -0.637 10.680 1.00 95.56 329 ILE A CA 1
ATOM 2743 C C . ILE A 1 329 ? -14.373 -0.152 11.328 1.00 95.56 329 ILE A C 1
ATOM 2745 O O . ILE A 1 329 ? -14.098 -0.513 12.464 1.00 95.56 329 ILE A O 1
ATOM 2749 N N . HIS A 1 330 ? -13.545 0.642 10.651 1.00 95.06 330 HIS A N 1
ATOM 2750 C CA . HIS A 1 330 ? -12.222 1.017 11.160 1.00 95.06 330 HIS A CA 1
ATOM 2751 C C . HIS A 1 330 ? -12.276 1.675 12.554 1.00 95.06 330 HIS A C 1
ATOM 2753 O O . HIS A 1 330 ? -11.531 1.291 13.453 1.00 95.06 330 HIS A O 1
ATOM 2759 N N . ASP A 1 331 ? -13.213 2.599 12.784 1.00 94.62 331 ASP A N 1
ATOM 2760 C CA . ASP A 1 331 ? -13.392 3.237 14.101 1.00 94.62 331 ASP A CA 1
ATOM 2761 C C . ASP A 1 331 ? -13.913 2.248 15.165 1.00 94.62 331 ASP A C 1
ATOM 2763 O O . ASP A 1 331 ? -13.583 2.335 16.352 1.00 94.62 331 ASP A O 1
ATOM 2767 N N . MET A 1 332 ? -14.690 1.252 14.736 1.00 95.81 332 MET A N 1
ATOM 2768 C CA . MET A 1 332 ? -15.134 0.145 15.584 1.00 95.81 332 MET A CA 1
ATOM 2769 C C . MET A 1 332 ? -13.976 -0.790 15.945 1.00 95.81 332 MET A C 1
ATOM 2771 O O . MET A 1 332 ? -13.903 -1.251 17.082 1.00 95.81 332 MET A O 1
ATOM 2775 N N . VAL A 1 333 ? -13.029 -1.016 15.030 1.00 97.12 333 VAL A N 1
ATOM 2776 C CA . VAL A 1 333 ? -11.794 -1.768 15.295 1.00 97.12 333 VAL A CA 1
ATOM 2777 C C . VAL A 1 333 ? -10.927 -1.024 16.310 1.00 97.12 333 VAL A C 1
ATOM 2779 O O . VAL A 1 333 ? -10.472 -1.634 17.276 1.00 97.12 333 VAL A O 1
ATOM 2782 N N . HIS A 1 334 ? -10.765 0.294 16.172 1.00 96.44 334 HIS A N 1
ATOM 2783 C CA . HIS A 1 334 ? -10.095 1.110 17.190 1.00 96.44 334 HIS A CA 1
ATOM 2784 C C . HIS A 1 334 ? -10.738 0.956 18.574 1.00 96.44 334 HIS A C 1
ATOM 2786 O O . HIS A 1 334 ? -10.036 0.749 19.567 1.00 96.44 334 HIS A O 1
ATOM 2792 N N . THR A 1 335 ? -12.070 1.002 18.629 1.00 96.31 335 THR A N 1
ATOM 2793 C CA . THR A 1 335 ? -12.847 0.829 19.865 1.00 96.31 335 THR A CA 1
ATOM 2794 C C . THR A 1 335 ? -12.640 -0.565 20.462 1.00 96.31 335 THR A C 1
ATOM 2796 O O . THR A 1 335 ? -12.283 -0.697 21.634 1.00 96.31 335 THR A O 1
ATOM 2799 N N . LEU A 1 336 ? -12.779 -1.616 19.648 1.00 97.44 336 LEU A N 1
ATOM 2800 C CA . LEU A 1 336 ? -12.600 -3.004 20.071 1.00 97.44 336 LEU A CA 1
ATOM 2801 C C . LEU A 1 336 ? -11.195 -3.246 20.633 1.00 97.44 336 LEU A C 1
ATOM 2803 O O . LEU A 1 336 ? -11.055 -3.935 21.640 1.00 97.44 336 LEU A O 1
ATOM 2807 N N . LEU A 1 337 ? -10.171 -2.640 20.035 1.00 96.69 337 LEU A N 1
ATOM 2808 C CA . LEU A 1 337 ? -8.775 -2.781 20.450 1.00 96.69 337 LEU A CA 1
ATOM 2809 C C . LEU A 1 337 ? -8.349 -1.784 21.547 1.00 96.69 337 LEU A C 1
ATOM 2811 O O . LEU A 1 337 ? -7.206 -1.840 21.993 1.00 96.69 337 LEU A O 1
ATOM 2815 N N . SER A 1 338 ? -9.235 -0.875 21.981 1.00 94.69 338 SER A N 1
ATOM 2816 C CA . SER A 1 338 ? -8.921 0.272 22.858 1.00 94.69 338 SER A CA 1
ATOM 2817 C C . SER A 1 338 ? -7.698 1.077 22.399 1.00 94.69 338 SER A C 1
ATOM 2819 O O . SER A 1 338 ? -6.898 1.537 23.216 1.00 94.69 338 SER A O 1
ATOM 2821 N N . MET A 1 339 ? -7.544 1.268 21.087 1.00 93.75 339 MET A N 1
ATOM 2822 C CA . MET A 1 339 ? -6.437 2.039 20.521 1.00 93.75 339 MET A CA 1
ATOM 2823 C C . MET A 1 339 ? -6.899 3.455 20.147 1.00 93.75 339 MET A C 1
ATOM 2825 O O . MET A 1 339 ? -7.840 3.600 19.365 1.00 93.75 339 MET A O 1
ATOM 2829 N N . PRO A 1 340 ? -6.247 4.520 20.655 1.00 90.25 340 PRO A N 1
ATOM 2830 C CA . PRO A 1 340 ? -6.593 5.899 20.302 1.00 90.25 340 PRO A CA 1
ATOM 2831 C C . PRO A 1 340 ? -6.212 6.227 18.849 1.00 90.25 340 PRO A C 1
ATOM 2833 O O . PRO A 1 340 ? -5.382 5.544 18.256 1.00 90.25 340 PRO A O 1
ATOM 2836 N N . THR A 1 341 ? -6.718 7.333 18.298 1.00 89.56 341 THR A N 1
ATOM 2837 C CA . THR A 1 341 ? -6.358 7.810 16.941 1.00 89.56 341 THR A CA 1
ATOM 2838 C C . THR A 1 341 ? -5.072 8.651 16.910 1.00 89.56 341 THR A C 1
ATOM 2840 O O . THR A 1 341 ? -4.824 9.446 16.002 1.00 89.56 341 THR A O 1
ATOM 2843 N N . ASN A 1 342 ? -4.223 8.522 17.935 1.00 88.38 342 ASN A N 1
ATOM 2844 C CA . ASN A 1 342 ? -2.892 9.119 17.906 1.00 88.38 342 ASN A CA 1
ATOM 2845 C C . ASN A 1 342 ? -1.949 8.263 17.040 1.00 88.38 342 ASN A C 1
ATOM 2847 O O . ASN A 1 342 ? -2.248 7.117 16.720 1.00 88.38 342 ASN A O 1
ATOM 2851 N N . MET A 1 343 ? -0.770 8.793 16.702 1.00 86.69 343 MET A N 1
ATOM 2852 C CA . MET A 1 343 ? 0.182 8.092 15.826 1.00 86.69 343 MET A CA 1
ATOM 2853 C C . MET A 1 343 ? 0.526 6.669 16.303 1.00 86.69 343 MET A C 1
ATOM 2855 O O . MET A 1 343 ? 0.727 5.786 15.478 1.00 86.69 343 MET A O 1
ATOM 2859 N N . LEU A 1 344 ? 0.599 6.429 17.618 1.00 88.81 344 LEU A N 1
ATOM 2860 C CA . LEU A 1 344 ? 0.888 5.097 18.155 1.00 88.81 344 LEU A CA 1
ATOM 2861 C C . LEU A 1 344 ? -0.279 4.136 17.905 1.00 88.81 344 LEU A C 1
ATOM 2863 O O . LEU A 1 344 ? -0.060 3.056 17.364 1.00 88.81 344 LEU A O 1
ATOM 2867 N N . GLY A 1 345 ? -1.496 4.527 18.285 1.00 90.69 345 GLY A N 1
ATOM 2868 C CA . GLY A 1 345 ? -2.678 3.683 18.132 1.00 90.69 345 GLY A CA 1
ATOM 2869 C C . GLY A 1 345 ? -3.013 3.404 16.667 1.00 90.69 345 GLY A C 1
ATOM 2870 O O . GLY A 1 345 ? -3.279 2.258 16.324 1.00 90.69 345 GLY A O 1
ATOM 2871 N N . GLU A 1 346 ? -2.870 4.396 15.784 1.00 91.69 346 GLU A N 1
ATOM 2872 C CA . GLU A 1 346 ? -3.009 4.216 14.331 1.00 91.69 346 GLU A CA 1
ATOM 2873 C C . GLU A 1 346 ? -2.041 3.160 13.788 1.00 91.69 346 GLU A C 1
ATOM 2875 O O . GLU A 1 346 ? -2.447 2.231 13.095 1.00 91.69 346 GLU A O 1
ATOM 2880 N N . VAL A 1 347 ? -0.752 3.244 14.133 1.00 92.06 347 VAL A N 1
ATOM 2881 C CA . VAL A 1 347 ? 0.252 2.272 13.666 1.00 92.06 347 VAL A CA 1
ATOM 2882 C C . VAL A 1 347 ? -0.044 0.867 14.193 1.00 92.06 347 VAL A C 1
ATOM 2884 O O . VAL A 1 347 ? 0.112 -0.107 13.459 1.00 92.06 347 VAL A O 1
ATOM 2887 N N . VAL A 1 348 ? -0.496 0.755 15.443 1.00 94.44 348 VAL A N 1
ATOM 2888 C CA . VAL A 1 348 ? -0.878 -0.523 16.060 1.00 94.44 348 VAL A CA 1
ATOM 2889 C C . VAL A 1 348 ? -2.071 -1.150 15.345 1.00 94.44 348 VAL A C 1
ATOM 2891 O O . VAL A 1 348 ? -1.994 -2.312 14.947 1.00 94.44 348 VAL A O 1
ATOM 2894 N N . VAL A 1 349 ? -3.141 -0.384 15.115 1.00 96.31 349 VAL A N 1
ATOM 2895 C CA . VAL A 1 349 ? -4.315 -0.864 14.371 1.00 96.31 349 VAL A CA 1
ATOM 2896 C C . VAL A 1 349 ? -3.929 -1.243 12.943 1.00 96.31 349 VAL A C 1
ATOM 2898 O O . VAL A 1 349 ? -4.344 -2.296 12.467 1.00 96.31 349 VAL A O 1
ATOM 2901 N N . LYS A 1 350 ? -3.053 -0.476 12.281 1.00 95.50 350 LYS A N 1
ATOM 2902 C CA . LYS A 1 350 ? -2.573 -0.807 10.930 1.00 95.50 350 LYS A CA 1
ATOM 2903 C C . LYS A 1 350 ? -1.824 -2.134 10.863 1.00 95.50 350 LYS A C 1
ATOM 2905 O O . LYS A 1 350 ? -1.948 -2.807 9.847 1.00 95.50 350 LYS A O 1
ATOM 2910 N N . TRP A 1 351 ? -1.102 -2.544 11.907 1.00 96.06 351 TRP A N 1
ATOM 2911 C CA . TRP A 1 351 ? -0.488 -3.878 11.960 1.00 96.06 351 TRP A CA 1
ATOM 2912 C C . TRP A 1 351 ? -1.519 -4.998 12.068 1.00 96.06 351 TRP A C 1
ATOM 2914 O O . TRP A 1 351 ? -1.416 -5.983 11.337 1.00 96.06 351 TRP A O 1
ATOM 2924 N N . VAL A 1 352 ? -2.526 -4.835 12.932 1.00 97.69 352 VAL A N 1
ATOM 2925 C CA . VAL A 1 352 ? -3.623 -5.808 13.055 1.00 97.69 352 VAL A CA 1
ATOM 2926 C C . VAL A 1 352 ? -4.374 -5.919 11.726 1.00 97.69 352 VAL A C 1
ATOM 2928 O O . VAL A 1 352 ? -4.557 -7.016 11.203 1.00 97.69 352 VAL A O 1
ATOM 2931 N N . GLU A 1 353 ? -4.733 -4.781 11.127 1.00 97.38 353 GLU A N 1
ATOM 2932 C CA . GLU A 1 353 ? -5.390 -4.733 9.822 1.00 97.38 353 GLU A CA 1
ATOM 2933 C C . GLU A 1 353 ? -4.510 -5.320 8.713 1.00 97.38 353 GLU A C 1
ATOM 2935 O O . GLU A 1 353 ? -5.025 -6.038 7.866 1.00 97.38 353 GLU A O 1
ATOM 2940 N N . ALA A 1 354 ? -3.201 -5.053 8.695 1.00 96.06 354 ALA A N 1
ATOM 2941 C CA . ALA A 1 354 ? -2.296 -5.583 7.674 1.00 96.06 354 ALA A CA 1
ATOM 2942 C C . ALA A 1 354 ? -2.285 -7.112 7.673 1.00 96.06 354 ALA A C 1
ATOM 2944 O O . ALA A 1 354 ? -2.421 -7.720 6.617 1.00 96.06 354 ALA A O 1
ATOM 2945 N N . ILE A 1 355 ? -2.193 -7.722 8.856 1.00 96.94 355 ILE A N 1
ATOM 2946 C CA . ILE A 1 355 ? -2.175 -9.181 8.994 1.00 96.94 355 ILE A CA 1
ATOM 2947 C C . ILE A 1 355 ? -3.519 -9.793 8.593 1.00 96.94 355 ILE A C 1
ATOM 2949 O O . ILE A 1 355 ? -3.541 -10.834 7.943 1.00 96.94 355 ILE A O 1
ATOM 2953 N N . GLN A 1 356 ? -4.636 -9.163 8.967 1.00 96.38 356 GLN A N 1
ATOM 2954 C CA . GLN A 1 356 ? -5.960 -9.734 8.711 1.00 96.38 356 GLN A CA 1
ATOM 2955 C C . GLN A 1 356 ? -6.499 -9.474 7.302 1.00 96.38 356 GLN A C 1
ATOM 2957 O O . GLN A 1 356 ? -7.237 -10.298 6.767 1.00 96.38 356 GLN A O 1
ATOM 2962 N N . THR A 1 357 ? -6.185 -8.318 6.719 1.00 96.38 357 THR A N 1
ATOM 2963 C CA . THR A 1 357 ? -6.766 -7.868 5.441 1.00 96.38 357 THR A CA 1
ATOM 2964 C C . THR A 1 357 ? -5.816 -8.019 4.264 1.00 96.38 357 THR A C 1
ATOM 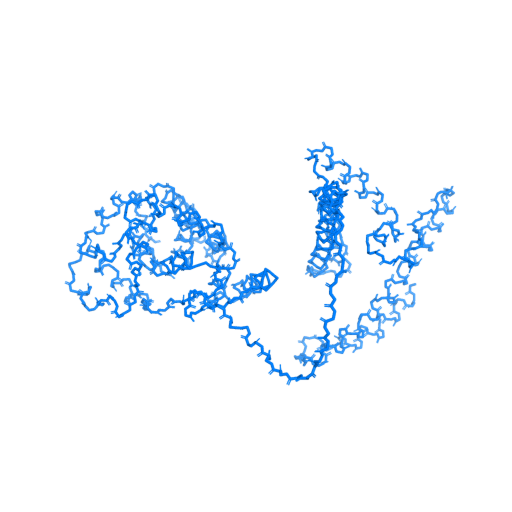2966 O O . THR A 1 357 ? -6.273 -8.020 3.126 1.00 96.38 357 THR A O 1
ATOM 2969 N N . ASP A 1 358 ? -4.508 -8.099 4.520 1.00 94.81 358 ASP A N 1
ATOM 2970 C CA . ASP A 1 358 ? -3.433 -8.071 3.522 1.00 94.81 358 ASP A CA 1
ATOM 2971 C C . ASP A 1 358 ? -3.452 -6.839 2.594 1.00 94.81 358 ASP A C 1
ATOM 2973 O O . ASP A 1 358 ? -2.846 -6.810 1.521 1.00 94.81 358 ASP A O 1
ATOM 2977 N N . LEU A 1 359 ? -4.146 -5.768 2.996 1.00 94.19 359 LEU A N 1
ATOM 2978 C CA . LEU A 1 359 ? -4.198 -4.541 2.214 1.00 94.19 359 LEU A CA 1
ATOM 2979 C C . LEU A 1 359 ? -2.810 -3.871 2.178 1.00 94.19 359 LEU A C 1
ATOM 2981 O O . LEU A 1 359 ? -2.249 -3.562 3.238 1.00 94.19 359 LEU A O 1
ATOM 2985 N N . PRO A 1 360 ? -2.273 -3.527 0.986 1.00 91.31 360 PRO A N 1
ATOM 2986 C CA . PRO A 1 360 ? -0.953 -2.899 0.869 1.00 91.31 360 PRO A CA 1
ATOM 2987 C C . PRO A 1 360 ? -0.818 -1.609 1.684 1.00 91.31 360 PRO A C 1
ATOM 2989 O O . PRO A 1 360 ? 0.215 -1.356 2.304 1.00 91.31 360 PRO A O 1
ATOM 2992 N N . MET A 1 361 ? -1.884 -0.805 1.741 1.00 89.69 361 MET A N 1
ATOM 2993 C CA . MET A 1 361 ? -1.920 0.427 2.535 1.00 89.69 361 MET A CA 1
ATOM 2994 C C . MET A 1 361 ? -1.698 0.169 4.035 1.00 89.69 361 MET A C 1
ATOM 2996 O O . MET A 1 361 ? -1.007 0.951 4.685 1.00 89.69 361 MET A O 1
ATOM 3000 N N . CYS A 1 362 ? -2.210 -0.938 4.579 1.00 92.94 362 CYS A N 1
ATOM 3001 C CA . CYS A 1 362 ? -2.055 -1.284 5.991 1.00 92.94 362 CYS A CA 1
ATOM 3002 C C . CYS A 1 362 ? -0.623 -1.714 6.295 1.00 92.94 362 CYS A C 1
ATOM 3004 O O . CYS A 1 362 ? -0.014 -1.176 7.218 1.00 92.94 362 CYS A O 1
ATOM 3006 N N . TRP A 1 363 ? -0.046 -2.581 5.453 1.00 91.94 363 TRP A N 1
ATOM 3007 C CA . TRP A 1 363 ? 1.366 -2.965 5.541 1.00 91.94 363 TRP A CA 1
ATOM 3008 C C . TRP A 1 363 ? 2.289 -1.745 5.502 1.00 91.94 363 TRP A C 1
ATOM 3010 O O . TRP A 1 363 ? 3.163 -1.584 6.356 1.00 91.94 363 TRP A O 1
ATOM 3020 N N . THR A 1 364 ? 2.067 -0.836 4.548 1.00 87.19 364 THR A N 1
ATOM 3021 C CA . THR A 1 364 ? 2.867 0.394 4.458 1.00 87.19 364 THR A CA 1
ATOM 3022 C C . THR A 1 364 ? 2.652 1.322 5.656 1.00 87.19 364 THR A C 1
ATOM 3024 O O . THR A 1 364 ? 3.620 1.900 6.148 1.00 87.19 364 THR A O 1
ATOM 3027 N N . GLY A 1 365 ? 1.425 1.429 6.177 1.00 86.12 365 GLY A N 1
ATOM 3028 C CA . GLY A 1 365 ? 1.112 2.213 7.372 1.00 86.12 365 GLY A CA 1
ATOM 3029 C C . GLY A 1 365 ? 1.817 1.686 8.623 1.00 86.12 365 GLY A C 1
ATOM 3030 O O . GLY A 1 365 ? 2.421 2.469 9.355 1.00 86.12 365 GLY A O 1
ATOM 3031 N N . GLY A 1 366 ? 1.821 0.365 8.825 1.00 86.38 366 GLY A N 1
ATOM 3032 C CA . GLY A 1 366 ? 2.523 -0.287 9.933 1.00 86.38 366 GLY A CA 1
ATOM 3033 C C . GLY A 1 366 ? 4.046 -0.119 9.865 1.00 86.38 366 GLY A C 1
ATOM 3034 O O . GLY A 1 366 ? 4.684 0.192 10.874 1.00 86.38 366 GLY A O 1
ATOM 3035 N N . LEU A 1 367 ? 4.636 -0.263 8.671 1.00 85.38 367 LEU A N 1
ATOM 3036 C CA . LEU A 1 367 ? 6.084 -0.136 8.457 1.00 85.38 367 LEU A CA 1
ATOM 3037 C C . LEU A 1 367 ? 6.578 1.312 8.570 1.00 85.38 367 LEU A C 1
ATOM 3039 O O . LEU A 1 367 ? 7.547 1.590 9.277 1.00 85.38 367 LEU A O 1
ATOM 3043 N N . PHE A 1 368 ? 5.928 2.246 7.871 1.00 82.38 368 PHE A N 1
ATOM 3044 C CA . PHE A 1 368 ? 6.409 3.625 7.765 1.00 82.38 368 PHE A CA 1
ATOM 3045 C C . PHE A 1 368 ? 5.847 4.553 8.843 1.00 82.38 368 PHE A C 1
ATOM 3047 O O . PHE A 1 368 ? 6.503 5.534 9.196 1.00 82.38 368 PHE A O 1
ATOM 3054 N N . GLY A 1 369 ? 4.679 4.256 9.417 1.00 80.44 369 GLY A N 1
ATOM 3055 C CA . GLY A 1 369 ? 4.101 5.083 10.477 1.00 80.44 369 GLY A CA 1
ATOM 3056 C C . GLY A 1 369 ? 4.957 5.097 11.750 1.00 80.44 369 GLY A C 1
ATOM 3057 O O . GLY A 1 369 ? 5.118 6.145 12.377 1.00 80.44 369 GLY A O 1
ATOM 3058 N N . ALA A 1 370 ? 5.635 3.986 12.065 1.00 79.19 370 ALA A N 1
ATOM 3059 C CA . ALA A 1 370 ? 6.539 3.886 13.215 1.00 79.19 370 ALA A CA 1
ATOM 3060 C C . ALA A 1 370 ? 7.762 4.827 13.133 1.00 79.19 370 ALA A C 1
ATOM 3062 O O . ALA A 1 370 ? 8.310 5.235 14.163 1.00 79.19 370 ALA A O 1
ATOM 3063 N N . VAL A 1 371 ? 8.178 5.226 11.922 1.00 78.94 371 VAL A N 1
ATOM 3064 C CA . VAL A 1 371 ? 9.305 6.154 11.702 1.00 78.94 371 VAL A CA 1
ATOM 3065 C C . VAL A 1 371 ? 9.021 7.534 12.306 1.00 78.94 371 VAL A C 1
ATOM 3067 O O . VAL A 1 371 ? 9.948 8.235 12.709 1.00 78.94 371 VAL A O 1
ATOM 3070 N N . ARG A 1 372 ? 7.743 7.907 12.433 1.00 73.44 372 ARG A N 1
ATOM 3071 C CA . ARG A 1 372 ? 7.299 9.208 12.955 1.00 73.44 372 ARG A CA 1
ATOM 3072 C C . ARG A 1 372 ? 7.116 9.238 14.473 1.00 73.44 372 ARG A C 1
ATOM 3074 O O . ARG A 1 372 ? 6.839 10.298 15.024 1.00 73.44 372 ARG A O 1
ATOM 3081 N N . LEU A 1 373 ? 7.286 8.106 15.158 1.00 80.00 373 LEU A N 1
ATOM 3082 C CA . LEU A 1 373 ? 7.216 8.049 16.618 1.00 80.00 373 LEU A CA 1
ATOM 3083 C C . LEU A 1 373 ? 8.467 8.669 17.248 1.00 80.00 373 LEU A C 1
ATOM 3085 O O . LEU A 1 373 ? 9.593 8.385 16.818 1.00 80.00 373 LEU A O 1
ATOM 3089 N N . ALA A 1 374 ? 8.264 9.461 18.306 1.00 80.44 374 ALA A N 1
ATOM 3090 C CA . ALA A 1 374 ? 9.346 10.002 19.123 1.00 80.44 374 ALA A CA 1
ATOM 3091 C C . ALA A 1 374 ? 10.166 8.862 19.767 1.00 80.44 374 ALA A C 1
ATOM 3093 O O . ALA A 1 374 ? 9.610 7.794 20.032 1.00 80.44 374 ALA A O 1
ATOM 3094 N N . PRO A 1 375 ? 11.460 9.055 20.090 1.00 81.62 375 PRO A N 1
ATOM 3095 C CA . PRO A 1 375 ? 12.337 7.969 20.544 1.00 81.62 375 PRO A CA 1
ATOM 3096 C C . PRO A 1 375 ? 11.791 7.149 21.728 1.00 81.62 375 PRO A C 1
ATOM 3098 O O . PRO A 1 375 ? 11.799 5.921 21.682 1.00 81.62 375 PRO A O 1
ATOM 3101 N N . LYS A 1 376 ? 11.234 7.813 22.753 1.00 79.44 376 LYS A N 1
ATOM 3102 C CA . LYS A 1 376 ? 10.645 7.145 23.930 1.00 79.44 376 LYS A CA 1
ATOM 3103 C C . LYS A 1 376 ? 9.374 6.355 23.583 1.00 79.44 376 LYS A C 1
ATOM 3105 O O . LYS A 1 376 ? 9.196 5.234 24.050 1.00 79.44 376 LYS A O 1
ATOM 3110 N N . GLN A 1 377 ? 8.516 6.913 22.726 1.00 80.19 377 GLN A N 1
ATOM 3111 C CA . GLN A 1 377 ? 7.310 6.233 22.237 1.00 80.19 377 GLN A CA 1
ATOM 3112 C C . GLN A 1 377 ? 7.664 5.034 21.356 1.00 80.19 377 GLN A C 1
ATOM 3114 O O . GLN A 1 377 ? 7.025 3.995 21.462 1.00 80.19 377 GLN A O 1
ATOM 3119 N N . ARG A 1 378 ? 8.715 5.147 20.536 1.00 85.44 378 ARG A N 1
ATOM 3120 C CA . ARG A 1 378 ? 9.215 4.058 19.693 1.00 85.44 378 ARG A CA 1
ATOM 3121 C C . ARG A 1 378 ? 9.693 2.870 20.523 1.00 85.44 378 ARG A C 1
ATOM 3123 O O . ARG A 1 378 ? 9.445 1.737 20.137 1.00 85.44 378 ARG A O 1
ATOM 3130 N N . GLN A 1 379 ? 10.336 3.113 21.664 1.00 84.88 379 GLN A N 1
ATOM 3131 C CA . GLN A 1 379 ? 10.774 2.035 22.550 1.00 84.88 379 GLN A CA 1
ATOM 3132 C C . GLN A 1 379 ? 9.587 1.290 23.179 1.00 84.88 379 GLN A C 1
ATOM 3134 O O . GLN A 1 379 ? 9.562 0.063 23.140 1.00 84.88 379 GLN A O 1
ATOM 3139 N N . ASN A 1 380 ? 8.576 2.009 23.690 1.00 84.38 380 ASN A N 1
ATOM 3140 C CA . ASN A 1 380 ? 7.351 1.378 24.204 1.00 84.38 380 ASN A CA 1
ATOM 3141 C C . ASN A 1 380 ? 6.585 0.642 23.087 1.00 84.38 380 ASN A C 1
ATOM 3143 O O . ASN A 1 380 ? 6.115 -0.478 23.265 1.00 84.38 380 ASN A O 1
ATOM 3147 N N . TYR A 1 381 ? 6.526 1.241 21.897 1.00 89.69 381 TYR A N 1
ATOM 3148 C CA . TYR A 1 381 ? 5.949 0.620 20.712 1.00 89.69 381 TYR A CA 1
ATOM 3149 C C . TYR A 1 381 ? 6.627 -0.711 20.364 1.00 89.69 381 TYR A C 1
ATOM 3151 O O . TYR A 1 381 ? 5.943 -1.721 20.263 1.00 89.69 381 TYR A O 1
ATOM 3159 N N . VAL A 1 382 ? 7.957 -0.739 20.228 1.00 89.81 382 VAL A N 1
ATOM 3160 C CA . VAL A 1 382 ? 8.701 -1.951 19.840 1.00 89.81 382 VAL A CA 1
ATOM 3161 C C . VAL A 1 382 ? 8.623 -3.039 20.912 1.00 89.81 382 VAL A C 1
ATOM 3163 O O . VAL A 1 382 ? 8.503 -4.211 20.572 1.00 89.81 382 VAL A O 1
ATOM 3166 N N . ASN A 1 383 ? 8.681 -2.668 22.191 1.00 89.38 383 ASN A N 1
ATOM 3167 C CA . ASN A 1 383 ? 8.765 -3.645 23.278 1.00 89.38 383 ASN A CA 1
ATOM 3168 C C . ASN A 1 383 ? 7.401 -4.187 23.720 1.00 89.38 383 ASN A C 1
ATOM 3170 O O . ASN A 1 383 ? 7.333 -5.310 24.213 1.00 89.38 383 ASN A O 1
ATOM 3174 N N . THR A 1 384 ? 6.333 -3.405 23.551 1.00 91.12 384 THR A N 1
ATOM 3175 C CA . THR A 1 384 ? 5.010 -3.725 24.103 1.00 91.12 384 THR A CA 1
ATOM 3176 C C . THR A 1 384 ? 3.965 -3.861 22.999 1.00 91.12 384 THR A C 1
ATOM 3178 O O . THR A 1 384 ? 3.358 -4.918 22.834 1.00 91.12 384 THR A O 1
ATOM 3181 N N . PHE A 1 385 ? 3.756 -2.799 22.219 1.00 93.88 385 PHE A N 1
ATOM 3182 C CA . PHE A 1 385 ? 2.600 -2.709 21.326 1.00 93.88 385 PHE A CA 1
ATOM 3183 C C . PHE A 1 385 ? 2.766 -3.472 20.015 1.00 93.88 385 PHE A C 1
ATOM 3185 O O . PHE A 1 385 ? 1.806 -4.078 19.560 1.00 93.88 385 PHE A O 1
ATOM 3192 N N . LEU A 1 386 ? 3.951 -3.471 19.404 1.00 94.25 386 LEU A N 1
ATOM 3193 C CA . LEU A 1 386 ? 4.198 -4.184 18.152 1.00 94.25 386 LEU A CA 1
ATOM 3194 C C . LEU A 1 386 ? 4.062 -5.708 18.336 1.00 94.25 386 LEU A C 1
ATOM 3196 O O . LEU A 1 386 ? 3.277 -6.300 17.600 1.00 94.25 386 LEU A O 1
ATOM 3200 N N . PRO A 1 387 ? 4.713 -6.360 19.324 1.00 95.81 387 PRO A N 1
ATOM 3201 C CA . PRO A 1 387 ? 4.505 -7.787 19.571 1.00 95.81 387 PRO A CA 1
ATOM 3202 C C . PRO A 1 387 ? 3.039 -8.122 19.858 1.00 95.81 387 PRO A C 1
ATOM 3204 O O . PRO A 1 387 ? 2.527 -9.121 19.355 1.00 95.81 387 PRO A O 1
ATOM 3207 N N . TRP A 1 388 ? 2.348 -7.267 20.621 1.00 96.69 388 TRP A N 1
ATOM 3208 C CA . TRP A 1 388 ? 0.922 -7.427 20.889 1.00 96.69 388 TRP A CA 1
ATOM 3209 C C . TRP A 1 388 ? 0.073 -7.301 19.618 1.00 96.69 388 TRP A C 1
ATOM 3211 O O . TRP A 1 388 ? -0.789 -8.142 19.392 1.00 96.69 388 TRP A O 1
ATOM 3221 N N . ALA A 1 389 ? 0.336 -6.312 18.760 1.00 96.75 389 ALA A N 1
ATOM 3222 C CA . ALA A 1 389 ? -0.398 -6.094 17.514 1.00 96.75 389 ALA A CA 1
ATOM 3223 C C . ALA A 1 389 ? -0.223 -7.266 16.545 1.00 96.75 389 ALA A C 1
ATOM 3225 O O . ALA A 1 389 ? -1.197 -7.735 15.963 1.00 96.75 389 ALA A O 1
ATOM 3226 N N . LEU A 1 390 ? 1.007 -7.777 16.417 1.00 96.50 390 LEU A N 1
ATOM 3227 C CA . LEU A 1 390 ? 1.300 -8.958 15.605 1.00 96.50 390 LEU A CA 1
ATOM 3228 C C . LEU A 1 390 ? 0.540 -10.180 16.132 1.00 96.50 390 LEU A C 1
ATOM 3230 O O . LEU A 1 390 ? -0.115 -10.888 15.370 1.00 96.50 390 LEU A O 1
ATOM 3234 N N . ARG A 1 391 ? 0.575 -10.393 17.452 1.00 97.00 391 ARG A N 1
ATOM 3235 C CA . ARG A 1 391 ? -0.156 -11.478 18.108 1.00 97.00 391 ARG A CA 1
ATOM 3236 C C . ARG A 1 391 ? -1.664 -11.358 17.896 1.00 97.00 391 ARG A C 1
ATOM 3238 O O . ARG A 1 391 ? -2.290 -12.317 17.466 1.00 97.00 391 ARG A O 1
ATOM 3245 N N . CYS A 1 392 ? -2.225 -10.177 18.138 1.00 97.38 392 CYS A N 1
ATOM 3246 C CA . CYS A 1 392 ? -3.638 -9.878 17.929 1.00 97.38 392 CYS A CA 1
ATOM 3247 C C . CYS A 1 392 ? -4.046 -10.107 16.469 1.00 97.38 392 CYS A C 1
ATOM 3249 O O . CYS A 1 392 ? -5.064 -10.739 16.217 1.00 97.38 392 CYS A O 1
ATOM 3251 N N . GLY A 1 393 ? -3.244 -9.655 15.501 1.00 96.19 393 GLY A N 1
ATOM 3252 C CA . GLY A 1 393 ? -3.511 -9.869 14.079 1.00 96.19 393 GLY A CA 1
ATOM 3253 C C . GLY A 1 393 ? -3.619 -11.347 13.695 1.00 96.19 393 GLY A C 1
ATOM 3254 O O . GLY A 1 393 ? -4.473 -11.691 12.883 1.00 96.19 393 GLY A O 1
ATOM 3255 N N . HIS A 1 394 ? -2.796 -12.215 14.293 1.00 96.12 394 HIS A N 1
ATOM 3256 C CA . HIS A 1 394 ? -2.775 -13.652 13.999 1.00 96.12 394 HIS A CA 1
ATOM 3257 C C . HIS A 1 394 ? -3.771 -14.490 14.814 1.00 96.12 394 HIS A C 1
ATOM 3259 O O . HIS A 1 394 ? -4.304 -15.464 14.290 1.00 96.12 394 HIS A O 1
ATOM 3265 N N . GLU A 1 395 ? -3.976 -14.169 16.094 1.00 95.88 395 GLU A N 1
ATOM 3266 C CA . GLU A 1 395 ? -4.793 -14.977 17.013 1.00 95.88 395 GLU A CA 1
ATOM 3267 C C . GLU A 1 395 ? -6.279 -14.583 16.997 1.00 95.88 395 GLU A C 1
ATOM 3269 O O . GLU A 1 395 ? -7.140 -15.431 17.255 1.00 95.88 395 GLU A O 1
ATOM 3274 N N . ALA A 1 396 ? -6.593 -13.320 16.687 1.00 97.31 396 ALA A N 1
ATOM 3275 C CA . ALA A 1 396 ? -7.968 -12.845 16.669 1.00 97.31 396 ALA A CA 1
ATOM 3276 C C . ALA A 1 396 ? -8.768 -13.438 15.503 1.00 97.31 396 ALA A C 1
ATOM 3278 O O . ALA A 1 396 ? -8.246 -13.690 14.414 1.00 97.31 396 ALA A O 1
ATOM 3279 N N . LYS A 1 397 ? -10.078 -13.602 15.709 1.00 96.75 397 LYS A N 1
ATOM 3280 C CA . LYS A 1 397 ? -11.002 -13.928 14.616 1.00 96.75 397 LYS A CA 1
ATOM 3281 C C . LYS A 1 397 ? -11.002 -12.805 13.559 1.00 96.75 397 LYS A C 1
ATOM 3283 O O . LYS A 1 397 ? -10.768 -11.647 13.918 1.00 96.75 397 LYS A O 1
ATOM 3288 N N . PRO A 1 398 ? -11.292 -13.105 12.275 1.00 97.06 398 PRO A N 1
ATOM 3289 C CA . PRO A 1 398 ? -11.331 -12.090 11.223 1.00 97.06 398 PRO A CA 1
ATOM 3290 C C . PRO A 1 398 ? -12.337 -10.977 11.540 1.00 97.06 398 PRO A C 1
ATOM 3292 O O . PRO A 1 398 ? -13.546 -11.205 11.545 1.00 97.06 398 PRO A O 1
ATOM 3295 N N . LEU A 1 399 ? -11.847 -9.758 11.774 1.00 97.19 399 LEU A N 1
ATOM 3296 C CA . LEU A 1 399 ? -12.676 -8.637 12.234 1.00 97.19 399 LEU A CA 1
ATOM 3297 C C . LEU A 1 399 ? -13.685 -8.163 11.178 1.00 97.19 399 LEU A C 1
ATOM 3299 O O . LEU A 1 399 ? -14.743 -7.639 11.514 1.00 97.19 399 LEU A O 1
ATOM 3303 N N . MET A 1 400 ? -13.408 -8.421 9.897 1.00 97.06 400 MET A N 1
ATOM 3304 C CA . MET A 1 400 ? -14.351 -8.169 8.801 1.00 97.06 400 MET A CA 1
ATOM 3305 C C . MET A 1 400 ? -15.648 -8.986 8.919 1.00 97.06 400 MET A C 1
ATOM 3307 O O . MET A 1 400 ? -16.684 -8.542 8.418 1.00 97.06 400 MET A O 1
ATOM 3311 N N . ASN A 1 401 ? -15.599 -10.141 9.594 1.00 97.25 401 ASN A N 1
ATOM 3312 C CA . ASN A 1 401 ? -16.720 -11.076 9.723 1.00 97.25 401 ASN A CA 1
ATOM 3313 C C . ASN A 1 401 ? -17.608 -10.781 10.943 1.00 97.25 401 ASN A C 1
ATOM 3315 O O . ASN A 1 401 ? -18.614 -11.450 11.127 1.00 97.25 401 ASN A O 1
ATOM 3319 N N . VAL A 1 402 ? -17.257 -9.793 11.770 1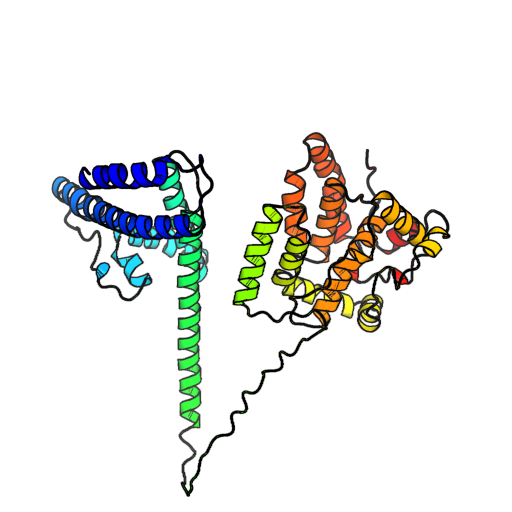.00 97.25 402 VAL A N 1
ATOM 3320 C CA . VAL A 1 402 ? -17.999 -9.459 12.992 1.00 97.25 402 VAL A CA 1
ATOM 3321 C C . VAL A 1 402 ? -19.150 -8.516 12.660 1.00 97.25 402 VAL A C 1
ATOM 3323 O O . VAL A 1 402 ? -18.920 -7.453 12.083 1.00 97.25 402 VAL A O 1
ATOM 3326 N N . TYR A 1 403 ? -20.382 -8.856 13.044 1.00 96.81 403 TYR A N 1
ATOM 3327 C CA . TYR A 1 403 ? -21.576 -8.042 12.799 1.00 96.81 403 TYR A CA 1
ATOM 3328 C C . TYR A 1 403 ? -21.792 -7.024 13.932 1.00 96.81 403 TYR A C 1
ATOM 3330 O O . TYR A 1 403 ? -22.746 -7.111 14.706 1.00 96.81 403 TYR A O 1
ATOM 3338 N N . TYR A 1 404 ? -20.892 -6.043 14.040 1.00 96.56 404 TYR A N 1
ATOM 3339 C CA . TYR A 1 404 ? -20.875 -5.016 15.094 1.00 96.56 404 TYR A CA 1
ATOM 3340 C C . TYR A 1 404 ? -22.228 -4.338 15.349 1.00 96.56 404 TYR A C 1
ATOM 3342 O O . TYR A 1 404 ? -22.611 -4.113 16.496 1.00 96.56 404 TYR A O 1
ATOM 3350 N N . GLU A 1 405 ? -22.972 -4.058 14.284 1.00 94.44 405 GLU A N 1
ATOM 3351 C CA . GLU A 1 405 ? -24.239 -3.332 14.291 1.00 94.44 405 GLU A CA 1
ATOM 3352 C C . GLU A 1 405 ? -25.341 -4.068 15.079 1.00 94.44 405 GLU A C 1
ATOM 3354 O O . GLU A 1 405 ? -26.277 -3.443 15.571 1.00 94.44 405 GLU A O 1
ATOM 3359 N N . LYS A 1 406 ? -25.214 -5.394 15.245 1.00 95.44 406 LYS A N 1
ATOM 3360 C CA . LYS A 1 406 ? -26.126 -6.239 16.038 1.00 95.44 406 LYS A CA 1
ATOM 3361 C C . LYS A 1 406 ? -25.641 -6.455 17.478 1.00 95.44 406 LYS A C 1
ATOM 3363 O O . LYS A 1 406 ? -26.289 -7.167 18.239 1.00 95.44 406 LYS A O 1
ATOM 3368 N N . ARG A 1 407 ? -24.490 -5.886 17.855 1.00 96.56 407 ARG A N 1
ATOM 3369 C CA . ARG A 1 407 ? -23.747 -6.247 19.078 1.00 96.56 407 ARG A CA 1
ATOM 3370 C C . ARG A 1 407 ? -23.426 -5.050 19.976 1.00 96.56 407 ARG A C 1
ATOM 3372 O O . ARG A 1 407 ? -22.628 -5.177 20.897 1.00 96.56 407 ARG A O 1
ATOM 3379 N N . PHE A 1 408 ? -24.066 -3.899 19.762 1.00 97.25 408 PHE A N 1
ATOM 3380 C CA . PHE A 1 408 ? -23.829 -2.689 20.560 1.00 97.25 408 PHE A CA 1
ATOM 3381 C C . PHE A 1 408 ? -24.097 -2.868 22.061 1.00 97.25 408 PHE A C 1
ATOM 3383 O O . PHE A 1 408 ? -23.383 -2.294 22.878 1.00 97.25 408 PHE A O 1
ATOM 3390 N N . GLU A 1 409 ? -25.075 -3.686 22.443 1.00 97.81 409 GLU A N 1
ATOM 3391 C CA . GLU A 1 409 ? -25.394 -3.947 23.854 1.00 97.81 409 GLU A CA 1
ATOM 3392 C C . GLU A 1 409 ? -24.465 -4.987 24.504 1.00 97.81 409 GLU A C 1
ATOM 3394 O O . GLU A 1 409 ? -24.489 -5.164 25.722 1.00 97.81 409 GLU A O 1
ATOM 3399 N N . GLN A 1 410 ? -23.631 -5.684 23.721 1.00 97.94 410 GLN A N 1
ATOM 3400 C CA . GLN A 1 410 ? -22.721 -6.696 24.249 1.00 97.94 410 GLN A CA 1
ATOM 3401 C C . GLN A 1 410 ? -21.621 -6.040 25.089 1.00 97.94 410 GLN A C 1
ATOM 3403 O O . GLN A 1 410 ? -21.064 -5.006 24.714 1.00 97.94 410 GLN A O 1
ATOM 3408 N N . ASN A 1 411 ? -21.260 -6.666 26.211 1.00 98.19 411 ASN A N 1
ATOM 3409 C CA . ASN A 1 411 ? -20.099 -6.251 26.989 1.00 98.19 411 ASN A CA 1
ATOM 3410 C C . ASN A 1 411 ? -18.812 -6.371 26.148 1.00 98.19 411 ASN A C 1
ATOM 3412 O O . ASN A 1 411 ? -18.554 -7.407 25.530 1.00 98.19 411 ASN A O 1
ATOM 3416 N N . ILE A 1 412 ? -17.993 -5.319 26.134 1.00 97.31 412 ILE A N 1
ATOM 3417 C CA . ILE A 1 412 ? -16.808 -5.250 25.273 1.00 97.31 412 ILE A CA 1
ATOM 3418 C C . ILE A 1 412 ? -15.732 -6.276 25.659 1.00 97.31 412 ILE A C 1
ATOM 3420 O O . ILE A 1 412 ? -15.048 -6.801 24.783 1.00 97.31 412 ILE A O 1
ATOM 3424 N N . GLU A 1 413 ? -15.606 -6.628 26.941 1.00 97.12 413 GLU A N 1
ATOM 3425 C CA . GLU A 1 413 ? -14.652 -7.645 27.403 1.00 97.12 413 GLU A CA 1
ATOM 3426 C C . GLU A 1 413 ? -15.105 -9.062 27.039 1.00 97.12 413 GLU A C 1
ATOM 3428 O O . GLU A 1 413 ? -14.281 -9.922 26.721 1.00 97.12 413 GLU A O 1
ATOM 3433 N N . ASP A 1 414 ? -16.415 -9.320 27.038 1.00 97.50 414 ASP A N 1
ATOM 3434 C CA . ASP A 1 414 ? -16.971 -10.574 26.516 1.00 97.50 414 ASP A CA 1
ATOM 3435 C C . ASP A 1 414 ? -16.717 -10.691 25.014 1.00 97.50 414 ASP A C 1
ATOM 3437 O O . ASP A 1 414 ? -16.260 -11.731 24.540 1.00 97.50 414 ASP A O 1
ATOM 3441 N N . MET A 1 415 ? -16.934 -9.596 24.281 1.00 97.56 415 MET A N 1
ATOM 3442 C CA . MET A 1 415 ? -16.675 -9.527 22.846 1.00 97.56 415 MET A CA 1
ATOM 3443 C C . MET A 1 415 ? -15.192 -9.767 22.526 1.00 97.56 415 MET A C 1
ATOM 3445 O O . MET A 1 415 ? -14.868 -10.565 21.650 1.00 97.56 415 MET A O 1
ATOM 3449 N N . ARG A 1 416 ? -14.268 -9.149 23.274 1.00 98.00 416 ARG A N 1
ATOM 3450 C CA . ARG A 1 416 ? -12.816 -9.374 23.138 1.00 98.00 416 ARG A CA 1
ATOM 3451 C C . ARG A 1 416 ? -12.435 -10.831 23.361 1.00 98.00 416 ARG A C 1
ATOM 3453 O O . ARG A 1 416 ? -11.690 -11.389 22.559 1.00 98.00 416 ARG A O 1
ATOM 3460 N N . ARG A 1 417 ? -12.972 -11.459 24.411 1.00 97.56 417 ARG A N 1
ATOM 3461 C CA . ARG A 1 417 ? -12.735 -12.879 24.708 1.00 97.56 417 ARG A CA 1
ATOM 3462 C C . ARG A 1 417 ? -13.262 -13.786 23.603 1.00 97.56 417 ARG A C 1
ATOM 3464 O O . ARG A 1 417 ? -12.557 -14.692 23.175 1.00 97.56 417 ARG A O 1
ATOM 3471 N N . GLU A 1 418 ? -14.467 -13.526 23.108 1.00 97.38 418 GLU A N 1
ATOM 3472 C CA . GLU A 1 418 ? -15.076 -14.297 22.022 1.00 97.38 418 GLU A CA 1
ATOM 3473 C C . GLU A 1 418 ? -14.299 -14.191 20.703 1.00 97.38 418 GLU A C 1
ATOM 3475 O O . GLU A 1 418 ? -14.223 -15.161 19.940 1.00 97.38 418 GLU A O 1
ATOM 3480 N N . LEU A 1 419 ? -13.731 -13.016 20.430 1.00 97.56 419 LEU A N 1
ATOM 3481 C CA . LEU A 1 419 ? -12.949 -12.727 19.230 1.00 97.56 419 LEU A CA 1
ATOM 3482 C C . LEU A 1 419 ? -11.466 -13.091 19.368 1.00 97.56 419 LEU A C 1
ATOM 3484 O O . LEU A 1 419 ? -10.709 -12.845 18.432 1.00 97.56 419 LEU A O 1
ATOM 3488 N N . ASN A 1 420 ? -11.055 -13.704 20.485 1.00 97.69 420 ASN A N 1
ATOM 3489 C CA . ASN A 1 420 ? -9.661 -14.035 20.799 1.00 97.69 420 ASN A CA 1
ATOM 3490 C C . ASN A 1 420 ? -8.717 -12.816 20.759 1.00 97.69 420 ASN A C 1
ATOM 3492 O O . ASN A 1 420 ? -7.570 -12.920 20.329 1.00 97.69 420 ASN A O 1
ATOM 3496 N N . ILE A 1 421 ? -9.187 -11.650 21.210 1.00 97.38 421 ILE A N 1
ATOM 3497 C CA . ILE A 1 421 ? -8.341 -10.462 21.358 1.00 97.38 421 ILE A CA 1
ATOM 3498 C C . ILE A 1 421 ? -7.466 -10.642 22.610 1.00 97.38 421 ILE A C 1
ATOM 3500 O O . ILE A 1 421 ? -8.007 -10.807 23.709 1.00 97.38 421 ILE A O 1
ATOM 3504 N N . PRO A 1 422 ? -6.125 -10.618 22.490 1.00 95.06 422 PRO A N 1
ATOM 3505 C CA . PRO A 1 422 ? -5.243 -10.752 23.642 1.00 95.06 422 PRO A CA 1
ATOM 3506 C C . PRO A 1 422 ? -5.387 -9.554 24.597 1.00 95.06 422 PRO A C 1
ATOM 3508 O O . PRO A 1 422 ? -5.720 -8.453 24.147 1.00 95.06 422 PRO A O 1
ATOM 3511 N N . PRO A 1 423 ? -5.075 -9.719 25.899 1.00 93.50 423 PRO A N 1
ATOM 3512 C CA . PRO A 1 423 ? -5.172 -8.641 26.882 1.00 93.50 423 PRO A CA 1
ATOM 3513 C C . PRO A 1 423 ? -4.467 -7.369 26.408 1.00 93.50 423 PRO A C 1
ATOM 3515 O O . PRO A 1 423 ? -3.306 -7.415 25.995 1.00 93.50 423 PRO A O 1
ATOM 3518 N N . ILE A 1 424 ? -5.185 -6.248 26.435 1.00 92.50 424 ILE A N 1
ATOM 3519 C CA . ILE A 1 424 ? -4.715 -4.981 25.869 1.00 92.50 424 ILE A CA 1
ATOM 3520 C C . ILE A 1 424 ? -3.604 -4.396 26.759 1.00 92.50 424 ILE A C 1
ATOM 3522 O O . ILE A 1 424 ? -3.773 -4.337 27.980 1.00 92.50 424 ILE A O 1
ATOM 3526 N N . PRO A 1 425 ? -2.467 -3.945 26.194 1.00 89.06 425 PRO A N 1
ATOM 3527 C CA . PRO A 1 425 ? -1.400 -3.344 26.978 1.00 89.06 425 PRO A CA 1
ATOM 3528 C C . PRO A 1 425 ? -1.824 -1.994 27.557 1.00 89.06 425 PRO A C 1
ATOM 3530 O O . PRO A 1 425 ? -2.492 -1.199 26.895 1.00 89.06 425 PRO A O 1
ATOM 3533 N N . SER A 1 426 ? -1.377 -1.691 28.776 1.00 79.00 426 SER A N 1
ATOM 3534 C CA . SER A 1 426 ? -1.617 -0.383 29.385 1.00 79.00 426 SER A CA 1
ATOM 3535 C C . SER A 1 426 ? -0.901 0.722 28.604 1.00 79.00 426 SER A C 1
ATOM 3537 O O . SER A 1 426 ? 0.320 0.681 28.431 1.00 79.00 426 SER A O 1
ATOM 3539 N N . ILE A 1 427 ? -1.649 1.739 28.178 1.00 67.12 427 ILE A N 1
ATOM 3540 C CA . ILE A 1 427 ? -1.110 2.948 27.549 1.00 67.12 427 ILE A CA 1
ATOM 3541 C C . ILE A 1 427 ? -0.550 3.847 28.666 1.00 67.12 427 ILE A C 1
ATOM 3543 O O . ILE A 1 427 ? -1.261 4.699 29.190 1.00 67.12 427 ILE A O 1
ATOM 3547 N N . SER A 1 428 ? 0.694 3.594 29.090 1.00 48.91 428 SER A N 1
ATOM 3548 C CA . SER A 1 428 ? 1.417 4.391 30.101 1.00 48.91 428 SER A CA 1
ATOM 3549 C C . SER A 1 428 ? 2.156 5.583 29.506 1.00 48.91 428 SER A C 1
ATOM 3551 O O . SER A 1 428 ? 2.884 5.352 28.504 1.00 48.91 428 SER A O 1
#

Organism: NCBI:txid334625

Secondary structure (DSSP, 8-state):
-HHHHHHIIIIIIHHHTTBTTBPPPHHHHHHHHHHHHHHHHHHHHHHHIIIIIIIHHHHHHHTT-----S--SGGG-SSHHHHHHHS-HHHHHHIIIIIIHHHHHHH--HHHHHHHHHHHHHHHHHHHHHHHHSS--THHHHHHHHHHHHHHHHHHHHHHHHHHHHHHHHHHHHHTTS-------------------------SSTT-----HHHHHHHHHHHHHHHHH-TT-HHHHHHHHHHH-HHHHHHHHHHHHHSHHHHHHHHH----STTTS-HHHHTTSPTTBHHHHHHHHHHHHT--GGGSPPP-S-S-HHHHHHHHHHHHHHHHHHHHTT--SSHHHHHHHHHHHHHHH--HHHHHHHHHHGGGS-HHHHHHIIIIIHHHHHHHHHHS--GGG--GGG-TTSBHHHHHHHTTPPPPPP--

Radius of gyration: 30.64 Å; chains: 1; bounding box: 79×61×85 Å

InterPro domains:
  IPR004299 Membrane bound O-acyl transferase, MBOAT [PF03062] (30-154)
  IPR007715 Ubiquinone biosynthesis protein Coq4 [PF05019] (205-425)
  IPR007715 Ubiquinone biosynthesis protein Coq4 [PTHR12922] (203-426)
  IPR027540 Ubiquinone biosynthesis protein Coq4, eukaryotic [MF_03111] (197-424)

pLDDT: mean 81.7, std 17.65, range [22.92, 98.19]

Sequence (428 aa):
MFCMFAITWRFVEHNFKWTGIKPFEIRQLVYLLLNSSLVGIQLKLLMFYGLLHCWLNGFAEMMRFGYREFYSDWWNCSDYVVFYRKWNIIVHDWLRAYIFDTCISWIGNKDISALWVFLISAIIHEYILAVAFGFFLPVLFLSFFIMGAKLWARLVFANKCLIQRQVYGLNSRRCLANQGSDPEEYEQQDPKHDHRSDEKIINLYETHIPTTNAQKVMLSVGSAIAAITDPYRHDMVAVFGETTGYFALKEMYQSMIRDPEGRQILEDNPRINSKTIDIEWLATLPEGTFGREYHNFLRINKVSPDTRMSVKFVDDVHLAQVMQRYREIHDMVHTLLSMPTNMLGEVVVKWVEAIQTDLPMCWTGGLFGAVRLAPKQRQNYVNTFLPWALRCGHEAKPLMNVYYEKRFEQNIEDMRRELNIPPIPSIS